Protein AF-A0A2E8DA18-F1 (afdb_monomer)

Secondary structure (DSSP, 8-state):
--PPP---------B---SSPPPEEEEEE-B-TTPPTT-EEEEEEEEESS--TT-EEEEE-GGGTT--EEEEE-TTSS-EEEEEE--GGGBSS-EEEEEEE--B--TTS-SEEEEEETTEEEEEETTEEEEEEE-S-EEETTEEE-SEEEEEB-TTS-B-B-BS-SS-TT-BSEEEEESEEEETTEEEEBTTTTBS-EEEEEEEEE---BSSEEEEEEEEEEEBTTBB-TTSPBPP-EEEEEEEEEEPP-SSEEEEEEEEEEEESSTTEEEE--TTTT--EEEEEEB---EEEEEEETTEE-SS-EEEEE-SEEEEEEE-TTS-EEEEEEEEPTTSTTSSPEEEEETTTEEEEESS-SS-EE--SSS-EEEEEEEEEEES-TTTTTHHHHHHHHHH--

Mean predicted aligned error: 5.77 Å

Sequence (398 aa):
MRLGLVTGCLCCWIVLVCSGAPAETTVSINLSADFPLGIATVVRGELRGELMPNMTWELSHPKLGDQKLLGQSDESGKRLWIALTATEELIGKPLDLKGVAAEIDFGDEAVMSTTRRAGGYALKESDRLILFYQKDALTRHGHTRAGFVHRLRGLDDETLTEIFPADHRHHQAVFWAWHQLWVGDRKIGDPWVTKDHLVAVQTSSARNRGPLFTDLFVTAHWVSPLLTNDDGSPKPIVAEETTICLFRASQNAQYIDFIIRLTPLMPDVKIGGSENVKGYSGFTVRVKPPNGMMIEDASGVRNADAVQTASAWADVYGRFGKGKTSGVGILSHPSLAQFPPRWLLRHYGMQNVAYPGREPVALSAEEPLVIRHRLILHRGTTEQARIAEHQQVYELTP

Structure (mmCIF, N/CA/C/O backbone):
data_AF-A0A2E8DA18-F1
#
_entry.id   AF-A0A2E8DA18-F1
#
loop_
_atom_site.group_PDB
_atom_site.id
_atom_site.type_symbol
_atom_site.label_atom_id
_atom_site.label_alt_id
_atom_site.label_comp_id
_atom_site.label_asym_id
_atom_site.label_entity_id
_atom_site.label_seq_id
_atom_site.pdbx_PDB_ins_code
_atom_site.Cartn_x
_atom_site.Cartn_y
_atom_site.Cartn_z
_atom_site.occupancy
_atom_site.B_iso_or_equiv
_atom_site.auth_seq_id
_atom_site.auth_comp_id
_atom_site.auth_asym_id
_atom_site.auth_atom_id
_atom_site.pdbx_PDB_model_num
ATOM 1 N N . MET A 1 1 ? -35.463 -24.250 21.577 1.00 32.94 1 MET A N 1
ATOM 2 C CA . MET A 1 1 ? -35.295 -22.783 21.610 1.00 32.94 1 MET A CA 1
ATOM 3 C C . MET A 1 1 ? -33.799 -22.513 21.749 1.00 32.94 1 MET A C 1
ATOM 5 O O . MET A 1 1 ? -33.251 -22.713 22.821 1.00 32.94 1 MET A O 1
ATOM 9 N N . ARG A 1 2 ? -33.101 -22.274 20.630 1.00 23.84 2 ARG A N 1
ATOM 10 C CA . ARG A 1 2 ? -31.648 -22.032 20.604 1.00 23.84 2 ARG A CA 1
ATOM 11 C C . ARG A 1 2 ? -31.429 -20.529 20.777 1.00 23.84 2 ARG A C 1
ATOM 13 O O . ARG A 1 2 ? -31.801 -19.780 19.881 1.00 23.84 2 ARG A O 1
ATOM 20 N N . LEU A 1 3 ? -30.866 -20.104 21.907 1.00 24.56 3 LEU A N 1
ATOM 21 C CA . LEU A 1 3 ? -30.297 -18.762 22.034 1.00 24.56 3 LEU A CA 1
ATOM 22 C C . LEU A 1 3 ? -28.913 -18.773 21.377 1.00 24.56 3 LEU A C 1
ATOM 24 O O . LEU A 1 3 ? -28.053 -19.572 21.747 1.00 24.56 3 LEU A O 1
ATOM 28 N N . GLY A 1 4 ? -28.729 -17.918 20.374 1.00 22.78 4 GLY A N 1
ATOM 29 C CA . GLY A 1 4 ? -27.432 -17.651 19.766 1.00 22.78 4 GLY A CA 1
ATOM 30 C C . GLY A 1 4 ? -26.593 -16.764 20.682 1.00 22.78 4 GLY A C 1
ATOM 31 O O . GLY A 1 4 ? -27.056 -15.711 21.112 1.00 22.78 4 GLY A O 1
ATOM 32 N N . LEU A 1 5 ? -25.363 -17.191 20.969 1.00 23.98 5 LEU A N 1
ATOM 33 C CA . LEU A 1 5 ? -24.344 -16.319 21.537 1.00 23.98 5 LEU A CA 1
ATOM 34 C C . LEU A 1 5 ? -23.795 -15.415 20.431 1.00 23.98 5 LEU A C 1
ATOM 36 O O . LEU A 1 5 ? -23.190 -15.888 19.470 1.00 23.98 5 LEU A O 1
ATOM 40 N N . VAL A 1 6 ? -23.989 -14.111 20.601 1.00 24.84 6 VAL A N 1
ATOM 41 C CA . VAL A 1 6 ? -23.221 -13.074 19.914 1.00 24.84 6 VAL A CA 1
ATOM 42 C C . VAL A 1 6 ? -21.888 -12.965 20.651 1.00 24.84 6 VAL A C 1
ATOM 44 O O . VAL A 1 6 ? -21.809 -12.383 21.729 1.00 24.84 6 VAL A O 1
ATOM 47 N N . THR A 1 7 ? -20.836 -13.576 20.114 1.00 28.27 7 THR A N 1
ATOM 48 C CA . THR A 1 7 ? -19.469 -13.394 20.614 1.00 28.27 7 THR A CA 1
ATOM 49 C C . THR A 1 7 ? -18.902 -12.096 20.048 1.00 28.27 7 THR A C 1
ATOM 51 O O . THR A 1 7 ? -18.361 -12.078 18.942 1.00 28.27 7 THR A O 1
ATOM 54 N N . GLY A 1 8 ? -19.038 -11.008 20.805 1.00 26.67 8 GLY A N 1
ATOM 55 C CA . GLY A 1 8 ? -18.161 -9.849 20.673 1.00 26.67 8 GLY A CA 1
ATOM 56 C C . GLY A 1 8 ? -16.764 -10.236 21.157 1.00 26.67 8 GLY A C 1
ATOM 57 O O . GLY A 1 8 ? -16.602 -10.727 22.272 1.00 26.67 8 GLY A O 1
ATOM 58 N N . CYS A 1 9 ? -15.759 -10.069 20.303 1.00 32.06 9 CYS A N 1
ATOM 59 C CA . CYS A 1 9 ? -14.362 -10.337 20.631 1.00 32.06 9 CYS A CA 1
ATOM 60 C C . CYS A 1 9 ? -13.840 -9.243 21.584 1.00 32.06 9 CYS A C 1
ATOM 62 O O . CYS A 1 9 ? -13.229 -8.274 21.142 1.00 32.06 9 CYS A O 1
ATOM 64 N N . LEU A 1 10 ? -14.078 -9.375 22.893 1.00 33.16 10 LEU A N 1
ATOM 65 C CA . LEU A 1 10 ? -13.249 -8.704 23.897 1.00 33.16 10 LEU A CA 1
ATOM 66 C C . LEU A 1 10 ? -11.970 -9.533 24.065 1.00 33.16 10 LEU A C 1
ATOM 68 O O . LEU A 1 10 ? -11.956 -10.534 24.778 1.00 33.16 10 LEU A O 1
ATOM 72 N N . CYS A 1 11 ? -10.884 -9.135 23.402 1.00 38.69 11 CYS A N 1
ATOM 73 C CA . CYS A 1 11 ? -9.556 -9.542 23.854 1.00 38.69 11 CYS A CA 1
ATOM 74 C C . CYS A 1 11 ? -9.292 -8.839 25.192 1.00 38.69 11 CYS A C 1
ATOM 76 O O . CYS A 1 11 ? -9.109 -7.624 25.218 1.00 38.69 11 CYS A O 1
ATOM 78 N N . CYS A 1 12 ? -9.291 -9.591 26.294 1.00 31.69 12 CYS A N 1
ATOM 79 C CA . CYS A 1 12 ? -8.755 -9.120 27.566 1.00 31.69 12 CYS A CA 1
ATOM 80 C C . CYS A 1 12 ? -7.256 -8.850 27.400 1.00 31.69 12 CYS A C 1
ATOM 82 O O . CYS A 1 12 ? -6.481 -9.771 27.152 1.00 31.69 12 CYS A O 1
ATOM 84 N N . TRP A 1 13 ? -6.859 -7.590 27.536 1.00 38.81 13 TRP A N 1
ATOM 85 C CA . TRP A 1 13 ? -5.464 -7.200 27.698 1.00 38.81 13 TRP A CA 1
ATOM 86 C C . TRP A 1 13 ? -5.101 -7.315 29.177 1.00 38.81 13 TRP A C 1
ATOM 88 O O . TRP A 1 13 ? -5.867 -6.867 30.031 1.00 38.81 13 TRP A O 1
ATOM 98 N N . ILE A 1 14 ? -3.954 -7.915 29.492 1.00 39.22 14 ILE A N 1
ATOM 99 C CA . ILE A 1 14 ? -3.400 -7.866 30.847 1.00 39.22 14 ILE A CA 1
ATOM 100 C C . ILE A 1 14 ? -2.602 -6.564 30.940 1.00 39.22 14 ILE A C 1
ATOM 102 O O . ILE A 1 14 ? -1.600 -6.399 30.252 1.00 39.22 14 ILE A O 1
ATOM 106 N N . VAL A 1 15 ? -3.086 -5.629 31.756 1.00 42.34 15 VAL A N 1
ATOM 107 C CA . VAL A 1 15 ? -2.389 -4.379 32.080 1.00 42.34 15 VAL A CA 1
ATOM 108 C C . VAL A 1 15 ? -1.501 -4.646 33.292 1.00 42.34 15 VAL A C 1
ATOM 110 O O . VAL A 1 15 ? -2.004 -5.032 34.349 1.00 42.34 15 VAL A O 1
ATOM 113 N N . LEU A 1 16 ? -0.191 -4.461 33.146 1.00 42.72 16 LEU A N 1
ATOM 114 C CA . LEU A 1 16 ? 0.743 -4.458 34.271 1.00 42.72 16 LEU A CA 1
ATOM 115 C C . LEU A 1 16 ? 0.864 -3.025 34.798 1.00 42.72 16 LEU A C 1
ATOM 117 O O . LEU A 1 16 ? 1.020 -2.080 34.033 1.00 42.72 16 LEU A O 1
ATOM 121 N N . VAL A 1 17 ? 0.741 -2.862 36.115 1.00 38.34 17 VAL A N 1
ATOM 122 C CA . VAL A 1 17 ? 0.863 -1.562 36.785 1.00 38.34 17 VAL A CA 1
ATOM 123 C C . VAL A 1 17 ? 2.278 -1.451 37.348 1.00 38.34 17 VAL A C 1
ATOM 125 O O . VAL A 1 17 ? 2.577 -2.056 38.379 1.00 38.34 17 VAL A O 1
ATOM 128 N N . CYS A 1 18 ? 3.153 -0.687 36.693 1.00 40.19 18 CYS A N 1
ATOM 129 C CA . CYS A 1 18 ? 4.413 -0.250 37.295 1.00 40.19 18 CYS A CA 1
ATOM 130 C C . CYS A 1 18 ? 4.181 0.870 38.325 1.00 40.19 18 CYS A C 1
ATOM 132 O O . CYS A 1 18 ? 3.214 1.629 38.261 1.00 40.19 18 CYS A O 1
ATOM 134 N N . SER A 1 19 ? 5.078 0.969 39.308 1.00 44.69 19 SER A N 1
ATOM 135 C CA . SER A 1 19 ? 5.012 1.940 40.404 1.00 44.69 19 SER A CA 1
ATOM 136 C C . SER A 1 19 ? 5.355 3.359 39.926 1.00 44.69 19 SER A C 1
ATOM 138 O O . SER A 1 19 ? 6.493 3.810 40.045 1.00 44.69 19 SER A O 1
ATOM 140 N N . GLY A 1 20 ? 4.360 4.056 39.385 1.00 57.00 20 GLY A N 1
ATOM 141 C CA . GLY A 1 20 ? 4.388 5.465 38.991 1.00 57.00 20 GLY A CA 1
ATOM 142 C C . GLY A 1 20 ? 3.006 5.887 38.488 1.00 57.00 20 GLY A C 1
ATOM 143 O O . GLY A 1 20 ? 2.228 5.043 38.049 1.00 57.00 20 GLY A O 1
ATOM 144 N N . ALA A 1 21 ? 2.657 7.174 38.576 1.00 64.88 21 ALA A N 1
ATOM 145 C CA . ALA A 1 21 ? 1.435 7.647 37.924 1.00 64.88 21 ALA A CA 1
ATOM 146 C C . ALA A 1 21 ? 1.603 7.488 36.398 1.00 64.88 21 ALA A C 1
ATOM 148 O O . ALA A 1 21 ? 2.631 7.927 35.875 1.00 64.88 21 ALA A O 1
ATOM 149 N N . PRO A 1 22 ? 0.653 6.855 35.684 1.00 75.94 22 PRO A N 1
ATOM 150 C CA . PRO A 1 22 ? 0.769 6.681 34.242 1.00 75.94 22 PRO A CA 1
ATOM 151 C C . PRO A 1 22 ? 0.772 8.046 33.548 1.00 75.94 22 PRO A C 1
ATOM 153 O O . PRO A 1 22 ? 0.077 8.969 33.977 1.00 75.94 22 PRO A O 1
ATOM 156 N N . ALA A 1 23 ? 1.554 8.182 32.474 1.00 84.50 23 ALA A N 1
ATOM 157 C CA . ALA A 1 23 ? 1.577 9.415 31.695 1.00 84.50 23 ALA A CA 1
ATOM 158 C C . ALA A 1 23 ? 0.176 9.709 31.132 1.00 84.50 23 ALA A C 1
ATOM 160 O O . ALA A 1 23 ? -0.464 8.833 30.550 1.00 84.50 23 ALA A O 1
ATOM 161 N N . GLU A 1 24 ? -0.300 10.942 31.294 1.00 89.94 24 GLU A N 1
ATOM 162 C CA . GLU A 1 24 ? -1.580 11.391 30.745 1.00 89.94 24 GLU A CA 1
ATOM 163 C C . GLU A 1 24 ? -1.355 12.347 29.569 1.00 89.94 24 GLU A C 1
ATOM 165 O O . GLU A 1 24 ? -0.371 13.085 29.514 1.00 89.94 24 GLU A O 1
ATOM 170 N N . THR A 1 25 ? -2.283 12.351 28.616 1.00 90.00 25 THR A N 1
ATOM 171 C CA . THR A 1 25 ? -2.271 13.273 27.478 1.00 90.00 25 THR A CA 1
ATOM 172 C C . THR A 1 25 ? -3.690 13.617 27.031 1.00 90.00 25 THR A C 1
ATOM 174 O O . THR A 1 25 ? -4.672 13.014 27.468 1.00 90.00 25 THR A O 1
ATOM 177 N N . THR A 1 26 ? -3.803 14.598 26.140 1.00 92.06 26 THR A N 1
ATOM 178 C CA . THR A 1 26 ? -5.037 14.898 25.413 1.00 92.06 26 THR A CA 1
ATOM 179 C C . THR A 1 26 ? -4.800 14.678 23.930 1.00 92.06 26 THR A C 1
ATOM 181 O O . THR A 1 26 ? -3.827 15.185 23.369 1.00 92.06 26 THR A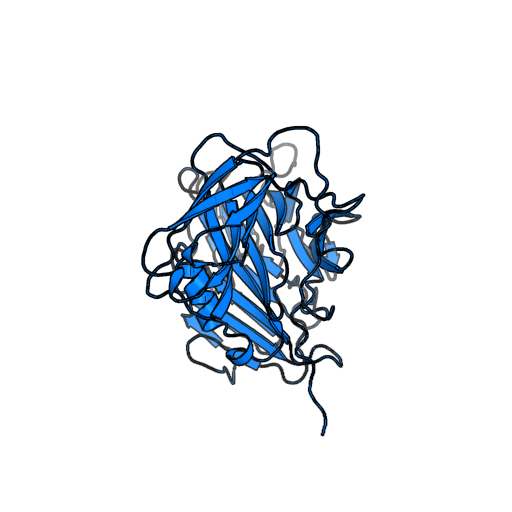 O 1
ATOM 184 N N . VAL A 1 27 ? -5.704 13.938 23.293 1.00 91.75 27 VAL A N 1
ATOM 185 C CA . VAL A 1 27 ? -5.633 13.640 21.864 1.00 91.75 27 VAL A CA 1
ATOM 186 C C . VAL A 1 27 ? -6.835 14.235 21.161 1.00 91.75 27 VAL A C 1
ATOM 188 O O . VAL A 1 27 ? -7.967 13.846 21.439 1.00 91.75 27 VAL A O 1
ATOM 191 N N . SER A 1 28 ? -6.596 15.139 20.220 1.00 91.81 28 SER A N 1
ATOM 192 C CA . SER A 1 28 ? -7.661 15.701 19.398 1.00 91.81 28 SER A CA 1
ATOM 193 C C . SER A 1 28 ? -7.943 14.805 18.197 1.00 91.81 28 SER A C 1
ATOM 195 O O . SER A 1 28 ? -7.027 14.419 17.470 1.00 91.81 28 SER A O 1
ATOM 197 N N . ILE A 1 29 ? -9.219 14.516 17.958 1.00 92.62 29 ILE A N 1
ATOM 198 C CA . ILE A 1 29 ? -9.711 13.943 16.703 1.00 92.62 29 ILE A CA 1
ATOM 199 C C . ILE A 1 29 ? -10.740 14.880 16.080 1.00 92.62 29 ILE A C 1
ATOM 201 O O . ILE A 1 29 ? -11.501 15.542 16.786 1.00 92.62 29 ILE A O 1
ATOM 205 N N . ASN A 1 30 ? -10.776 14.930 14.752 1.00 92.25 30 ASN A N 1
ATOM 206 C CA . ASN A 1 30 ? -11.760 15.706 14.010 1.00 92.25 30 ASN A CA 1
ATOM 207 C C . ASN A 1 30 ? -12.293 14.864 12.850 1.00 92.25 30 ASN A C 1
ATOM 209 O O . ASN A 1 30 ? -11.666 14.787 11.796 1.00 92.25 30 ASN A O 1
ATOM 213 N N . LEU A 1 31 ? -13.422 14.193 13.072 1.00 93.19 31 LEU A N 1
ATOM 214 C CA . LEU A 1 31 ? -14.085 13.394 12.046 1.00 93.19 31 LEU A CA 1
ATOM 215 C C . LEU A 1 31 ? -15.186 14.233 11.391 1.00 93.19 31 LEU A C 1
ATOM 217 O O . LEU A 1 31 ? -16.018 14.815 12.089 1.00 93.19 31 LEU A O 1
ATOM 221 N N . SER A 1 32 ? -15.193 14.296 10.055 1.00 93.56 32 SER A N 1
ATOM 222 C CA . SER A 1 32 ? -16.217 15.026 9.290 1.00 93.56 32 SER A CA 1
ATOM 223 C C . SER A 1 32 ? -17.632 14.544 9.630 1.00 93.56 32 SER A C 1
ATOM 225 O O . SER A 1 32 ? -17.826 13.388 9.993 1.00 93.56 32 SER A O 1
ATOM 227 N N . ALA A 1 33 ? -18.637 15.409 9.472 1.00 94.31 33 ALA A N 1
ATOM 228 C CA . ALA A 1 33 ? -20.042 15.004 9.571 1.00 94.31 33 ALA A CA 1
ATOM 229 C C . ALA A 1 33 ? -20.427 13.961 8.503 1.00 94.31 33 ALA A C 1
ATOM 231 O O . ALA A 1 33 ? -21.321 13.155 8.733 1.00 94.31 33 ALA A O 1
ATOM 232 N N . ASP A 1 34 ? -19.709 13.935 7.377 1.00 94.75 34 ASP A N 1
ATOM 233 C CA . ASP A 1 34 ? -19.901 12.958 6.300 1.00 94.75 34 ASP A CA 1
ATOM 234 C C . ASP A 1 34 ? -19.164 11.630 6.555 1.00 94.75 34 ASP A C 1
ATOM 236 O O . ASP A 1 34 ? -19.086 10.784 5.667 1.00 94.75 34 ASP A O 1
ATOM 240 N N . PHE A 1 35 ? -18.556 11.436 7.731 1.00 95.31 35 PHE A N 1
ATOM 241 C CA . PHE A 1 35 ? -17.790 10.227 8.024 1.00 95.31 35 PHE A CA 1
ATOM 242 C C . PHE A 1 35 ? -18.717 8.996 8.121 1.00 95.31 35 PHE A C 1
ATOM 244 O O . PHE A 1 35 ? -19.663 9.011 8.913 1.00 95.31 35 PHE A O 1
ATOM 251 N N . PRO A 1 36 ? -18.455 7.904 7.374 1.00 95.50 36 PRO A N 1
ATOM 252 C CA . PRO A 1 36 ? -19.321 6.728 7.376 1.00 95.50 36 PRO A CA 1
ATOM 253 C C . PRO A 1 36 ? -19.477 6.073 8.751 1.00 95.50 36 PRO A C 1
ATOM 255 O O . PRO A 1 36 ? -18.504 5.661 9.385 1.00 95.50 36 PRO A O 1
ATOM 258 N N . LEU A 1 37 ? -20.727 5.903 9.181 1.00 95.19 37 LEU A N 1
ATOM 259 C CA . LEU A 1 37 ? -21.057 5.269 10.455 1.00 95.19 37 LEU A CA 1
ATOM 260 C C . LEU A 1 37 ? -20.892 3.742 10.414 1.00 95.19 37 LEU A C 1
ATOM 262 O O . LEU A 1 37 ? -21.036 3.083 9.373 1.00 95.19 37 LEU A O 1
ATOM 266 N N . GLY A 1 38 ? -20.599 3.162 11.580 1.00 92.88 38 GLY A N 1
ATOM 267 C CA . GLY A 1 38 ? -20.499 1.713 11.778 1.00 92.88 38 GLY A CA 1
ATOM 268 C C . GLY A 1 38 ? -19.301 1.056 11.085 1.00 92.88 38 GLY A C 1
ATOM 269 O O . GLY A 1 38 ? -19.222 -0.169 11.035 1.00 92.88 38 GLY A O 1
ATOM 270 N N . ILE A 1 39 ? -18.381 1.847 10.526 1.00 91.81 39 ILE A N 1
ATOM 271 C CA . ILE A 1 39 ? -17.134 1.355 9.943 1.00 91.81 39 ILE A CA 1
ATOM 272 C C . ILE A 1 39 ? -16.078 1.259 11.044 1.00 91.81 39 ILE A C 1
ATOM 274 O O . ILE A 1 39 ? -15.683 2.270 11.629 1.00 91.81 39 ILE A O 1
ATOM 278 N N . ALA A 1 40 ? -15.607 0.039 11.311 1.00 92.12 40 ALA A N 1
ATOM 279 C CA . ALA A 1 40 ? -14.419 -0.184 12.126 1.00 92.12 40 ALA A CA 1
ATOM 280 C C . ALA A 1 40 ? -13.179 0.230 11.324 1.00 92.12 40 ALA A C 1
ATOM 282 O O . ALA A 1 40 ? -12.939 -0.271 10.225 1.00 92.12 40 ALA A O 1
ATOM 283 N N . THR A 1 41 ? -12.399 1.168 11.850 1.00 93.12 41 THR A N 1
ATOM 284 C CA . THR A 1 41 ? -11.270 1.755 11.130 1.00 93.12 41 THR A CA 1
ATOM 285 C C . THR A 1 41 ? -10.187 2.275 12.071 1.00 93.12 41 THR A C 1
ATOM 287 O O . THR A 1 41 ? -10.299 2.199 13.295 1.00 93.12 41 THR A O 1
ATOM 290 N N . VAL A 1 42 ? -9.123 2.795 11.469 1.00 93.88 42 VAL A N 1
ATOM 291 C CA . VAL A 1 42 ? -8.041 3.508 12.137 1.00 93.88 42 VAL A CA 1
ATOM 292 C C . VAL A 1 42 ? -8.018 4.941 11.629 1.00 93.88 42 VAL A C 1
ATOM 294 O O . VAL A 1 42 ? -8.048 5.175 10.420 1.00 93.88 42 VAL A O 1
ATOM 297 N N . VAL A 1 43 ? -7.984 5.894 12.554 1.00 93.81 43 VAL A N 1
ATOM 298 C CA . VAL A 1 43 ? -7.900 7.326 12.248 1.00 93.81 43 VAL A CA 1
ATOM 299 C C . VAL A 1 43 ? -6.684 7.931 12.923 1.00 93.81 43 VAL A C 1
ATOM 301 O O . VAL A 1 43 ? -6.153 7.384 13.892 1.00 93.81 43 VAL A O 1
ATOM 304 N N . ARG A 1 44 ? -6.245 9.080 12.420 1.00 92.12 44 ARG A N 1
ATOM 305 C CA . ARG A 1 44 ? -5.170 9.844 13.039 1.00 92.12 44 ARG A CA 1
ATOM 306 C C . ARG A 1 44 ? -5.730 10.779 14.111 1.00 92.12 44 ARG A C 1
ATOM 308 O O . ARG A 1 44 ? -6.685 11.507 13.862 1.00 92.12 44 ARG A O 1
ATOM 315 N N . GLY A 1 45 ? -5.097 10.774 15.278 1.00 90.38 45 GLY A N 1
ATOM 316 C CA . GLY A 1 45 ? -5.263 11.779 16.322 1.00 90.38 45 GLY A CA 1
ATOM 317 C C . GLY A 1 45 ? -4.031 12.672 16.452 1.00 90.38 45 GLY A C 1
ATOM 318 O O . GLY A 1 45 ? -2.902 12.258 16.161 1.00 90.38 45 GLY A O 1
ATOM 319 N N . GLU A 1 46 ? -4.255 13.901 16.903 1.00 87.56 46 GLU A N 1
ATOM 320 C CA . GLU A 1 46 ? -3.209 14.872 17.216 1.00 87.56 46 GLU A CA 1
ATOM 321 C C . GLU A 1 46 ? -2.945 14.882 18.724 1.00 87.56 46 GLU A C 1
ATOM 323 O O . GLU A 1 46 ? -3.813 15.243 19.518 1.00 87.56 46 GLU A O 1
ATOM 328 N N . LEU A 1 47 ? -1.740 14.468 19.123 1.00 85.19 47 LEU A N 1
ATOM 329 C CA . LEU A 1 47 ? -1.281 14.530 20.512 1.00 85.19 47 LEU A CA 1
ATOM 330 C C . LEU A 1 47 ? -0.978 15.985 20.893 1.00 85.19 47 LEU A C 1
ATOM 332 O O . LEU A 1 47 ? -0.165 16.641 20.238 1.00 85.19 47 LEU A O 1
ATOM 336 N N . ARG A 1 48 ? -1.602 16.485 21.966 1.00 81.50 48 ARG A N 1
ATOM 337 C CA . ARG A 1 48 ? -1.268 17.782 22.571 1.00 81.50 48 ARG A CA 1
ATOM 338 C C . ARG A 1 48 ? -0.318 17.569 23.747 1.00 81.50 48 ARG A C 1
ATOM 340 O O . ARG A 1 48 ? -0.704 16.973 24.749 1.00 81.50 48 ARG A O 1
ATOM 347 N N . GLY A 1 49 ? 0.902 18.092 23.643 1.00 76.12 49 GLY A N 1
ATOM 348 C CA . GLY A 1 49 ? 1.904 18.023 24.708 1.00 76.12 49 GLY A CA 1
ATOM 349 C C . GLY A 1 49 ? 3.267 17.559 24.207 1.00 76.12 49 GLY A C 1
ATOM 350 O O . GLY A 1 49 ? 3.637 17.816 23.060 1.00 76.12 49 GLY A O 1
ATOM 351 N N . GLU A 1 50 ? 4.022 16.905 25.087 1.00 79.00 50 GLU A N 1
ATOM 352 C CA . GLU A 1 50 ? 5.330 16.342 24.755 1.00 79.00 50 GLU A CA 1
ATOM 353 C C . GLU A 1 50 ? 5.220 15.182 23.758 1.00 79.00 50 GLU A C 1
ATOM 355 O O . GLU A 1 50 ? 4.211 14.476 23.686 1.00 79.00 50 GLU A O 1
ATOM 360 N N . LEU A 1 51 ? 6.283 14.986 22.976 1.00 81.81 51 LEU A N 1
ATOM 361 C CA . LEU A 1 51 ? 6.377 13.868 22.046 1.00 81.81 51 LEU A CA 1
ATOM 362 C C . LEU A 1 51 ? 6.532 12.572 22.831 1.00 81.81 51 LEU A C 1
ATOM 364 O O . LEU A 1 51 ? 7.496 12.403 23.571 1.00 81.81 51 LEU A O 1
ATOM 368 N N . MET A 1 52 ? 5.610 11.644 22.607 1.00 82.19 52 MET A N 1
ATOM 369 C CA . MET A 1 52 ? 5.589 10.354 23.289 1.00 82.19 52 MET A CA 1
ATOM 370 C C . MET A 1 52 ? 5.706 9.235 22.252 1.00 82.19 52 MET A C 1
ATOM 372 O O . MET A 1 52 ? 4.683 8.704 21.811 1.00 82.19 52 MET A O 1
ATOM 376 N N . PRO A 1 53 ? 6.919 8.927 21.766 1.00 85.94 53 PRO A N 1
ATOM 377 C CA . PRO A 1 53 ? 7.120 7.966 20.687 1.00 85.94 53 PRO A CA 1
ATOM 378 C C . PRO A 1 53 ? 6.872 6.527 21.141 1.00 85.94 53 PRO A C 1
ATOM 380 O O . PRO A 1 53 ? 7.183 6.173 22.275 1.00 85.94 53 PRO A O 1
ATOM 383 N N . ASN A 1 54 ? 6.369 5.684 20.235 1.00 84.69 54 ASN A N 1
ATOM 384 C CA . ASN A 1 54 ? 6.195 4.238 20.448 1.00 84.69 54 ASN A CA 1
ATOM 385 C C . ASN A 1 54 ? 5.373 3.856 21.699 1.00 84.69 54 ASN A C 1
ATOM 387 O O . ASN A 1 54 ? 5.594 2.802 22.297 1.00 84.69 54 ASN A O 1
ATOM 391 N N . MET A 1 55 ? 4.422 4.701 22.098 1.00 87.62 55 MET A N 1
ATOM 392 C CA . MET A 1 55 ? 3.565 4.498 23.265 1.00 87.62 55 MET A CA 1
ATOM 393 C C . MET A 1 55 ? 2.206 3.936 22.863 1.00 87.62 55 MET A C 1
ATOM 395 O O . MET A 1 55 ? 1.646 4.277 21.819 1.00 87.62 55 MET A O 1
ATOM 399 N N . THR A 1 56 ? 1.646 3.106 23.740 1.00 91.25 56 THR A N 1
ATOM 400 C CA . THR A 1 56 ? 0.247 2.687 23.658 1.00 91.25 56 THR A CA 1
ATOM 401 C C . THR A 1 56 ? -0.600 3.527 24.602 1.00 91.25 56 THR A C 1
ATOM 403 O O . THR A 1 56 ? -0.171 3.867 25.703 1.00 91.25 56 THR A O 1
ATOM 406 N N . TRP A 1 57 ? -1.814 3.846 24.168 1.00 91.44 57 TRP A N 1
ATOM 407 C CA . TRP A 1 57 ? -2.733 4.719 24.879 1.00 91.44 57 TRP A CA 1
ATOM 408 C C . TRP A 1 57 ? -4.099 4.071 25.022 1.00 91.44 57 TRP A C 1
ATOM 410 O O . TRP A 1 57 ? -4.671 3.587 24.044 1.00 91.44 57 TRP A O 1
ATOM 420 N N . GLU A 1 58 ? -4.650 4.135 26.226 1.00 93.38 58 GLU A N 1
ATOM 421 C CA . GLU A 1 58 ? -6.080 3.978 26.441 1.00 93.38 58 GLU A CA 1
ATOM 422 C C . GLU A 1 58 ? -6.728 5.363 26.369 1.00 93.38 58 GLU A C 1
ATOM 424 O O . GLU A 1 58 ? -6.409 6.257 27.155 1.00 93.38 58 GLU A O 1
ATOM 429 N N . LEU A 1 59 ? -7.620 5.558 25.401 1.00 93.75 59 LEU A N 1
ATOM 430 C CA . LEU A 1 59 ? -8.305 6.825 25.176 1.00 93.75 59 LEU A CA 1
ATOM 431 C C . LEU A 1 59 ? -9.761 6.728 25.625 1.00 93.75 59 LEU A C 1
ATOM 433 O O . LEU A 1 59 ? -10.441 5.729 25.386 1.00 93.75 59 LEU A O 1
ATOM 437 N N . SER A 1 60 ? -10.257 7.790 26.250 1.00 94.62 60 SER A N 1
ATOM 438 C CA . SER A 1 60 ? -11.622 7.855 26.766 1.00 94.62 60 SER A CA 1
ATOM 439 C C . SER A 1 60 ? -12.242 9.234 26.591 1.00 94.62 60 SER A C 1
ATOM 441 O O . SER A 1 60 ? -11.549 10.248 26.491 1.00 94.62 60 SER A O 1
ATOM 443 N N . HIS A 1 61 ? -13.571 9.267 26.550 1.00 94.94 61 HIS A N 1
ATOM 444 C CA . HIS A 1 61 ? -14.350 10.494 26.452 1.00 94.94 61 HIS A CA 1
ATOM 445 C C . HIS A 1 61 ? -15.757 10.254 27.021 1.00 94.94 61 HIS A C 1
ATOM 447 O O . HIS A 1 61 ? -16.302 9.181 26.776 1.00 94.94 61 HIS A O 1
ATOM 453 N N . PRO A 1 62 ? -16.404 11.219 27.705 1.00 93.69 62 PRO A N 1
ATOM 454 C CA . PRO A 1 62 ? -17.743 11.017 28.274 1.00 93.69 62 PRO A CA 1
ATOM 455 C C . PRO A 1 62 ? -18.797 10.546 27.262 1.00 93.69 62 PRO A C 1
ATOM 457 O O . PRO A 1 62 ? -19.656 9.737 27.591 1.00 93.69 62 PRO A O 1
ATOM 460 N N . LYS A 1 63 ? -18.702 11.005 26.007 1.00 90.75 63 LYS A N 1
ATOM 461 C CA . LYS A 1 63 ? -19.597 10.563 24.920 1.00 90.75 63 LYS A CA 1
ATOM 462 C C . LYS A 1 63 ? -19.440 9.089 24.522 1.00 90.75 63 LYS A C 1
ATOM 464 O O . LYS A 1 63 ? -20.327 8.558 23.873 1.00 90.75 63 LYS A O 1
ATOM 469 N N . LEU A 1 64 ? -18.324 8.454 24.872 1.00 88.19 64 LEU A N 1
ATOM 470 C CA . LEU A 1 64 ? -18.085 7.029 24.631 1.00 88.19 64 LEU A CA 1
ATOM 471 C C . LEU A 1 64 ? -18.633 6.148 25.769 1.00 88.19 64 LEU A C 1
ATOM 473 O O . LEU A 1 64 ? -18.589 4.924 25.669 1.00 88.19 64 LEU A O 1
ATOM 477 N N . GLY A 1 65 ? -19.130 6.746 26.861 1.00 89.12 65 GLY A N 1
ATOM 478 C CA . GLY A 1 65 ? -19.505 6.007 28.065 1.00 89.12 65 GLY A CA 1
ATOM 479 C C . GLY A 1 65 ? -18.323 5.196 28.603 1.00 89.12 65 GLY A C 1
ATOM 480 O O . GLY A 1 65 ? -17.226 5.729 28.782 1.00 89.12 65 GLY A O 1
ATOM 481 N N . ASP A 1 66 ? -18.543 3.899 28.814 1.00 88.56 66 ASP A N 1
ATOM 482 C CA . ASP A 1 66 ? -17.520 2.970 29.310 1.00 88.56 66 ASP A CA 1
ATOM 483 C C . ASP A 1 66 ? -16.569 2.464 28.211 1.00 88.56 66 ASP A C 1
ATOM 485 O O . ASP A 1 66 ? -15.569 1.806 28.508 1.00 88.56 66 ASP A O 1
ATOM 489 N N . GLN A 1 67 ? -16.843 2.761 26.934 1.00 86.94 67 GLN A N 1
ATOM 490 C CA . GLN A 1 67 ? -15.988 2.326 25.836 1.00 86.94 67 GLN A CA 1
ATOM 491 C C . GLN A 1 67 ? -14.642 3.059 25.868 1.00 86.94 67 GLN A C 1
ATOM 493 O O . GLN A 1 67 ? -14.560 4.290 25.889 1.00 86.94 67 GLN A O 1
ATOM 498 N N . LYS A 1 68 ? -13.566 2.275 25.797 1.00 89.62 68 LYS A N 1
ATOM 499 C CA . LYS A 1 68 ? -12.194 2.756 25.624 1.00 89.62 68 LYS A CA 1
ATOM 500 C C . LYS A 1 68 ? -11.742 2.554 24.183 1.00 89.62 68 LYS A C 1
ATOM 502 O O . LYS A 1 68 ? -12.093 1.552 23.557 1.00 89.62 68 LYS A O 1
ATOM 507 N N . LEU A 1 69 ? -10.959 3.493 23.660 1.00 92.75 69 LEU A N 1
ATOM 508 C CA . LEU A 1 69 ? -10.314 3.372 22.353 1.00 92.75 69 LEU A CA 1
ATOM 509 C C . LEU A 1 69 ? -8.829 3.074 22.534 1.00 92.75 69 LEU A C 1
ATOM 511 O O . LEU A 1 69 ? -8.190 3.573 23.458 1.00 92.75 69 LEU A O 1
ATOM 515 N N . LEU A 1 70 ? -8.282 2.279 21.620 1.00 92.94 70 LEU A N 1
ATOM 516 C CA . LEU A 1 70 ? -6.863 1.955 21.591 1.00 92.94 70 LEU A CA 1
ATOM 517 C C . LEU A 1 70 ? -6.129 2.947 20.690 1.00 92.94 70 LEU A C 1
ATOM 519 O O . LEU A 1 70 ? -6.452 3.057 19.505 1.00 92.94 70 LEU A O 1
ATOM 523 N N . GLY A 1 71 ? -5.125 3.621 21.244 1.00 93.75 71 GLY A N 1
ATOM 524 C CA . GLY A 1 71 ? -4.187 4.463 20.515 1.00 93.75 71 GLY A CA 1
ATOM 525 C C . GLY A 1 71 ? -2.776 3.871 20.487 1.00 93.75 71 GLY A C 1
ATOM 526 O O . GLY A 1 71 ? -2.346 3.242 21.450 1.00 93.75 71 GLY A O 1
ATOM 527 N N . GLN A 1 72 ? -2.030 4.103 19.409 1.00 93.56 72 GLN A N 1
ATOM 528 C CA . GLN A 1 72 ? -0.597 3.803 19.326 1.00 93.56 72 GLN A CA 1
ATOM 529 C C . GLN A 1 72 ? 0.130 4.947 18.617 1.00 93.56 72 GLN A C 1
ATOM 531 O O . GLN A 1 72 ? -0.281 5.353 17.527 1.00 93.56 72 GLN A O 1
ATOM 536 N N . SER A 1 73 ? 1.189 5.481 19.226 1.00 92.06 73 SER A N 1
ATOM 537 C CA . SER A 1 73 ? 1.998 6.539 18.618 1.00 92.06 73 SER A CA 1
ATOM 538 C C . SER A 1 73 ? 3.112 5.969 17.753 1.00 92.06 73 SER A C 1
ATOM 540 O O . SER A 1 73 ? 3.605 4.866 17.993 1.00 92.06 73 SER A O 1
ATOM 542 N N . ASP A 1 74 ? 3.490 6.722 16.723 1.00 88.88 74 ASP A N 1
ATOM 543 C CA . ASP A 1 74 ? 4.630 6.379 15.878 1.00 88.88 74 ASP A CA 1
ATOM 544 C C . ASP A 1 74 ? 5.979 6.719 16.537 1.00 88.88 74 ASP A C 1
ATOM 546 O O . ASP A 1 74 ? 6.044 7.348 17.597 1.00 88.88 74 ASP A O 1
ATOM 550 N N . GLU A 1 75 ? 7.075 6.333 15.881 1.00 87.06 75 GLU A N 1
ATOM 551 C CA . GLU A 1 75 ? 8.454 6.617 16.305 1.00 87.06 75 GLU A CA 1
ATOM 552 C C . GLU A 1 75 ? 8.752 8.109 16.528 1.00 87.06 75 GLU A C 1
ATOM 554 O O . GLU A 1 75 ? 9.696 8.453 17.235 1.00 87.06 75 GLU A O 1
ATOM 559 N N . SER A 1 76 ? 7.968 9.009 15.921 1.00 85.38 76 SER A N 1
ATOM 560 C CA . SER A 1 76 ? 8.142 10.452 16.089 1.00 85.38 76 SER A CA 1
ATOM 561 C C . SER A 1 76 ? 7.427 10.986 17.329 1.00 85.38 76 SER A C 1
ATOM 563 O O . SER A 1 76 ? 7.694 12.111 17.750 1.00 85.38 76 SER A O 1
ATOM 565 N N . GLY A 1 77 ? 6.464 10.230 17.866 1.00 82.81 77 GLY A N 1
ATOM 566 C CA . GLY A 1 77 ? 5.555 10.672 18.920 1.00 82.81 77 GLY A CA 1
ATOM 567 C C . GLY A 1 77 ? 4.588 11.779 18.488 1.00 82.81 77 GLY A C 1
ATOM 568 O O . GLY A 1 77 ? 3.782 12.220 19.3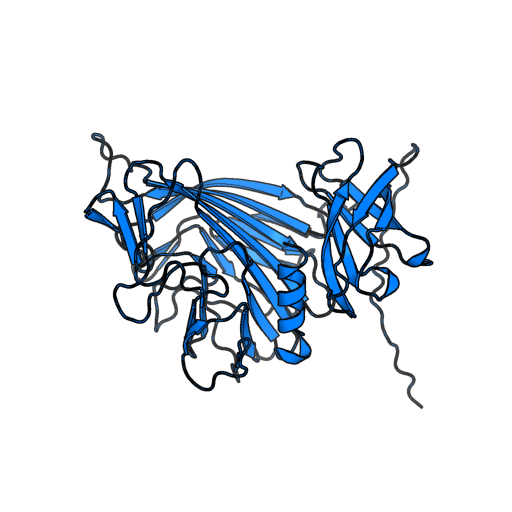00 1.00 82.81 77 GLY A O 1
ATOM 569 N N . LYS A 1 78 ? 4.649 12.242 17.229 1.00 78.44 78 LYS A N 1
ATOM 570 C CA . LYS A 1 78 ? 3.791 13.311 16.684 1.00 78.44 78 LYS A CA 1
ATOM 571 C C . LYS A 1 78 ? 2.497 12.784 16.085 1.00 78.44 78 LYS A C 1
ATOM 573 O O . LYS A 1 78 ? 1.564 13.559 15.879 1.00 78.44 78 LYS A O 1
ATOM 578 N N . ARG A 1 79 ? 2.449 11.503 15.718 1.00 83.88 79 ARG A N 1
ATOM 579 C CA . ARG A 1 79 ? 1.251 10.885 15.146 1.00 83.88 79 ARG A CA 1
ATOM 580 C C . ARG A 1 79 ? 0.771 9.790 16.072 1.00 83.88 79 ARG A C 1
ATOM 582 O O . ARG A 1 79 ? 1.558 8.940 16.476 1.00 83.88 79 ARG A O 1
ATOM 589 N N . LEU A 1 80 ? -0.526 9.813 16.357 1.00 91.50 80 LEU A N 1
ATOM 590 C CA . LEU A 1 80 ? -1.225 8.747 17.053 1.00 91.50 80 LEU A CA 1
ATOM 591 C C . LEU A 1 80 ? -2.239 8.119 16.103 1.00 91.50 80 LEU A C 1
ATOM 593 O O . LEU A 1 80 ? -3.090 8.824 15.564 1.00 91.50 80 LEU A O 1
ATOM 597 N N . TRP A 1 81 ? -2.170 6.807 15.919 1.00 94.56 81 TRP A N 1
ATOM 598 C CA . TRP A 1 81 ? -3.242 6.047 15.285 1.00 94.56 81 TRP A CA 1
ATOM 599 C C . TRP A 1 81 ? -4.228 5.583 16.345 1.00 94.56 81 TRP A C 1
ATOM 601 O O . TRP A 1 81 ? -3.809 5.154 17.416 1.00 94.56 81 TRP A O 1
ATOM 611 N N . ILE A 1 82 ? -5.522 5.663 16.048 1.00 95.00 82 ILE A N 1
ATOM 612 C CA . ILE A 1 82 ? -6.609 5.317 16.964 1.00 95.00 82 ILE A CA 1
ATOM 613 C C . ILE A 1 82 ? -7.537 4.333 16.268 1.00 95.00 82 ILE A C 1
ATOM 615 O O . ILE A 1 82 ? -8.087 4.654 15.215 1.00 95.00 82 ILE A O 1
ATOM 619 N N . ALA A 1 83 ? -7.741 3.160 16.864 1.00 93.56 83 ALA A N 1
ATOM 620 C CA . ALA A 1 83 ? -8.791 2.242 16.437 1.00 93.56 83 ALA A CA 1
ATOM 621 C C . ALA A 1 83 ? -10.142 2.685 16.997 1.00 93.56 83 ALA A C 1
ATOM 623 O O . ALA A 1 83 ? -10.293 2.851 18.209 1.00 93.56 83 ALA A O 1
ATOM 624 N N . LEU A 1 84 ? -11.135 2.824 16.121 1.00 93.25 84 LEU A N 1
ATOM 625 C CA . LEU A 1 84 ? -12.504 3.140 16.511 1.00 93.25 84 LEU A CA 1
ATOM 626 C C . LEU A 1 84 ? -13.524 2.564 15.530 1.00 93.25 84 LEU A C 1
ATOM 628 O O . LEU A 1 84 ? -13.197 2.178 14.410 1.00 93.25 84 LEU A O 1
ATOM 632 N N . THR A 1 85 ? -14.780 2.529 15.961 1.00 92.56 85 THR A N 1
ATOM 633 C CA . THR A 1 85 ? -15.935 2.412 15.065 1.00 92.56 85 THR A CA 1
ATOM 634 C C . THR A 1 85 ? -16.671 3.736 15.127 1.00 92.56 85 THR A C 1
ATOM 636 O O . THR A 1 85 ? -17.009 4.180 16.223 1.00 92.56 85 THR A O 1
ATOM 639 N N . ALA A 1 86 ? -16.862 4.396 13.986 1.00 88.00 86 ALA A N 1
ATOM 640 C CA . ALA A 1 86 ? -17.490 5.711 13.979 1.00 88.00 86 ALA A CA 1
ATOM 641 C C . ALA A 1 86 ? -18.972 5.618 14.365 1.00 88.00 86 ALA A C 1
ATOM 643 O O . ALA A 1 86 ? -19.730 4.831 13.790 1.00 88.00 86 ALA A O 1
ATOM 644 N N . THR A 1 87 ? -19.360 6.444 15.331 1.00 91.38 87 THR A N 1
ATOM 645 C CA . THR A 1 87 ? -20.734 6.630 15.805 1.00 91.38 87 THR A CA 1
ATOM 646 C C . THR A 1 87 ? -21.124 8.101 15.665 1.00 91.38 87 THR A C 1
ATOM 648 O O . THR A 1 87 ? -20.259 8.957 15.454 1.00 91.38 87 THR A O 1
ATOM 651 N N . GLU A 1 88 ? -22.415 8.413 15.784 1.00 91.75 88 GLU A N 1
ATOM 652 C CA . GLU A 1 88 ? -22.919 9.790 15.665 1.00 91.75 88 GLU A CA 1
ATOM 653 C C . GLU A 1 88 ? -22.264 10.742 16.678 1.00 91.75 88 GLU A C 1
ATOM 655 O O . GLU A 1 88 ? -22.045 11.920 16.402 1.00 91.75 88 GLU A O 1
ATOM 660 N N . GLU A 1 89 ? -21.876 10.229 17.844 1.00 90.12 89 GLU A N 1
ATOM 661 C CA . GLU A 1 89 ? -21.254 11.008 18.907 1.00 90.12 89 GLU A CA 1
ATOM 662 C C . GLU A 1 89 ? -19.831 11.478 18.574 1.00 90.12 89 GLU A C 1
ATOM 664 O O . GLU A 1 89 ? -19.371 12.471 19.160 1.00 90.12 89 GLU A O 1
ATOM 669 N N . LEU A 1 90 ? -19.149 10.762 17.668 1.00 88.75 90 LEU A N 1
ATOM 670 C CA . LEU A 1 90 ? -17.748 10.963 17.290 1.00 88.75 90 LEU A CA 1
ATOM 671 C C . LEU A 1 90 ? -17.546 11.875 16.073 1.00 88.75 90 LEU A C 1
ATOM 673 O O . LEU A 1 90 ? -16.409 12.261 15.802 1.00 88.75 90 LEU A O 1
ATOM 677 N N . ILE A 1 91 ? -18.613 12.215 15.348 1.00 92.81 91 ILE A N 1
ATOM 678 C CA . ILE A 1 91 ? -18.534 12.920 14.062 1.00 92.81 91 ILE A CA 1
ATOM 679 C C . ILE A 1 91 ? -19.028 14.370 14.140 1.00 92.81 91 ILE A C 1
ATOM 681 O O . ILE A 1 91 ? -19.738 14.780 15.059 1.00 92.81 91 ILE A O 1
ATOM 685 N N . GLY A 1 92 ? -18.630 15.178 13.157 1.00 90.12 92 GLY A N 1
ATOM 686 C CA . GLY A 1 92 ? -19.132 16.533 12.915 1.00 90.12 92 GLY A CA 1
ATOM 687 C C . GLY A 1 92 ? -18.613 17.618 13.862 1.00 90.12 92 GLY A C 1
ATOM 688 O O . GLY A 1 92 ? -18.828 18.803 13.599 1.00 90.12 92 GLY A O 1
ATOM 689 N N . LYS A 1 93 ? -17.925 17.257 14.950 1.00 88.88 93 LYS A N 1
ATOM 690 C CA . LYS A 1 93 ? -17.256 18.202 15.855 1.00 88.88 93 LYS A CA 1
ATOM 691 C C . LYS A 1 93 ? -15.923 17.628 16.340 1.00 88.88 93 LYS A C 1
ATOM 693 O O . LYS A 1 93 ? -15.876 16.437 16.644 1.00 88.88 93 LYS A O 1
ATOM 698 N N . PRO A 1 94 ? -14.881 18.464 16.500 1.00 91.44 94 PRO A N 1
ATOM 699 C CA . PRO A 1 94 ? -13.652 18.044 17.156 1.00 91.44 94 PRO A CA 1
ATOM 700 C C . PRO A 1 94 ? -13.915 17.504 18.566 1.00 91.44 94 PRO A C 1
ATOM 702 O O . PRO A 1 94 ? -14.741 18.051 19.304 1.00 91.44 94 PRO A O 1
ATOM 705 N N . LEU A 1 95 ? -13.194 16.450 18.939 1.00 92.62 95 LEU A N 1
ATOM 706 C CA . LEU A 1 95 ? -13.225 15.847 20.268 1.00 92.62 95 LEU A CA 1
ATOM 707 C C . LEU A 1 95 ? -11.816 15.758 20.835 1.00 92.62 95 LEU A C 1
ATOM 709 O O . LEU A 1 95 ? -10.902 15.296 20.157 1.00 92.62 95 LEU A O 1
ATOM 713 N N . ASP A 1 96 ? -11.681 16.140 22.100 1.00 94.69 96 ASP A N 1
ATOM 714 C CA . ASP A 1 96 ? -10.450 16.005 22.869 1.00 94.69 96 ASP A CA 1
ATOM 715 C C . ASP A 1 96 ? -10.587 14.780 23.782 1.00 94.69 96 ASP A C 1
ATOM 717 O O . ASP A 1 96 ? -11.315 14.792 24.775 1.00 94.69 96 ASP A O 1
ATOM 721 N N . LEU A 1 97 ? -9.927 13.686 23.410 1.00 94.50 97 LEU A N 1
ATOM 722 C CA . LEU A 1 97 ? -9.924 12.429 24.151 1.00 94.50 97 LEU A CA 1
ATOM 723 C C . LEU A 1 97 ? -8.902 12.499 25.290 1.00 94.50 97 LEU A C 1
ATOM 725 O O . LEU A 1 97 ? -7.752 12.884 25.066 1.00 94.50 97 LEU A O 1
ATOM 729 N N . LYS A 1 98 ? -9.286 12.059 26.494 1.00 95.00 98 LYS A N 1
ATOM 730 C CA . LYS A 1 98 ? -8.330 11.847 27.588 1.00 95.00 98 LYS A CA 1
ATOM 731 C C . LYS A 1 98 ? -7.568 10.554 27.318 1.00 95.00 98 LYS A C 1
ATOM 733 O O . LYS A 1 98 ? -8.192 9.494 27.250 1.00 95.00 98 LYS A O 1
ATOM 738 N N . GLY A 1 99 ? -6.249 10.645 27.190 1.00 92.94 99 GLY A N 1
ATOM 739 C CA . GLY A 1 99 ? -5.361 9.502 27.022 1.00 92.94 99 GLY A CA 1
ATOM 740 C C . GLY A 1 99 ? -4.582 9.189 28.290 1.00 92.94 99 GLY A C 1
ATOM 741 O O . GLY A 1 99 ? -4.040 10.090 28.925 1.00 92.94 99 GLY A O 1
ATOM 742 N N . VAL A 1 100 ? -4.509 7.908 28.634 1.00 92.00 100 VAL A N 1
ATOM 743 C CA . VAL A 1 100 ? -3.637 7.379 29.685 1.00 92.00 100 VAL A CA 1
ATOM 744 C C . VAL A 1 100 ? -2.703 6.367 29.035 1.00 92.00 100 VAL A C 1
ATOM 746 O O . VAL A 1 100 ? -3.155 5.488 28.298 1.00 92.00 100 VAL A O 1
ATOM 749 N N . ALA A 1 101 ? -1.400 6.520 29.254 1.00 89.12 101 ALA A N 1
ATOM 750 C CA . ALA A 1 101 ? -0.406 5.584 28.760 1.00 89.12 101 ALA A CA 1
ATOM 751 C C . ALA A 1 101 ? -0.680 4.195 29.342 1.00 89.12 101 ALA A C 1
ATOM 753 O O . ALA A 1 101 ? -0.784 4.029 30.558 1.00 89.12 101 ALA A O 1
ATOM 754 N N . ALA A 1 102 ? -0.800 3.208 28.462 1.00 82.62 102 ALA A N 1
ATOM 755 C CA . ALA A 1 102 ? -0.981 1.820 28.839 1.00 82.62 102 ALA A CA 1
ATOM 756 C C . ALA A 1 102 ? 0.348 1.086 28.656 1.00 82.62 102 ALA A C 1
ATOM 758 O O . ALA A 1 102 ? 0.853 0.969 27.535 1.00 82.62 102 ALA A O 1
ATOM 759 N N . GLU A 1 103 ? 0.903 0.566 29.749 1.00 69.69 103 GLU A N 1
ATOM 760 C CA . GLU A 1 103 ? 1.933 -0.464 29.662 1.00 69.69 103 GLU A CA 1
ATOM 761 C C . GLU A 1 103 ? 1.251 -1.777 29.289 1.00 69.69 103 GLU A C 1
ATOM 763 O O . GLU A 1 103 ? 0.625 -2.447 30.112 1.00 69.69 103 GLU A O 1
ATOM 768 N N . ILE A 1 104 ? 1.328 -2.116 28.005 1.00 63.34 104 ILE A N 1
ATOM 769 C CA . ILE A 1 104 ? 0.935 -3.439 27.540 1.00 63.34 104 ILE A CA 1
ATOM 770 C C . ILE A 1 104 ? 2.201 -4.281 27.476 1.00 63.34 104 ILE A C 1
ATOM 772 O O . ILE A 1 104 ? 3.076 -4.044 26.642 1.00 63.34 104 ILE A O 1
ATOM 776 N N . ASP A 1 105 ? 2.292 -5.262 28.369 1.00 56.16 105 ASP A N 1
ATOM 777 C CA . ASP A 1 105 ? 3.289 -6.315 28.253 1.00 56.16 105 ASP A CA 1
ATOM 778 C C . ASP A 1 105 ? 2.867 -7.255 27.124 1.00 56.16 105 ASP A C 1
ATOM 780 O O . ASP A 1 105 ? 1.856 -7.957 27.194 1.00 56.16 105 ASP A O 1
ATOM 784 N N . PHE A 1 106 ? 3.629 -7.211 26.040 1.00 55.88 106 PHE A N 1
ATOM 785 C CA . PHE A 1 106 ? 3.423 -8.070 24.885 1.00 55.88 106 PHE A CA 1
ATOM 786 C C . PHE A 1 106 ? 4.166 -9.411 25.009 1.00 55.88 106 PHE A C 1
ATOM 788 O O . PHE A 1 106 ? 4.132 -10.208 24.074 1.00 55.88 106 PHE A O 1
ATOM 795 N N . GLY A 1 107 ? 4.866 -9.669 26.118 1.00 55.47 107 GLY A N 1
ATOM 796 C CA . GLY A 1 107 ? 5.856 -10.739 26.185 1.00 55.47 107 GLY A CA 1
ATOM 797 C C . GLY A 1 107 ? 6.949 -10.555 25.123 1.00 55.47 107 GLY A C 1
ATOM 798 O O . GLY A 1 107 ? 7.287 -9.433 24.735 1.00 55.47 107 GLY A O 1
ATOM 799 N N . ASP A 1 108 ? 7.488 -11.665 24.614 1.00 54.47 108 ASP A N 1
ATOM 800 C CA . ASP A 1 108 ? 8.573 -11.642 23.623 1.00 54.47 108 ASP A CA 1
ATOM 801 C C . ASP A 1 108 ? 8.138 -11.136 22.224 1.00 54.47 108 ASP A C 1
ATOM 803 O O . ASP A 1 108 ? 8.987 -10.677 21.451 1.00 54.47 108 ASP A O 1
ATOM 807 N N . GLU A 1 109 ? 6.838 -11.150 21.881 1.00 61.31 109 GLU A N 1
ATOM 808 C CA . GLU A 1 109 ? 6.331 -10.719 20.564 1.00 61.31 109 GLU A CA 1
ATOM 809 C C . GLU A 1 109 ? 5.121 -9.762 20.647 1.00 61.31 109 GLU A C 1
ATOM 811 O O . GLU A 1 109 ? 4.043 -10.107 21.122 1.00 61.31 109 GLU A O 1
ATOM 816 N N . ALA A 1 110 ? 5.269 -8.553 20.085 1.00 72.31 110 ALA A N 1
ATOM 817 C CA . ALA A 1 110 ? 4.167 -7.600 19.904 1.00 72.31 110 ALA A CA 1
ATOM 818 C C . ALA A 1 110 ? 3.058 -8.147 18.988 1.00 72.31 110 ALA A C 1
ATOM 820 O O . ALA A 1 110 ? 3.347 -8.828 18.003 1.00 72.31 110 ALA A O 1
ATOM 821 N N . VAL A 1 111 ? 1.799 -7.759 19.258 1.00 88.88 111 VAL A N 1
ATOM 822 C CA . VAL A 1 111 ? 0.639 -8.131 18.421 1.00 88.88 111 VAL A CA 1
ATOM 823 C C . VAL A 1 111 ? 0.864 -7.733 16.970 1.00 88.88 111 VAL A C 1
ATOM 825 O O . VAL A 1 111 ? 0.622 -8.530 16.088 1.00 88.88 111 VAL A O 1
ATOM 828 N N . MET A 1 112 ? 1.357 -6.539 16.685 1.00 94.94 112 MET A N 1
ATOM 829 C CA . MET A 1 112 ? 1.771 -6.152 15.340 1.00 94.94 112 MET A CA 1
ATOM 830 C C . MET A 1 112 ? 3.290 -6.105 15.309 1.00 94.94 112 MET A C 1
ATOM 832 O O . MET A 1 112 ? 3.899 -5.367 16.090 1.00 94.94 112 MET A O 1
ATOM 836 N N . SER A 1 113 ? 3.910 -6.877 14.416 1.00 94.50 113 SER A N 1
ATOM 837 C CA . SER A 1 113 ? 5.369 -6.971 14.347 1.00 94.50 113 SER A CA 1
ATOM 838 C C . SER A 1 113 ? 5.914 -7.068 12.923 1.00 94.50 113 SER A C 1
ATOM 840 O O . SER A 1 113 ? 5.355 -7.738 12.055 1.00 94.50 113 SER A O 1
ATOM 842 N N . THR A 1 114 ? 7.067 -6.436 12.704 1.00 96.44 114 THR A N 1
ATOM 843 C CA . THR A 1 114 ? 7.873 -6.554 11.486 1.00 96.44 114 THR A CA 1
ATOM 844 C C . THR A 1 114 ? 9.174 -7.263 11.835 1.00 96.44 114 THR A C 1
ATOM 846 O O . THR A 1 114 ? 9.956 -6.788 12.655 1.00 96.44 114 THR A O 1
ATOM 849 N N . THR A 1 115 ? 9.443 -8.402 11.200 1.00 95.12 115 THR A N 1
ATOM 850 C CA . THR A 1 115 ? 10.611 -9.234 11.513 1.00 95.12 115 THR A CA 1
ATOM 851 C C . THR A 1 115 ? 11.446 -9.519 10.272 1.00 95.12 115 THR A C 1
ATOM 853 O O . THR A 1 115 ? 10.929 -9.900 9.221 1.00 95.12 115 THR A O 1
ATOM 856 N N . ARG A 1 116 ? 12.769 -9.356 10.384 1.00 95.75 116 ARG A N 1
ATOM 857 C CA . ARG A 1 116 ? 13.695 -9.704 9.300 1.00 95.75 116 ARG A CA 1
ATOM 858 C C . ARG A 1 116 ? 13.720 -11.219 9.094 1.00 95.75 116 ARG A C 1
ATOM 860 O O . ARG A 1 116 ? 13.706 -11.993 10.054 1.00 95.75 116 ARG A O 1
ATOM 867 N N . ARG A 1 117 ? 13.768 -11.643 7.836 1.00 96.25 117 ARG A N 1
ATOM 868 C CA . ARG A 1 117 ? 13.861 -13.040 7.397 1.00 96.25 117 ARG A CA 1
ATOM 869 C C . ARG A 1 117 ? 14.807 -13.133 6.198 1.00 96.25 117 ARG A C 1
ATOM 871 O O . ARG A 1 117 ? 15.234 -12.116 5.654 1.00 96.25 117 ARG A O 1
ATOM 878 N N . ALA A 1 118 ? 15.154 -14.350 5.788 1.00 95.81 118 ALA A N 1
ATOM 879 C CA . ALA A 1 118 ? 15.896 -14.549 4.545 1.00 95.81 118 ALA A CA 1
ATOM 880 C C . ALA A 1 118 ? 15.104 -13.950 3.369 1.00 95.81 118 ALA A C 1
ATOM 882 O O . ALA A 1 118 ? 13.906 -14.200 3.255 1.00 95.81 118 ALA A O 1
ATOM 883 N N . GLY A 1 119 ? 15.748 -13.139 2.528 1.00 95.31 119 GLY A N 1
ATOM 884 C CA . GLY A 1 119 ? 15.106 -12.491 1.383 1.00 95.31 119 GLY A CA 1
ATOM 885 C C . GLY A 1 119 ? 14.381 -11.173 1.681 1.00 95.31 119 GLY A C 1
ATOM 886 O O . GLY A 1 119 ? 14.089 -10.428 0.745 1.00 95.31 119 GLY A O 1
ATOM 887 N N . GLY A 1 120 ? 14.048 -10.854 2.940 1.00 97.31 120 GLY A N 1
ATOM 888 C CA . GLY A 1 120 ? 13.123 -9.749 3.202 1.00 97.31 120 GLY A CA 1
ATOM 889 C C . GLY A 1 120 ? 12.596 -9.606 4.627 1.00 97.31 120 GLY A C 1
ATOM 890 O O . GLY A 1 120 ? 13.286 -9.900 5.605 1.00 97.31 120 GLY A O 1
ATOM 891 N N . TYR A 1 121 ? 11.363 -9.109 4.737 1.00 98.38 121 TYR A N 1
ATOM 892 C CA . TYR A 1 121 ? 10.699 -8.811 6.008 1.00 98.38 121 TYR A CA 1
ATOM 893 C C . TYR A 1 121 ? 9.289 -9.391 6.045 1.00 98.38 121 TYR A C 1
ATOM 895 O O . TYR A 1 121 ? 8.509 -9.212 5.114 1.00 98.38 121 TYR A O 1
ATOM 903 N N . ALA A 1 122 ? 8.959 -10.053 7.148 1.00 98.19 122 ALA A N 1
ATOM 904 C CA . ALA A 1 122 ? 7.623 -10.539 7.453 1.00 98.19 122 ALA A CA 1
ATOM 905 C C . ALA A 1 122 ? 6.914 -9.538 8.368 1.00 98.19 122 ALA A C 1
ATOM 907 O O . ALA A 1 122 ? 7.385 -9.311 9.483 1.00 98.19 122 ALA A O 1
ATOM 908 N N . LEU A 1 123 ? 5.796 -8.977 7.910 1.00 98.38 123 LEU A N 1
ATOM 909 C CA . LEU A 1 123 ? 4.895 -8.174 8.732 1.00 98.38 123 LEU A CA 1
ATOM 910 C C . LEU A 1 123 ? 3.731 -9.063 9.171 1.00 98.38 123 LEU A C 1
ATOM 912 O O . LEU A 1 123 ? 3.105 -9.734 8.339 1.00 98.38 123 LEU A O 1
ATOM 916 N N . LYS A 1 124 ? 3.475 -9.103 10.475 1.00 97.38 124 LYS A N 1
ATOM 917 C CA . LYS A 1 124 ? 2.562 -10.050 11.107 1.00 97.38 124 LYS A CA 1
ATOM 918 C C . LYS A 1 124 ? 1.566 -9.372 12.041 1.00 97.38 124 LYS A C 1
ATOM 920 O O . LYS A 1 124 ? 1.833 -8.300 12.581 1.00 97.38 124 LYS A O 1
ATOM 925 N N . GLU A 1 125 ? 0.468 -10.083 12.264 1.00 95.44 125 GLU A N 1
ATOM 926 C CA . GLU A 1 125 ? -0.441 -9.911 13.391 1.00 95.44 125 GLU A CA 1
ATOM 927 C C . GLU A 1 125 ? -0.385 -11.183 14.253 1.00 95.44 125 GLU A C 1
ATOM 929 O O . GLU A 1 125 ? -0.792 -12.260 13.813 1.00 95.44 125 GLU A O 1
ATOM 934 N N . SER A 1 126 ? 0.175 -11.079 15.454 1.00 92.12 126 SER A N 1
ATOM 935 C CA . SER A 1 126 ? 0.628 -12.188 16.289 1.00 92.12 126 SER A CA 1
ATOM 936 C C . SER A 1 126 ? 1.514 -13.121 15.448 1.00 92.12 126 SER A C 1
ATOM 938 O O . SER A 1 126 ? 2.411 -12.660 14.737 1.00 92.12 126 SER A O 1
ATOM 940 N N . ASP A 1 127 ? 1.234 -14.422 15.435 1.00 91.62 127 ASP A N 1
ATOM 941 C CA . ASP A 1 127 ? 1.966 -15.381 14.605 1.00 91.62 127 ASP A CA 1
ATOM 942 C C . ASP A 1 127 ? 1.554 -15.369 13.124 1.00 91.62 127 ASP A C 1
ATOM 944 O O . ASP A 1 127 ? 2.225 -15.965 12.271 1.00 91.62 127 ASP A O 1
ATOM 948 N N . ARG A 1 128 ? 0.464 -14.676 12.779 1.00 95.00 128 ARG A N 1
ATOM 949 C CA . ARG A 1 128 ? -0.100 -14.662 11.431 1.00 95.00 128 ARG A CA 1
ATOM 950 C C . ARG A 1 128 ? 0.690 -13.705 10.543 1.00 95.00 128 ARG A C 1
ATOM 952 O O . ARG A 1 128 ? 0.556 -12.490 10.630 1.00 95.00 128 ARG A O 1
ATOM 959 N N . LEU A 1 129 ? 1.483 -14.244 9.618 1.00 97.50 129 LEU A N 1
ATOM 960 C CA . LEU A 1 129 ? 2.072 -13.470 8.516 1.00 97.50 129 LEU A CA 1
ATOM 961 C C . LEU A 1 129 ? 0.960 -12.787 7.699 1.00 97.50 129 LEU A C 1
ATOM 963 O O . LEU A 1 129 ? 0.085 -13.459 7.169 1.00 97.50 129 LEU A O 1
ATOM 967 N N . ILE A 1 130 ? 0.984 -11.475 7.533 1.00 98.56 130 ILE A N 1
ATOM 968 C CA . ILE A 1 130 ? 0.002 -10.795 6.672 1.00 98.56 130 ILE A CA 1
ATOM 969 C C . ILE A 1 130 ? 0.615 -10.547 5.311 1.00 98.56 130 ILE A C 1
ATOM 971 O O . ILE A 1 130 ? 0.039 -10.882 4.275 1.00 98.56 130 ILE A O 1
ATOM 975 N N . LEU A 1 131 ? 1.833 -10.014 5.319 1.00 98.69 131 LEU A N 1
ATOM 976 C CA . LEU A 1 131 ? 2.561 -9.736 4.103 1.00 98.69 131 LEU A CA 1
ATOM 977 C C . LEU A 1 131 ? 4.057 -9.971 4.276 1.00 98.69 131 LEU A C 1
ATOM 979 O O . LEU A 1 131 ? 4.616 -9.793 5.360 1.00 98.69 131 LEU A O 1
ATOM 983 N N . PHE A 1 132 ? 4.708 -10.360 3.184 1.00 98.69 132 PHE A N 1
ATOM 984 C CA . PHE A 1 132 ? 6.159 -10.473 3.115 1.00 98.69 132 PHE A CA 1
ATOM 985 C C . PHE A 1 132 ? 6.716 -9.497 2.079 1.00 98.69 132 PHE A C 1
ATOM 987 O O . PHE A 1 132 ? 6.392 -9.596 0.896 1.00 98.69 132 PHE A O 1
ATOM 994 N N . TYR A 1 133 ? 7.549 -8.560 2.525 1.00 98.62 133 TYR A N 1
ATOM 995 C CA . TYR A 1 133 ? 8.266 -7.634 1.657 1.00 98.62 133 TYR A CA 1
ATOM 996 C C . TYR A 1 133 ? 9.565 -8.277 1.169 1.00 98.62 133 TYR A C 1
ATOM 998 O O . TYR A 1 133 ? 10.478 -8.527 1.960 1.00 98.62 133 TYR A O 1
ATOM 1006 N N . GLN A 1 134 ? 9.652 -8.527 -0.135 1.00 98.00 134 GLN A N 1
ATOM 1007 C CA . GLN A 1 134 ? 10.826 -9.071 -0.802 1.00 98.00 134 GLN A CA 1
ATOM 1008 C C . GLN A 1 134 ? 11.865 -7.957 -0.999 1.00 98.00 134 GLN A C 1
ATOM 1010 O O . GLN A 1 134 ? 11.802 -7.190 -1.961 1.00 98.00 134 GLN A O 1
ATOM 1015 N N . LYS A 1 135 ? 12.833 -7.873 -0.079 1.00 96.56 135 LYS A N 1
ATOM 1016 C CA . LYS A 1 135 ? 13.956 -6.927 -0.158 1.00 96.56 135 LYS A CA 1
ATOM 1017 C C . LYS A 1 135 ? 14.965 -7.361 -1.215 1.00 96.56 135 LYS A C 1
ATOM 1019 O O . LYS A 1 135 ? 15.412 -6.535 -2.002 1.00 96.56 135 LYS A O 1
ATOM 1024 N N . ASP A 1 136 ? 15.352 -8.630 -1.187 1.00 95.44 136 ASP A N 1
ATOM 1025 C CA . ASP A 1 136 ? 16.428 -9.138 -2.028 1.00 95.44 136 ASP A CA 1
ATOM 1026 C C . ASP A 1 136 ? 15.890 -9.418 -3.432 1.00 95.44 136 ASP A C 1
ATOM 1028 O O . ASP A 1 136 ? 14.754 -9.874 -3.591 1.00 95.44 136 ASP A O 1
ATOM 1032 N N . ALA A 1 137 ? 16.701 -9.159 -4.458 1.00 94.69 137 ALA A N 1
ATOM 1033 C CA . ALA A 1 137 ? 16.292 -9.391 -5.835 1.00 94.69 137 ALA A CA 1
ATOM 1034 C C . ALA A 1 137 ? 15.946 -10.869 -6.062 1.00 94.69 137 ALA A C 1
ATOM 1036 O O . ALA A 1 137 ? 16.735 -11.765 -5.763 1.00 94.69 137 ALA A O 1
ATOM 1037 N N . LEU A 1 138 ? 14.764 -11.114 -6.624 1.00 95.56 138 LEU A N 1
ATOM 1038 C CA . LEU A 1 138 ? 14.320 -12.439 -7.023 1.00 95.56 138 LEU A CA 1
ATOM 1039 C C . LEU A 1 138 ? 14.297 -12.524 -8.548 1.00 95.56 138 LEU A C 1
ATOM 1041 O O . LEU A 1 138 ? 13.556 -11.787 -9.203 1.00 95.56 138 LEU A O 1
ATOM 1045 N N . THR A 1 139 ? 15.090 -13.444 -9.101 1.00 96.12 139 THR A N 1
ATOM 1046 C CA . THR A 1 139 ? 15.141 -13.718 -10.541 1.00 96.12 139 THR A CA 1
ATOM 1047 C C . THR A 1 139 ? 14.405 -15.005 -10.871 1.00 96.12 139 THR A C 1
ATOM 1049 O O . THR A 1 139 ? 14.714 -16.071 -10.335 1.00 96.12 139 THR A O 1
ATOM 1052 N N . ARG A 1 140 ? 13.453 -14.935 -11.803 1.00 96.38 140 ARG A N 1
ATOM 1053 C CA . ARG A 1 140 ? 12.797 -16.117 -12.366 1.00 96.38 140 ARG A CA 1
ATOM 1054 C C . ARG A 1 140 ? 12.331 -15.846 -13.795 1.00 96.38 140 ARG A C 1
ATOM 1056 O O . ARG A 1 140 ? 11.837 -14.771 -14.109 1.00 96.38 140 ARG A O 1
ATOM 1063 N N . HIS A 1 141 ? 12.504 -16.838 -14.671 1.00 95.06 141 HIS A N 1
ATOM 1064 C CA . HIS A 1 141 ? 12.144 -16.767 -16.096 1.00 95.06 141 HIS A CA 1
ATOM 1065 C C . HIS A 1 141 ? 12.707 -15.539 -16.842 1.00 95.06 141 HIS A C 1
ATOM 1067 O O . HIS A 1 141 ? 12.037 -14.998 -17.715 1.00 95.06 141 HIS A O 1
ATOM 1073 N N . GLY A 1 142 ? 13.920 -15.098 -16.493 1.00 94.88 142 GLY A N 1
ATOM 1074 C CA . GLY A 1 142 ? 14.556 -13.927 -17.108 1.00 94.88 142 GLY A CA 1
ATOM 1075 C C . GLY A 1 142 ? 14.075 -12.574 -16.574 1.00 94.88 142 GLY A C 1
ATOM 1076 O O . GLY A 1 142 ? 14.536 -11.549 -17.061 1.00 94.88 142 GLY A O 1
ATOM 1077 N N . HIS A 1 143 ? 13.196 -12.555 -15.568 1.00 95.81 143 HIS A N 1
ATOM 1078 C CA . HIS A 1 143 ? 12.744 -11.334 -14.906 1.00 95.81 143 HIS A CA 1
ATOM 1079 C C . HIS A 1 143 ? 13.335 -11.230 -13.506 1.00 95.81 143 HIS A C 1
ATOM 1081 O O . HIS A 1 143 ? 13.278 -12.197 -12.743 1.00 95.81 143 HIS A O 1
ATOM 1087 N N . THR A 1 144 ? 13.858 -10.056 -13.162 1.00 95.44 144 THR A N 1
ATOM 1088 C CA . THR A 1 144 ? 14.478 -9.767 -11.862 1.00 95.44 144 THR A CA 1
ATOM 1089 C C . THR A 1 144 ? 13.798 -8.560 -11.237 1.00 95.44 144 THR A C 1
ATOM 1091 O O . THR A 1 144 ? 13.758 -7.497 -11.849 1.00 95.44 144 THR A O 1
ATOM 1094 N N . ARG A 1 145 ? 13.285 -8.694 -10.010 1.00 94.75 145 ARG A N 1
ATOM 1095 C CA . ARG A 1 145 ? 12.756 -7.559 -9.239 1.00 94.75 145 ARG A CA 1
ATOM 1096 C C . ARG A 1 145 ? 13.106 -7.701 -7.760 1.00 94.75 145 ARG A C 1
ATOM 1098 O O . ARG A 1 145 ? 13.129 -8.806 -7.227 1.00 94.75 145 ARG A O 1
ATOM 1105 N N . ALA A 1 146 ? 13.343 -6.568 -7.117 1.00 95.44 146 ALA A N 1
ATOM 1106 C CA . ALA A 1 146 ? 13.346 -6.384 -5.671 1.00 95.44 146 ALA A CA 1
ATOM 1107 C C . ALA A 1 146 ? 12.266 -5.352 -5.307 1.00 95.44 146 ALA A C 1
ATOM 1109 O O . ALA A 1 146 ? 11.767 -4.652 -6.188 1.00 95.44 146 ALA A O 1
ATOM 1110 N N . GLY A 1 147 ? 11.915 -5.244 -4.030 1.00 96.00 147 GLY A N 1
ATOM 1111 C CA . GLY A 1 147 ? 11.001 -4.210 -3.547 1.00 96.00 147 GLY A CA 1
ATOM 1112 C C . GLY A 1 147 ? 9.543 -4.430 -3.935 1.00 96.00 147 GLY A C 1
ATOM 1113 O O . GLY A 1 147 ? 8.868 -3.524 -4.404 1.00 96.00 147 GLY A O 1
ATOM 1114 N N . PHE A 1 148 ? 9.051 -5.653 -3.755 1.00 97.94 148 PHE A N 1
ATOM 1115 C CA . PHE A 1 148 ? 7.642 -5.998 -3.953 1.00 97.94 148 PHE A CA 1
ATOM 1116 C C . PHE A 1 148 ? 7.127 -6.814 -2.767 1.00 97.94 148 PHE A C 1
ATOM 1118 O O . PHE A 1 148 ? 7.913 -7.334 -1.973 1.00 97.94 148 PHE A O 1
ATOM 1125 N N . VAL A 1 149 ? 5.809 -6.957 -2.636 1.00 98.75 149 VAL A N 1
ATOM 1126 C CA . VAL A 1 149 ? 5.200 -7.750 -1.560 1.00 98.75 149 VAL A CA 1
ATOM 1127 C C . VAL A 1 149 ? 4.644 -9.061 -2.104 1.00 98.75 149 VAL A C 1
ATOM 1129 O O . VAL A 1 149 ? 3.698 -9.075 -2.891 1.00 98.75 149 VAL A O 1
ATOM 1132 N N . HIS A 1 150 ? 5.201 -10.178 -1.640 1.00 98.38 150 HIS A N 1
ATOM 1133 C CA . HIS A 1 150 ? 4.641 -11.514 -1.804 1.00 98.38 150 HIS A CA 1
ATOM 1134 C C . HIS A 1 150 ? 5.183 -12.459 -0.725 1.00 98.38 150 HIS A C 1
ATOM 1136 O O . HIS A 1 150 ? 6.389 -12.570 -0.548 1.00 98.38 150 HIS A O 1
ATOM 1142 N N . ARG A 1 151 ? 4.349 -13.242 -0.039 1.00 97.19 151 ARG A N 1
ATOM 1143 C CA . ARG A 1 151 ? 2.888 -13.388 -0.196 1.00 97.19 151 ARG A CA 1
ATOM 1144 C C . ARG A 1 151 ? 2.131 -12.253 0.491 1.00 97.19 151 ARG A C 1
ATOM 1146 O O . ARG A 1 151 ? 2.605 -11.742 1.495 1.00 97.19 151 ARG A O 1
ATOM 1153 N N . LEU A 1 152 ? 0.959 -11.909 -0.041 1.00 98.62 152 LEU A N 1
ATOM 1154 C CA . LEU A 1 152 ? -0.075 -11.144 0.659 1.00 98.62 152 LEU A CA 1
ATOM 1155 C C . LEU A 1 152 ? -1.190 -12.121 1.043 1.00 98.62 152 LEU A C 1
ATOM 1157 O O . LEU A 1 152 ? -1.654 -12.871 0.175 1.00 98.62 152 LEU A O 1
ATOM 1161 N N . ARG A 1 153 ? -1.569 -12.161 2.321 1.00 98.12 153 ARG A N 1
ATOM 1162 C CA . ARG A 1 153 ? -2.547 -13.114 2.858 1.00 98.12 153 ARG A CA 1
ATOM 1163 C C . ARG A 1 153 ? -3.783 -12.402 3.391 1.00 98.12 153 ARG A C 1
ATOM 1165 O O . ARG A 1 153 ? -3.646 -11.360 4.019 1.00 98.12 153 ARG A O 1
ATOM 1172 N N . GLY A 1 154 ? -4.960 -12.964 3.128 1.00 97.38 154 GLY A N 1
ATOM 1173 C CA . GLY A 1 154 ? -6.232 -12.444 3.630 1.00 97.38 154 GLY A CA 1
ATOM 1174 C C . GLY A 1 154 ? -6.473 -12.785 5.102 1.00 97.38 154 GLY A C 1
ATOM 1175 O O . GLY A 1 154 ? -5.598 -13.324 5.787 1.00 97.38 154 GLY A O 1
ATOM 1176 N N . LEU A 1 155 ? -7.660 -12.440 5.610 1.00 96.88 155 LEU A N 1
ATOM 1177 C CA . LEU A 1 155 ? -8.010 -12.593 7.030 1.00 96.88 155 LEU A CA 1
ATOM 1178 C C . LEU A 1 155 ? -8.124 -14.062 7.475 1.00 96.88 155 LEU A C 1
ATOM 1180 O O . LEU A 1 155 ? -8.059 -14.326 8.674 1.00 96.88 155 LEU A O 1
ATOM 1184 N N . ASP A 1 156 ? -8.263 -14.999 6.533 1.00 95.44 156 ASP A N 1
ATOM 1185 C CA . ASP A 1 156 ? -8.405 -16.439 6.773 1.00 95.44 156 ASP A CA 1
ATOM 1186 C C . ASP A 1 156 ? -7.180 -17.235 6.252 1.00 95.44 156 ASP A C 1
ATOM 1188 O O . ASP A 1 156 ? -7.278 -18.421 5.930 1.00 95.44 156 ASP A O 1
ATOM 1192 N N . ASP A 1 157 ? -6.009 -16.577 6.188 1.00 95.25 157 ASP A N 1
ATOM 1193 C CA . ASP A 1 157 ? -4.692 -17.114 5.789 1.00 95.25 157 ASP A CA 1
ATOM 1194 C C . ASP A 1 157 ? -4.546 -17.571 4.325 1.00 95.25 157 ASP A C 1
ATOM 1196 O O . ASP A 1 157 ? -3.491 -18.070 3.904 1.00 95.25 157 ASP A O 1
ATOM 1200 N N . GLU A 1 158 ? -5.558 -17.341 3.498 1.00 96.38 158 GLU A N 1
ATOM 1201 C CA . GLU A 1 158 ? -5.493 -17.561 2.065 1.00 96.38 158 GLU A CA 1
ATOM 1202 C C . GLU A 1 158 ? -4.440 -16.651 1.413 1.00 96.38 158 GLU A C 1
ATOM 1204 O O . GLU A 1 158 ? -4.330 -15.466 1.717 1.00 96.38 158 GLU A O 1
ATOM 1209 N N . THR A 1 159 ? -3.640 -17.187 0.485 1.00 97.31 159 THR A N 1
ATOM 1210 C CA . THR A 1 159 ? -2.724 -16.356 -0.312 1.00 97.31 159 THR A CA 1
ATOM 1211 C C . THR A 1 159 ? -3.497 -15.686 -1.443 1.00 97.31 159 THR A C 1
ATOM 1213 O O . THR A 1 159 ? -3.982 -16.380 -2.339 1.00 97.31 159 THR A O 1
ATOM 1216 N N . LEU A 1 160 ? -3.547 -14.354 -1.428 1.00 98.19 160 LEU A N 1
ATOM 1217 C CA . LEU A 1 160 ? -4.286 -13.554 -2.405 1.00 98.19 160 LEU A CA 1
ATOM 1218 C C . LEU A 1 160 ? -3.489 -13.310 -3.687 1.00 98.19 160 LEU A C 1
ATOM 1220 O O . LEU A 1 160 ? -4.057 -13.253 -4.772 1.00 98.19 160 LEU A O 1
ATOM 1224 N N . THR A 1 161 ? -2.168 -13.164 -3.584 1.00 98.31 161 THR A N 1
ATOM 1225 C CA . THR A 1 161 ? -1.315 -12.746 -4.707 1.00 98.31 161 THR A CA 1
ATOM 1226 C C . THR A 1 161 ? -0.522 -13.884 -5.335 1.00 98.31 161 THR A C 1
ATOM 1228 O O . THR A 1 161 ? -0.282 -14.923 -4.720 1.00 98.31 161 THR A O 1
ATOM 1231 N N . GLU A 1 162 ? -0.060 -13.674 -6.566 1.00 97.38 162 GLU A N 1
ATOM 1232 C CA . GLU A 1 162 ? 0.881 -14.562 -7.253 1.00 97.38 162 GLU A CA 1
ATOM 1233 C C . GLU A 1 162 ? 2.039 -13.782 -7.887 1.00 97.38 162 GLU A C 1
ATOM 1235 O O . GLU A 1 162 ? 1.939 -12.584 -8.152 1.00 97.38 162 GLU A O 1
ATOM 1240 N N . ILE A 1 163 ? 3.151 -14.477 -8.123 1.00 97.62 163 ILE A N 1
ATOM 1241 C CA . ILE A 1 163 ? 4.358 -13.934 -8.754 1.00 97.62 163 ILE A CA 1
ATOM 1242 C C . ILE A 1 163 ? 4.745 -14.795 -9.953 1.00 97.62 163 ILE A C 1
ATOM 1244 O O . ILE A 1 163 ? 4.570 -16.014 -9.920 1.00 97.62 163 ILE A O 1
ATOM 1248 N N . PHE A 1 164 ? 5.307 -14.169 -10.986 1.00 96.44 164 PHE A N 1
ATOM 1249 C CA . PHE A 1 164 ? 5.743 -14.820 -12.225 1.00 96.44 164 PHE A CA 1
ATOM 1250 C C . PHE A 1 164 ? 4.681 -15.745 -12.863 1.00 96.44 164 PHE A C 1
ATOM 1252 O O . PHE A 1 164 ? 5.013 -16.879 -13.226 1.00 96.44 164 PHE A O 1
ATOM 1259 N N . PRO A 1 165 ? 3.410 -15.318 -12.994 1.00 96.69 165 PRO A N 1
ATOM 1260 C CA . PRO A 1 165 ? 2.386 -16.164 -13.588 1.00 96.69 165 PRO A CA 1
ATOM 1261 C C . PRO A 1 165 ? 2.707 -16.452 -15.065 1.00 96.69 165 PRO A C 1
ATOM 1263 O O . PRO A 1 165 ? 3.411 -15.689 -15.731 1.00 96.69 165 PRO A O 1
ATOM 1266 N N . ALA A 1 166 ? 2.232 -17.589 -15.579 1.00 94.81 166 ALA A N 1
ATOM 1267 C CA . ALA A 1 166 ? 2.641 -18.093 -16.893 1.00 94.81 166 ALA A CA 1
ATOM 1268 C C . ALA A 1 166 ? 2.276 -17.149 -18.054 1.00 94.81 166 ALA A C 1
ATOM 1270 O O . ALA A 1 166 ? 3.023 -17.078 -19.030 1.00 94.81 166 ALA A O 1
ATOM 1271 N N . ASP A 1 167 ? 1.164 -16.424 -17.922 1.00 94.56 167 ASP A N 1
ATOM 1272 C CA . ASP A 1 167 ? 0.653 -15.426 -18.865 1.00 94.56 167 ASP A CA 1
ATOM 1273 C C . ASP A 1 167 ? 1.445 -14.107 -18.825 1.00 94.56 167 ASP A C 1
ATOM 1275 O O . ASP A 1 167 ? 1.622 -13.464 -19.856 1.00 94.56 167 ASP A O 1
ATOM 1279 N N . HIS A 1 168 ? 1.954 -13.716 -17.652 1.00 95.94 168 HIS A N 1
ATOM 1280 C CA . HIS A 1 168 ? 2.655 -12.447 -17.434 1.00 95.94 168 HIS A CA 1
ATOM 1281 C C . HIS A 1 168 ? 3.842 -12.623 -16.480 1.00 95.94 168 HIS A C 1
ATOM 1283 O O . HIS A 1 168 ? 3.823 -12.185 -15.328 1.00 95.94 168 HIS A O 1
ATOM 1289 N N . ARG A 1 169 ? 4.921 -13.240 -16.971 1.00 96.44 169 ARG A N 1
ATOM 1290 C CA . ARG A 1 169 ? 6.086 -13.618 -16.148 1.00 96.44 169 ARG A CA 1
ATOM 1291 C C . ARG A 1 169 ? 6.807 -12.445 -15.477 1.00 96.44 169 ARG A C 1
ATOM 1293 O O . ARG A 1 169 ? 7.56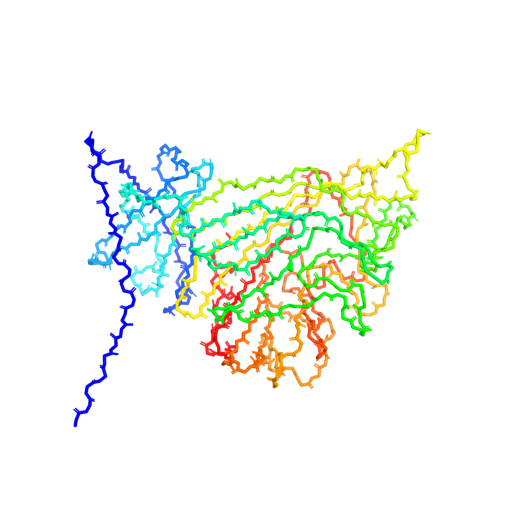2 -12.673 -14.546 1.00 96.44 169 ARG A O 1
ATOM 1300 N N . HIS A 1 170 ? 6.565 -11.211 -15.903 1.00 94.56 170 HIS A N 1
ATOM 1301 C CA . HIS A 1 170 ? 7.133 -10.012 -15.289 1.00 94.56 170 HIS A CA 1
ATOM 1302 C C . HIS A 1 170 ? 6.294 -9.437 -14.138 1.00 94.56 170 HIS A C 1
ATOM 1304 O O . HIS A 1 170 ? 6.730 -8.458 -13.552 1.00 94.56 170 HIS A O 1
ATOM 1310 N N . HIS A 1 171 ? 5.119 -9.988 -13.802 1.00 97.06 171 HIS A N 1
ATOM 1311 C CA . HIS A 1 171 ? 4.316 -9.512 -12.666 1.00 97.06 171 HIS A CA 1
ATOM 1312 C C . HIS A 1 171 ? 4.809 -10.099 -11.332 1.00 97.06 171 HIS A C 1
ATOM 1314 O O . HIS A 1 171 ? 5.036 -11.309 -11.228 1.00 97.06 171 HIS A O 1
ATOM 1320 N N . GLN A 1 172 ? 4.907 -9.269 -10.286 1.00 96.19 172 GLN A N 1
ATOM 1321 C CA . GLN A 1 172 ? 5.324 -9.692 -8.941 1.00 96.19 172 GLN A CA 1
ATOM 1322 C C . GLN A 1 172 ? 4.350 -9.231 -7.844 1.00 96.19 172 GLN A C 1
ATOM 1324 O O . GLN A 1 172 ? 4.690 -8.381 -7.026 1.00 96.19 172 GLN A O 1
ATOM 1329 N N . ALA A 1 173 ? 3.160 -9.842 -7.783 1.00 98.12 173 ALA A N 1
ATOM 1330 C CA . ALA A 1 173 ? 2.188 -9.641 -6.705 1.00 98.12 173 ALA A CA 1
ATOM 1331 C C . ALA A 1 173 ? 1.831 -8.160 -6.477 1.00 98.12 173 ALA A C 1
ATOM 1333 O O . ALA A 1 173 ? 1.197 -7.579 -7.353 1.00 98.12 173 ALA A O 1
ATOM 1334 N N . VAL A 1 174 ? 2.199 -7.554 -5.342 1.00 98.81 174 VAL A N 1
ATOM 1335 C CA . VAL A 1 174 ? 2.041 -6.105 -5.128 1.00 98.81 174 VAL A CA 1
ATOM 1336 C C . VAL A 1 174 ? 3.354 -5.402 -5.457 1.00 98.81 174 VAL A C 1
ATOM 1338 O O . VAL A 1 174 ? 4.356 -5.620 -4.773 1.00 98.81 174 VAL A O 1
ATOM 1341 N N . PHE A 1 175 ? 3.353 -4.567 -6.491 1.00 98.56 175 PHE A N 1
ATOM 1342 C CA . PHE A 1 175 ? 4.540 -3.864 -6.978 1.00 98.56 175 PHE A CA 1
ATOM 1343 C C . PHE A 1 175 ? 4.168 -2.512 -7.591 1.00 98.56 175 PHE A C 1
ATOM 1345 O O . PHE A 1 175 ? 3.020 -2.281 -7.965 1.00 98.56 175 PHE A O 1
ATOM 1352 N N . TRP A 1 176 ? 5.150 -1.627 -7.740 1.00 98.50 176 TRP A N 1
ATOM 1353 C CA . TRP A 1 176 ? 5.029 -0.386 -8.501 1.00 98.50 176 TRP A CA 1
ATOM 1354 C C . TRP A 1 176 ? 6.123 -0.333 -9.562 1.00 98.50 176 TRP A C 1
ATOM 1356 O O . TRP A 1 176 ? 7.276 -0.687 -9.307 1.00 98.50 176 TRP A O 1
ATOM 1366 N N . ALA A 1 177 ? 5.749 0.025 -10.788 1.00 98.00 177 ALA A N 1
ATOM 1367 C CA . ALA A 1 177 ? 6.683 0.072 -11.905 1.00 98.00 177 ALA A CA 1
ATOM 1368 C C . ALA A 1 177 ? 6.167 0.940 -13.055 1.00 98.00 177 ALA A C 1
ATOM 1370 O O . ALA A 1 177 ? 4.976 1.212 -13.169 1.00 98.00 177 ALA A O 1
ATOM 1371 N N . TRP A 1 178 ? 7.069 1.327 -13.950 1.00 98.56 178 TRP A N 1
ATOM 1372 C CA . TRP A 1 178 ? 6.787 2.182 -15.101 1.00 98.56 178 TRP A CA 1
ATOM 1373 C C . TRP A 1 178 ? 7.439 1.590 -16.345 1.00 98.56 178 TRP A C 1
ATOM 1375 O O . TRP A 1 178 ? 8.523 1.022 -16.256 1.00 98.56 178 TRP A O 1
ATOM 1385 N N . HIS A 1 179 ? 6.790 1.700 -17.503 1.00 98.50 179 HIS A N 1
ATOM 1386 C CA . HIS A 1 179 ? 7.376 1.266 -18.779 1.00 98.50 179 HIS A CA 1
ATOM 1387 C C . HIS A 1 179 ? 8.417 2.244 -19.320 1.00 98.50 179 HIS A C 1
ATOM 1389 O O . HIS A 1 179 ? 9.159 1.940 -20.255 1.00 98.50 179 HIS A O 1
ATOM 1395 N N . GLN A 1 180 ? 8.424 3.453 -18.774 1.00 98.56 180 GLN A N 1
ATOM 1396 C CA . GLN A 1 180 ? 9.277 4.538 -19.192 1.00 98.56 180 GLN A CA 1
ATOM 1397 C C . GLN A 1 180 ? 10.063 5.047 -17.992 1.00 98.56 180 GLN A C 1
ATOM 1399 O O . GLN A 1 180 ? 9.472 5.512 -17.019 1.00 98.56 180 GLN A O 1
ATOM 1404 N N . LEU A 1 181 ? 11.388 4.968 -18.093 1.00 98.62 181 LEU A N 1
ATOM 1405 C CA . LEU A 1 181 ? 12.329 5.666 -17.230 1.00 98.62 181 LEU A CA 1
ATOM 1406 C C . LEU A 1 181 ? 13.331 6.391 -18.133 1.00 98.62 181 LEU A C 1
ATOM 1408 O O . LEU A 1 181 ? 14.096 5.754 -18.861 1.00 98.62 181 LEU A O 1
ATOM 1412 N N . TRP A 1 182 ? 13.283 7.718 -18.114 1.00 98.56 182 TRP A N 1
ATOM 1413 C CA . TRP A 1 182 ? 14.076 8.595 -18.972 1.00 98.56 182 TRP A CA 1
ATOM 1414 C C . TRP A 1 182 ? 15.088 9.390 -18.153 1.00 98.56 182 TRP A C 1
ATOM 1416 O O . TRP A 1 182 ? 14.804 9.738 -17.009 1.00 98.56 182 TRP A O 1
ATOM 1426 N N . VAL A 1 183 ? 16.227 9.703 -18.769 1.00 98.19 183 VAL A N 1
ATOM 1427 C CA . VAL A 1 183 ? 17.200 10.704 -18.306 1.00 98.19 183 VAL A CA 1
ATOM 1428 C C . VAL A 1 183 ? 17.548 11.571 -19.513 1.00 98.19 183 VAL A C 1
ATOM 1430 O O . VAL A 1 183 ? 18.090 11.062 -20.501 1.00 98.19 183 VAL A O 1
ATOM 1433 N N . GLY A 1 184 ? 17.185 12.854 -19.465 1.00 97.19 184 GLY A N 1
ATOM 1434 C CA . GLY A 1 184 ? 17.190 13.711 -20.653 1.00 97.19 184 GLY A CA 1
ATOM 1435 C C . GLY A 1 184 ? 16.270 13.133 -21.735 1.00 97.19 184 GLY A C 1
ATOM 1436 O O . GLY A 1 184 ? 15.119 12.789 -21.463 1.00 97.19 184 GLY A O 1
ATOM 1437 N N . ASP A 1 185 ? 16.804 12.951 -22.943 1.00 96.38 185 ASP A N 1
ATOM 1438 C CA . ASP A 1 185 ? 16.064 12.415 -24.098 1.00 96.38 185 ASP A CA 1
ATOM 1439 C C . ASP A 1 185 ? 16.264 10.905 -24.317 1.00 96.38 185 ASP A C 1
ATOM 1441 O O . ASP A 1 185 ? 15.828 10.343 -25.324 1.00 96.38 185 ASP A O 1
ATOM 1445 N N . ARG A 1 186 ? 16.934 10.211 -23.386 1.00 97.38 186 ARG A N 1
ATOM 1446 C CA . ARG A 1 186 ? 17.230 8.777 -23.506 1.00 97.38 186 ARG A CA 1
ATOM 1447 C C . ARG A 1 186 ? 16.398 7.956 -22.528 1.00 97.38 186 ARG A C 1
ATOM 1449 O O . ARG A 1 186 ? 16.448 8.170 -21.318 1.00 97.38 186 ARG A O 1
ATOM 1456 N N . LYS A 1 187 ? 15.694 6.947 -23.047 1.00 97.38 187 LYS A N 1
ATOM 1457 C CA . LYS A 1 187 ? 15.046 5.906 -22.239 1.00 97.38 187 LYS A CA 1
ATOM 1458 C C . LYS A 1 187 ? 16.127 4.971 -21.710 1.00 97.38 187 LYS A C 1
ATOM 1460 O O . LYS A 1 187 ? 16.790 4.291 -22.493 1.00 97.38 187 LYS A O 1
ATOM 1465 N N . ILE A 1 188 ? 16.331 4.964 -20.398 1.00 97.56 188 ILE A N 1
ATOM 1466 C CA . ILE A 1 188 ? 17.403 4.201 -19.744 1.00 97.56 188 ILE A CA 1
ATOM 1467 C C . ILE A 1 188 ? 16.906 2.908 -19.089 1.00 97.56 188 ILE A C 1
ATOM 1469 O O . ILE A 1 188 ? 17.699 2.195 -18.486 1.00 97.56 188 ILE A O 1
ATOM 1473 N N . GLY A 1 189 ? 15.621 2.579 -19.222 1.00 97.50 189 GLY A N 1
ATOM 1474 C CA . GLY A 1 189 ? 15.086 1.290 -18.799 1.00 97.50 189 GLY A CA 1
ATOM 1475 C C . GLY A 1 189 ? 13.580 1.157 -18.998 1.00 97.50 189 GLY A C 1
ATOM 1476 O O . GLY A 1 189 ? 12.873 2.135 -19.255 1.00 97.50 189 GLY A O 1
ATOM 1477 N N . ASP A 1 190 ? 13.103 -0.076 -18.844 1.00 98.25 190 ASP A N 1
ATOM 1478 C CA . ASP A 1 190 ? 11.688 -0.413 -18.691 1.00 98.25 190 ASP A CA 1
ATOM 1479 C C . ASP A 1 190 ? 11.520 -1.190 -17.368 1.00 98.25 190 ASP A C 1
ATOM 1481 O O . ASP A 1 190 ? 11.581 -2.429 -17.337 1.00 98.25 190 ASP A O 1
ATOM 1485 N N . PRO A 1 191 ? 11.362 -0.460 -16.244 1.00 97.44 191 PRO A N 1
ATOM 1486 C CA . PRO A 1 191 ? 11.097 -1.052 -14.939 1.00 97.44 191 PRO A CA 1
ATOM 1487 C C . PRO A 1 191 ? 9.903 -2.010 -14.911 1.00 97.44 191 PRO A C 1
ATOM 1489 O O . PRO A 1 191 ? 9.914 -2.949 -14.117 1.00 97.44 191 PRO A O 1
ATOM 1492 N N . TRP A 1 192 ? 8.868 -1.802 -15.732 1.00 97.88 192 TRP A N 1
ATOM 1493 C CA . TRP A 1 192 ? 7.658 -2.629 -15.751 1.00 97.88 192 TRP A CA 1
ATOM 1494 C C . TRP A 1 192 ? 7.955 -4.062 -16.186 1.00 97.88 192 TRP A C 1
ATOM 1496 O O . TRP A 1 192 ? 7.603 -5.003 -15.472 1.00 97.88 192 TRP A O 1
ATOM 1506 N N . VAL A 1 193 ? 8.669 -4.242 -17.300 1.00 96.81 193 VAL A N 1
ATOM 1507 C CA . VAL A 1 193 ? 9.068 -5.581 -17.784 1.00 96.81 193 VAL A CA 1
ATOM 1508 C C . VAL A 1 193 ? 10.431 -6.040 -17.264 1.00 96.81 193 VAL A C 1
ATOM 1510 O O . VAL A 1 193 ? 10.971 -7.030 -17.760 1.00 96.81 193 VAL A O 1
ATOM 1513 N N . THR A 1 194 ? 10.974 -5.343 -16.259 1.00 96.31 194 THR A N 1
ATOM 1514 C CA . THR A 1 194 ? 12.266 -5.623 -15.609 1.00 96.31 194 THR A CA 1
ATOM 1515 C C . THR A 1 194 ? 13.458 -5.598 -16.570 1.00 96.31 194 THR A C 1
ATOM 1517 O O . THR A 1 194 ? 14.369 -6.420 -16.453 1.00 96.31 194 THR A O 1
ATOM 1520 N N . LYS A 1 195 ? 13.440 -4.699 -17.557 1.00 97.31 195 LYS A N 1
ATOM 1521 C CA . LYS A 1 195 ? 14.508 -4.564 -18.552 1.00 97.31 195 LYS A CA 1
ATOM 1522 C C . LYS A 1 195 ? 15.367 -3.344 -18.239 1.00 97.31 195 LYS A C 1
ATOM 1524 O O . LYS A 1 195 ? 14.836 -2.254 -18.039 1.00 97.31 195 LYS A O 1
ATOM 1529 N N . ASP A 1 196 ? 16.686 -3.538 -18.241 1.00 96.69 196 ASP A N 1
ATOM 1530 C CA . ASP A 1 196 ? 17.688 -2.484 -18.034 1.00 96.69 196 ASP A CA 1
ATOM 1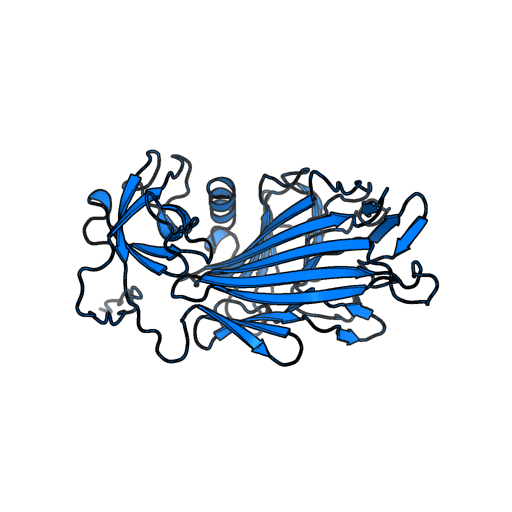531 C C . ASP A 1 196 ? 17.403 -1.630 -16.783 1.00 96.69 196 ASP A C 1
ATOM 1533 O O . ASP A 1 196 ? 17.583 -0.416 -16.773 1.00 96.69 196 ASP A O 1
ATOM 1537 N N . HIS A 1 197 ? 16.908 -2.268 -15.722 1.00 96.06 197 HIS A N 1
ATOM 1538 C CA . HIS A 1 197 ? 16.515 -1.601 -14.489 1.00 96.06 197 HIS A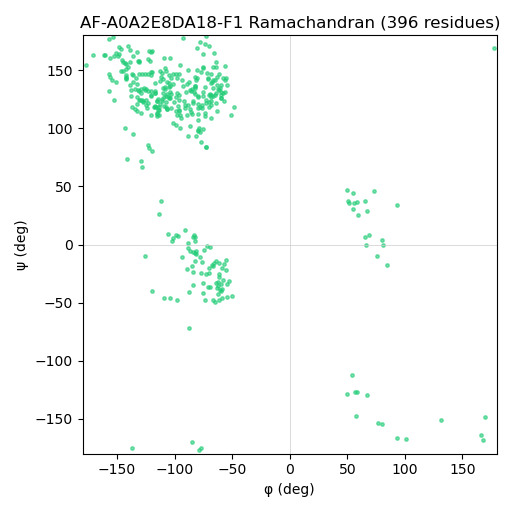 CA 1
ATOM 1539 C C . HIS A 1 197 ? 16.599 -2.554 -13.296 1.00 96.06 197 HIS A C 1
ATOM 1541 O O . HIS A 1 197 ? 16.203 -3.718 -13.391 1.00 96.06 197 HIS A O 1
ATOM 1547 N N . LEU A 1 198 ? 17.051 -2.036 -12.155 1.00 93.44 198 LEU A N 1
ATOM 1548 C CA . LEU A 1 198 ? 16.977 -2.713 -10.867 1.00 93.44 198 LEU A CA 1
ATOM 1549 C C . LEU A 1 198 ? 16.666 -1.711 -9.751 1.00 93.44 198 LEU A C 1
ATOM 1551 O O . LEU A 1 198 ? 17.205 -0.604 -9.722 1.00 93.44 198 LEU A O 1
ATOM 1555 N N . VAL A 1 199 ? 15.847 -2.148 -8.795 1.00 95.25 199 VAL A N 1
ATOM 1556 C CA . VAL A 1 199 ? 15.668 -1.485 -7.501 1.00 95.25 199 VAL A CA 1
ATOM 1557 C C . VAL A 1 199 ? 16.742 -2.016 -6.549 1.00 95.25 199 VAL A C 1
ATOM 1559 O O . VAL A 1 199 ? 16.650 -3.136 -6.049 1.00 95.25 199 VAL A O 1
ATOM 1562 N N . ALA A 1 200 ? 17.794 -1.236 -6.322 1.00 94.94 200 ALA A N 1
ATOM 1563 C CA . ALA A 1 200 ? 18.877 -1.572 -5.407 1.00 94.94 200 ALA A CA 1
ATOM 1564 C C . ALA A 1 200 ? 18.532 -1.085 -3.993 1.00 94.94 200 ALA A C 1
ATOM 1566 O O . ALA A 1 200 ? 18.781 0.075 -3.648 1.00 94.94 200 ALA A O 1
ATOM 1567 N N . VAL A 1 201 ? 17.941 -1.960 -3.171 1.00 92.50 201 VAL A N 1
ATOM 1568 C CA . VAL A 1 201 ? 17.561 -1.609 -1.795 1.00 92.50 201 VAL A CA 1
ATOM 1569 C C . VAL A 1 201 ? 18.801 -1.298 -0.958 1.00 92.50 201 VAL A C 1
ATOM 1571 O O . VAL A 1 201 ? 19.661 -2.157 -0.778 1.00 92.50 201 VAL A O 1
ATOM 1574 N N . GLN A 1 202 ? 18.847 -0.092 -0.395 1.00 93.44 202 GLN A N 1
ATOM 1575 C CA . GLN A 1 202 ? 19.943 0.395 0.436 1.00 93.44 202 GLN A CA 1
ATOM 1576 C C . GLN A 1 202 ? 19.700 -0.011 1.894 1.00 93.44 202 GLN A C 1
ATOM 1578 O O . GLN A 1 202 ? 20.312 -0.953 2.402 1.00 93.44 202 GLN A O 1
ATOM 1583 N N . THR A 1 203 ? 18.725 0.617 2.556 1.00 94.88 203 THR A N 1
ATOM 1584 C CA . THR A 1 203 ? 18.394 0.343 3.959 1.00 94.88 203 THR A CA 1
ATOM 1585 C C . THR A 1 203 ? 16.946 -0.101 4.119 1.00 94.88 203 THR A C 1
ATOM 1587 O O . THR A 1 203 ? 16.097 0.089 3.251 1.00 94.88 203 THR A O 1
ATOM 1590 N N . SER A 1 204 ? 16.677 -0.793 5.219 1.00 94.19 204 SER A N 1
ATOM 1591 C CA . SER A 1 204 ? 15.340 -1.265 5.567 1.00 94.19 204 SER A CA 1
ATOM 1592 C C . SER A 1 204 ? 15.239 -1.386 7.081 1.00 94.19 204 SER A C 1
ATOM 1594 O O . SER A 1 204 ? 16.060 -2.072 7.693 1.00 94.19 204 SER A O 1
ATOM 1596 N N . SER A 1 205 ? 14.254 -0.720 7.675 1.00 93.50 205 SER A N 1
ATOM 1597 C CA . SER A 1 205 ? 14.083 -0.613 9.121 1.00 93.50 205 SER A CA 1
ATOM 1598 C C . SER A 1 205 ? 12.639 -0.900 9.515 1.00 93.50 205 SER A C 1
ATOM 1600 O O . SER A 1 205 ? 11.716 -0.283 8.986 1.0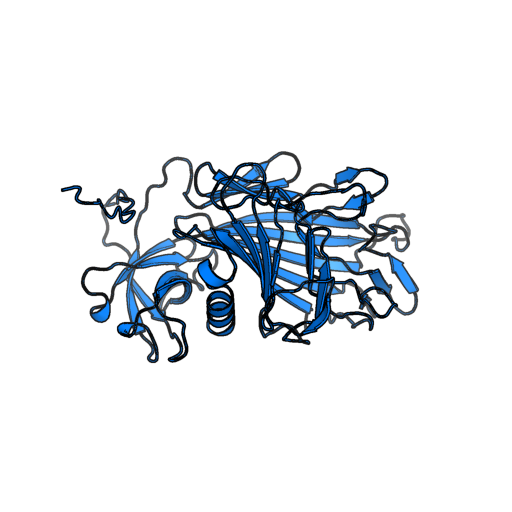0 93.50 205 SER A O 1
ATOM 1602 N N . ALA A 1 206 ? 12.458 -1.830 10.450 1.00 92.50 206 ALA A N 1
ATOM 1603 C CA . ALA A 1 206 ? 11.216 -1.962 11.199 1.00 92.50 206 ALA A CA 1
ATOM 1604 C C . ALA A 1 206 ? 11.219 -0.872 12.274 1.00 92.50 206 ALA A C 1
ATOM 1606 O O . ALA A 1 206 ? 12.134 -0.865 13.099 1.00 92.50 206 ALA A O 1
ATOM 1607 N N . ARG A 1 207 ? 10.262 0.060 12.242 1.00 85.94 207 ARG A N 1
ATOM 1608 C CA . ARG A 1 207 ? 10.287 1.229 13.136 1.00 85.94 207 ARG A CA 1
ATOM 1609 C C . ARG A 1 207 ? 9.296 1.081 14.276 1.00 85.94 207 ARG A C 1
ATOM 1611 O O . ARG A 1 207 ? 9.659 1.273 15.430 1.00 85.94 207 ARG A O 1
ATOM 1618 N N . ASN A 1 208 ? 8.074 0.671 13.953 1.00 86.00 208 ASN A N 1
ATOM 1619 C CA . ASN A 1 208 ? 6.981 0.563 14.908 1.00 86.00 208 ASN A CA 1
ATOM 1620 C C . ASN A 1 208 ? 6.585 -0.894 15.150 1.00 86.00 208 ASN A C 1
ATOM 1622 O O . ASN A 1 208 ? 6.559 -1.710 14.227 1.00 86.00 208 ASN A O 1
ATOM 1626 N N . ARG A 1 209 ? 6.214 -1.213 16.390 1.00 85.69 209 ARG A N 1
ATOM 1627 C CA . ARG A 1 209 ? 5.537 -2.456 16.785 1.00 85.69 209 ARG A CA 1
ATOM 1628 C C . ARG A 1 209 ? 4.585 -2.142 17.934 1.00 85.69 209 ARG A C 1
ATOM 1630 O O . ARG A 1 209 ? 4.881 -1.250 18.724 1.00 85.69 209 ARG A O 1
ATOM 1637 N N . GLY A 1 210 ? 3.477 -2.861 18.051 1.00 89.62 210 GLY A N 1
ATOM 1638 C CA . GLY A 1 210 ? 2.507 -2.572 19.104 1.00 89.62 210 GLY A CA 1
ATOM 1639 C C . GLY A 1 210 ? 1.161 -3.258 18.903 1.00 89.62 210 GLY A C 1
ATOM 1640 O O . GLY A 1 210 ? 1.060 -4.200 18.123 1.00 89.62 210 GLY A O 1
ATOM 1641 N N . PRO A 1 211 ? 0.114 -2.822 19.613 1.00 90.31 211 PRO A N 1
ATOM 1642 C CA . PRO A 1 211 ? -1.185 -3.482 19.605 1.00 90.31 211 PRO A CA 1
ATOM 1643 C C . PRO A 1 211 ? -2.060 -3.093 18.410 1.00 90.31 211 PRO A C 1
ATOM 1645 O O . PRO A 1 211 ? -3.077 -3.747 18.183 1.00 90.31 211 PRO A O 1
ATOM 1648 N N . LEU A 1 212 ? -1.711 -2.027 17.682 1.00 93.06 212 LEU A N 1
ATOM 1649 C CA . LEU A 1 212 ? -2.543 -1.443 16.633 1.00 93.06 212 LEU A CA 1
ATOM 1650 C C . LEU A 1 212 ? -1.876 -1.456 15.258 1.00 93.06 212 LEU A C 1
ATOM 1652 O O . LEU A 1 212 ? -2.555 -1.720 14.269 1.00 93.06 212 LEU A O 1
ATOM 1656 N N . PHE A 1 213 ? -0.576 -1.183 15.164 1.00 95.62 213 PHE A N 1
ATOM 1657 C CA . PHE A 1 213 ? 0.132 -1.208 13.888 1.00 95.62 213 PHE A CA 1
ATOM 1658 C C . PHE A 1 213 ? 1.623 -1.525 14.030 1.00 95.62 213 PHE A C 1
ATOM 1660 O O . PHE A 1 213 ? 2.233 -1.407 15.096 1.00 95.62 213 PHE A O 1
ATOM 1667 N N . THR A 1 214 ? 2.209 -1.921 12.909 1.00 95.94 214 THR A N 1
ATOM 1668 C CA . THR A 1 214 ? 3.651 -2.053 12.700 1.00 95.94 214 THR A CA 1
ATOM 1669 C C . THR A 1 214 ? 3.982 -1.522 11.314 1.00 95.94 214 THR A C 1
ATOM 1671 O O . THR A 1 214 ? 3.113 -1.487 10.441 1.00 95.94 214 THR A O 1
ATOM 1674 N N . ASP A 1 215 ? 5.222 -1.114 11.081 1.00 96.00 215 ASP A N 1
ATOM 1675 C CA . ASP A 1 215 ? 5.634 -0.652 9.765 1.00 96.00 215 ASP A CA 1
ATOM 1676 C C . ASP A 1 215 ? 7.024 -1.146 9.358 1.00 96.00 215 ASP A C 1
ATOM 1678 O O . ASP A 1 215 ? 7.807 -1.699 10.140 1.00 96.00 215 ASP A O 1
ATOM 1682 N N . LEU A 1 216 ? 7.292 -0.964 8.072 1.00 98.00 216 LEU A N 1
ATOM 1683 C CA . LEU A 1 216 ? 8.585 -1.142 7.446 1.00 98.00 216 LEU A CA 1
ATOM 1684 C C . LEU A 1 216 ? 8.884 0.104 6.620 1.00 98.00 216 LEU A C 1
ATOM 1686 O O . LEU A 1 216 ? 8.124 0.449 5.716 1.00 98.00 216 LEU A O 1
ATOM 1690 N N . PHE A 1 217 ? 10.019 0.734 6.892 1.00 97.88 217 PHE A N 1
ATOM 1691 C CA . PHE A 1 217 ? 10.577 1.770 6.037 1.00 97.88 217 PHE A CA 1
ATOM 1692 C C . PHE A 1 217 ? 11.745 1.228 5.232 1.00 97.88 217 PHE A C 1
ATOM 1694 O O . PHE A 1 217 ? 12.615 0.540 5.770 1.00 97.88 217 PHE A O 1
ATOM 1701 N N . VAL A 1 218 ? 11.793 1.571 3.953 1.00 98.31 218 VAL A N 1
ATOM 1702 C CA . VAL A 1 218 ? 12.805 1.110 3.010 1.00 98.31 218 VAL A CA 1
ATOM 1703 C C . VAL A 1 218 ? 13.329 2.297 2.219 1.00 98.31 218 VAL A C 1
ATOM 1705 O O . VAL A 1 218 ? 12.543 3.118 1.761 1.00 98.31 218 VAL A O 1
ATOM 1708 N N . THR A 1 219 ? 14.643 2.349 2.009 1.00 98.56 219 THR A N 1
ATOM 1709 C CA . THR A 1 219 ? 15.247 3.211 0.989 1.00 98.56 219 THR A CA 1
ATOM 1710 C C . THR A 1 219 ? 15.868 2.362 -0.111 1.00 98.56 219 THR A C 1
ATOM 1712 O O . THR A 1 219 ? 16.464 1.309 0.146 1.00 98.56 219 THR A O 1
ATOM 1715 N N . ALA A 1 220 ? 15.738 2.799 -1.355 1.00 98.31 220 ALA A N 1
ATOM 1716 C CA . ALA A 1 220 ? 16.331 2.139 -2.504 1.00 98.31 220 ALA A CA 1
ATOM 1717 C C . ALA A 1 220 ? 16.819 3.158 -3.529 1.00 98.31 220 ALA A C 1
ATOM 1719 O O . ALA A 1 220 ? 16.327 4.281 -3.605 1.00 98.31 220 ALA A O 1
ATOM 1720 N N . HIS A 1 221 ? 17.777 2.738 -4.346 1.00 98.31 221 HIS A N 1
ATOM 1721 C CA . HIS A 1 221 ? 18.169 3.468 -5.540 1.00 98.31 221 HIS A CA 1
ATOM 1722 C C . HIS A 1 221 ? 17.736 2.700 -6.775 1.00 98.31 221 HIS A C 1
ATOM 1724 O O . HIS A 1 221 ? 17.952 1.494 -6.881 1.00 98.31 221 HIS A O 1
ATOM 1730 N N . TRP A 1 222 ? 17.161 3.406 -7.734 1.00 98.38 222 TRP A N 1
ATOM 1731 C CA . TRP A 1 222 ? 16.943 2.861 -9.062 1.00 98.38 222 TRP A CA 1
ATOM 1732 C C . TRP A 1 222 ? 18.223 3.001 -9.867 1.00 98.38 222 TRP A C 1
ATOM 1734 O O . TRP A 1 222 ? 18.800 4.087 -9.939 1.00 98.38 222 TRP A O 1
ATOM 1744 N N . VAL A 1 223 ? 18.656 1.904 -10.477 1.00 97.50 223 VAL A N 1
ATOM 1745 C CA . VAL A 1 223 ? 19.873 1.851 -11.289 1.00 97.50 223 VAL A CA 1
ATOM 1746 C C . VAL A 1 223 ? 19.593 1.184 -12.629 1.00 97.50 223 VAL A C 1
ATOM 1748 O O . VAL A 1 223 ? 18.645 0.407 -12.763 1.00 97.50 223 VAL A O 1
ATOM 1751 N N . SER A 1 224 ? 20.432 1.480 -13.619 1.00 97.44 224 SER A N 1
ATOM 1752 C CA . SER A 1 224 ? 20.384 0.874 -14.948 1.00 97.44 224 SER A CA 1
ATOM 1753 C C . SER A 1 224 ? 21.795 0.514 -15.415 1.00 97.44 224 SER A C 1
ATOM 1755 O O . SER A 1 224 ? 22.705 1.324 -15.236 1.00 97.44 224 SER A O 1
ATOM 1757 N N . PRO A 1 225 ? 22.000 -0.646 -16.067 1.00 96.19 225 PRO A N 1
ATOM 1758 C CA . PRO A 1 225 ? 23.282 -0.972 -16.693 1.00 96.19 225 PRO A CA 1
ATOM 1759 C C . PRO A 1 225 ? 23.636 -0.024 -17.851 1.00 96.19 225 PRO A C 1
ATOM 1761 O O . PRO A 1 225 ? 24.775 0.003 -18.299 1.00 96.19 225 PRO A O 1
ATOM 1764 N N . LEU A 1 226 ? 22.674 0.761 -18.347 1.00 96.88 226 LEU A N 1
ATOM 1765 C CA . LEU A 1 226 ? 22.871 1.735 -19.419 1.00 96.88 226 LEU A CA 1
ATOM 1766 C C . LEU A 1 226 ? 23.461 3.070 -18.934 1.00 96.88 226 LEU A C 1
ATOM 1768 O O . LEU A 1 226 ? 23.728 3.946 -19.768 1.00 96.88 226 LEU A O 1
ATOM 1772 N N . LEU A 1 227 ? 23.620 3.230 -17.614 1.00 95.62 227 LEU A N 1
ATOM 1773 C CA . LEU A 1 227 ? 24.132 4.430 -16.966 1.00 95.62 227 LEU A CA 1
ATOM 1774 C C . LEU A 1 227 ? 25.015 4.068 -15.759 1.00 95.62 227 LEU A C 1
ATOM 1776 O O . LEU A 1 227 ? 24.532 3.793 -14.659 1.00 95.62 227 LEU A O 1
ATOM 1780 N N . THR A 1 228 ? 26.326 4.107 -15.972 1.00 96.06 228 THR A N 1
ATOM 1781 C CA . THR A 1 228 ? 27.351 3.796 -14.967 1.00 96.06 228 THR A CA 1
ATOM 1782 C C . THR A 1 228 ? 28.275 4.988 -14.731 1.00 96.06 228 THR A C 1
ATOM 1784 O O . THR A 1 228 ? 28.291 5.941 -15.512 1.00 96.06 228 THR A O 1
ATOM 1787 N N . ASN A 1 229 ? 29.044 4.935 -13.646 1.00 94.25 229 ASN A N 1
ATOM 1788 C CA . ASN A 1 229 ? 30.226 5.775 -13.474 1.00 94.25 229 ASN A CA 1
ATOM 1789 C C . ASN A 1 229 ? 31.372 5.271 -14.378 1.00 94.25 229 ASN A C 1
ATOM 1791 O O . ASN A 1 229 ? 31.267 4.195 -14.980 1.00 94.25 229 ASN A O 1
ATOM 1795 N N . ASP A 1 230 ? 32.468 6.030 -14.454 1.00 94.75 230 ASP A N 1
ATOM 1796 C CA . ASP A 1 230 ? 33.645 5.698 -15.279 1.00 94.75 230 ASP A CA 1
ATOM 1797 C C . ASP A 1 230 ? 34.313 4.375 -14.865 1.00 94.75 230 ASP A C 1
ATOM 1799 O O . ASP A 1 230 ? 34.894 3.677 -15.693 1.00 94.75 230 ASP A O 1
ATOM 1803 N N . ASP A 1 231 ? 34.191 3.998 -13.590 1.00 94.62 231 ASP A N 1
ATOM 1804 C CA . ASP A 1 231 ? 34.677 2.727 -13.040 1.00 94.62 231 ASP A CA 1
ATOM 1805 C C . ASP A 1 231 ? 33.717 1.541 -13.277 1.00 94.62 231 ASP A C 1
ATOM 1807 O O . ASP A 1 231 ? 33.967 0.429 -12.812 1.00 94.62 231 ASP A O 1
ATOM 1811 N N . GLY A 1 232 ? 32.606 1.767 -13.988 1.00 93.81 232 GLY A N 1
ATOM 1812 C CA . GLY A 1 232 ? 31.580 0.765 -14.275 1.00 93.81 232 GLY A CA 1
ATOM 1813 C C . GLY A 1 232 ? 30.581 0.525 -13.139 1.00 93.81 232 GLY A C 1
ATOM 1814 O O . GLY A 1 232 ? 29.659 -0.276 -13.306 1.00 93.81 232 GLY A O 1
ATOM 1815 N N . SER A 1 233 ? 30.708 1.209 -11.998 1.00 93.88 233 SER A N 1
ATOM 1816 C CA . SER A 1 233 ? 29.735 1.088 -10.910 1.00 93.88 233 SER A CA 1
ATOM 1817 C C . SER A 1 233 ? 28.374 1.701 -11.297 1.00 93.88 233 SER A C 1
ATOM 1819 O O . SER A 1 233 ? 28.322 2.674 -12.059 1.00 93.88 233 SER A O 1
ATOM 1821 N N . PRO A 1 234 ? 27.241 1.157 -10.807 1.00 93.81 234 PRO A N 1
ATOM 1822 C CA . PRO A 1 234 ? 25.921 1.688 -11.140 1.00 93.81 234 PRO A CA 1
ATOM 1823 C C . PRO A 1 234 ? 25.744 3.131 -10.657 1.00 93.81 234 PRO A C 1
ATOM 1825 O O . PRO A 1 234 ? 26.021 3.434 -9.496 1.00 93.81 234 PRO A O 1
ATOM 1828 N N . LYS A 1 235 ? 25.209 4.007 -11.515 1.00 97.00 235 LYS A N 1
ATOM 1829 C CA . LYS A 1 235 ? 24.862 5.380 -11.133 1.00 97.00 235 LYS A CA 1
ATOM 1830 C C . LYS A 1 235 ? 23.407 5.438 -10.632 1.00 97.00 235 LYS A C 1
ATOM 1832 O O . LYS A 1 235 ? 22.507 5.089 -11.398 1.00 97.00 235 LYS A O 1
ATOM 1837 N N . PRO A 1 236 ? 23.139 5.859 -9.380 1.00 97.62 236 PRO A N 1
ATOM 1838 C CA . PRO A 1 236 ? 21.776 6.039 -8.874 1.00 97.62 236 PRO A CA 1
ATOM 1839 C C . PRO A 1 236 ? 20.993 7.087 -9.673 1.00 97.62 236 PRO A C 1
ATOM 1841 O O . PRO A 1 236 ? 21.509 8.171 -9.920 1.00 97.62 236 PRO A O 1
ATOM 1844 N N . ILE A 1 237 ? 19.752 6.772 -10.056 1.00 98.50 237 ILE A N 1
ATOM 1845 C CA . ILE A 1 237 ? 18.898 7.616 -10.917 1.00 98.50 237 ILE A CA 1
ATOM 1846 C C . ILE A 1 237 ? 17.748 8.233 -10.123 1.00 98.50 237 ILE A C 1
ATOM 1848 O O . ILE A 1 237 ? 17.479 9.428 -10.230 1.00 98.50 237 ILE A O 1
ATOM 1852 N N . VAL A 1 238 ? 17.080 7.415 -9.311 1.00 98.75 238 VAL A N 1
ATOM 1853 C CA . VAL A 1 238 ? 15.962 7.812 -8.447 1.00 98.75 238 VAL A CA 1
ATOM 1854 C C . VAL A 1 238 ? 16.231 7.270 -7.052 1.00 98.75 238 VAL A C 1
ATOM 1856 O O . VAL A 1 238 ? 16.575 6.095 -6.909 1.00 98.75 238 VAL A O 1
ATOM 1859 N N . ALA A 1 239 ? 16.076 8.117 -6.040 1.00 98.69 239 ALA A N 1
ATOM 1860 C CA . ALA A 1 239 ? 15.919 7.696 -4.660 1.00 98.69 239 ALA A CA 1
ATOM 1861 C C . ALA A 1 239 ? 14.447 7.364 -4.411 1.00 98.69 239 ALA A C 1
ATOM 1863 O O . ALA A 1 239 ? 13.566 8.196 -4.628 1.00 98.69 239 ALA A O 1
ATOM 1864 N N . GLU A 1 240 ? 14.202 6.140 -3.964 1.00 98.69 240 GLU A N 1
ATOM 1865 C CA . GLU A 1 240 ? 12.897 5.666 -3.530 1.00 98.69 240 GLU A CA 1
ATOM 1866 C C . GLU A 1 240 ? 12.895 5.528 -2.007 1.00 98.69 240 GLU A C 1
ATOM 1868 O O . GLU A 1 240 ? 13.751 4.844 -1.443 1.00 98.69 240 GLU A O 1
ATOM 1873 N N . GLU A 1 241 ? 11.911 6.137 -1.352 1.00 98.69 241 GLU A N 1
ATOM 1874 C CA . GLU A 1 241 ? 11.579 5.871 0.046 1.00 98.69 241 GLU A CA 1
ATOM 1875 C C . GLU A 1 241 ? 10.180 5.262 0.125 1.00 98.69 241 GLU A C 1
ATOM 1877 O O . GLU A 1 241 ? 9.207 5.875 -0.317 1.00 98.69 241 GLU A O 1
ATOM 1882 N N . THR A 1 242 ? 10.070 4.079 0.720 1.00 98.56 242 THR A N 1
ATOM 1883 C CA . THR A 1 242 ? 8.811 3.337 0.815 1.00 98.56 242 THR A CA 1
ATOM 1884 C C . THR A 1 242 ? 8.489 3.045 2.276 1.00 98.56 242 THR A C 1
ATOM 1886 O O . THR A 1 242 ? 9.264 2.378 2.962 1.00 98.56 242 THR A O 1
ATOM 1889 N N . THR A 1 243 ? 7.328 3.504 2.746 1.00 98.25 243 THR A N 1
ATOM 1890 C CA . THR A 1 243 ? 6.735 3.087 4.025 1.00 98.25 243 THR A CA 1
ATOM 1891 C C . THR A 1 243 ? 5.581 2.130 3.758 1.00 98.25 243 THR A C 1
ATOM 1893 O O . THR A 1 243 ? 4.651 2.478 3.032 1.00 98.25 243 THR A O 1
ATOM 1896 N N . ILE A 1 244 ? 5.630 0.952 4.380 1.00 98.62 244 ILE A N 1
ATOM 1897 C CA . ILE A 1 244 ? 4.540 -0.027 4.407 1.00 98.62 244 ILE A CA 1
ATOM 1898 C C . ILE A 1 244 ? 4.040 -0.118 5.846 1.00 98.62 244 ILE A C 1
ATOM 1900 O O . ILE A 1 244 ? 4.771 -0.606 6.705 1.00 98.62 244 ILE A O 1
ATOM 1904 N N . CYS A 1 245 ? 2.823 0.349 6.115 1.00 97.94 245 CYS A N 1
ATOM 1905 C CA . CYS A 1 245 ? 2.211 0.317 7.444 1.00 97.94 245 CYS A CA 1
ATOM 1906 C C . CYS A 1 245 ? 1.105 -0.738 7.479 1.00 97.94 245 CYS A C 1
ATOM 1908 O O . CYS A 1 245 ? 0.137 -0.635 6.732 1.00 97.94 245 CYS A O 1
ATOM 1910 N N . LEU A 1 246 ? 1.245 -1.750 8.332 1.00 98.50 246 LEU A N 1
ATOM 1911 C CA . LEU A 1 246 ? 0.244 -2.789 8.546 1.00 98.50 246 LEU A CA 1
ATOM 1912 C C . LEU A 1 246 ? -0.542 -2.482 9.821 1.00 98.50 246 LEU A C 1
ATOM 1914 O O . LEU A 1 246 ? 0.032 -2.433 10.911 1.00 98.50 246 LEU A O 1
ATOM 1918 N N . PHE A 1 247 ? -1.860 -2.368 9.688 1.00 97.56 247 PHE A N 1
ATOM 1919 C CA . PHE A 1 247 ? -2.762 -2.192 10.818 1.00 97.56 247 PHE A CA 1
ATOM 1920 C C . PHE A 1 247 ? -3.338 -3.527 11.289 1.00 97.56 247 PHE A C 1
ATOM 1922 O O . PHE A 1 247 ? -3.459 -4.496 10.531 1.00 97.56 247 PHE A O 1
ATOM 1929 N N . ARG A 1 248 ? -3.712 -3.570 12.564 1.00 95.88 248 ARG A N 1
ATOM 1930 C CA . ARG A 1 248 ? -4.433 -4.687 13.161 1.00 95.88 248 ARG A CA 1
ATOM 1931 C C . ARG A 1 248 ? -5.750 -4.927 12.426 1.00 95.88 248 ARG A C 1
ATOM 1933 O O . ARG A 1 248 ? -6.413 -3.976 12.006 1.00 95.88 248 ARG A O 1
ATOM 1940 N N . ALA A 1 249 ? -6.133 -6.192 12.275 1.00 96.06 249 ALA A N 1
ATOM 1941 C CA . ALA A 1 249 ? -7.403 -6.528 11.662 1.00 96.06 249 ALA A CA 1
ATOM 1942 C C . ALA A 1 249 ? -8.582 -6.105 12.556 1.00 96.06 249 ALA A C 1
ATOM 1944 O O . ALA A 1 249 ? -8.591 -6.302 13.772 1.00 96.06 249 ALA A O 1
ATOM 1945 N N . SER A 1 250 ? -9.616 -5.566 11.918 1.00 93.19 250 SER A N 1
ATOM 1946 C CA . SER A 1 250 ? -10.974 -5.596 12.455 1.00 93.19 250 SER A CA 1
ATOM 1947 C C . SER A 1 250 ? -11.600 -6.976 12.207 1.00 93.19 250 SER A C 1
ATOM 1949 O O . SER A 1 250 ? -10.974 -7.876 11.644 1.00 93.19 250 SER A O 1
ATOM 1951 N N . GLN A 1 251 ? -12.872 -7.151 12.572 1.00 90.19 251 GLN A N 1
ATOM 1952 C CA . GLN A 1 251 ? -13.574 -8.407 12.313 1.00 90.19 251 GLN A CA 1
ATOM 1953 C C . GLN A 1 251 ? -13.640 -8.763 10.820 1.00 90.19 251 GLN A C 1
ATOM 1955 O O . GLN A 1 251 ? -13.602 -9.944 10.497 1.00 90.19 251 GLN A O 1
ATOM 1960 N N . ASN A 1 252 ? -13.745 -7.792 9.908 1.00 94.12 252 ASN A N 1
ATOM 1961 C CA . ASN A 1 252 ? -13.991 -8.077 8.486 1.00 94.12 252 ASN A CA 1
ATOM 1962 C C . ASN A 1 252 ? -12.973 -7.455 7.529 1.00 94.12 252 ASN A C 1
ATOM 1964 O O . ASN A 1 252 ? -12.975 -7.822 6.357 1.00 94.12 252 ASN A O 1
ATOM 1968 N N . ALA A 1 253 ? -12.103 -6.568 8.014 1.00 97.00 253 ALA A N 1
ATOM 1969 C CA . ALA A 1 253 ? -11.141 -5.853 7.186 1.00 97.00 253 ALA A CA 1
ATOM 1970 C C . ALA A 1 253 ? -9.783 -5.665 7.874 1.00 97.00 253 ALA A C 1
ATOM 1972 O O . ALA A 1 253 ? -9.714 -5.522 9.097 1.00 97.00 253 ALA A O 1
ATOM 1973 N N . GLN A 1 254 ? -8.716 -5.600 7.083 1.00 98.19 254 GLN A N 1
ATOM 1974 C CA . GLN A 1 254 ? -7.366 -5.259 7.526 1.00 98.19 254 GLN A CA 1
ATOM 1975 C C . GLN A 1 254 ? -6.707 -4.320 6.516 1.00 98.19 254 GLN A C 1
ATOM 1977 O O . GLN A 1 254 ? -6.754 -4.577 5.312 1.00 98.19 254 GLN A O 1
ATOM 1982 N N . TYR A 1 255 ? -6.091 -3.242 7.001 1.00 98.50 255 TYR A N 1
ATOM 1983 C CA . TYR A 1 255 ? -5.478 -2.234 6.138 1.00 98.50 255 TYR A CA 1
ATOM 1984 C C . TYR A 1 255 ? -3.967 -2.371 6.049 1.00 98.50 255 TYR A C 1
ATOM 1986 O O . TYR A 1 255 ? -3.296 -2.699 7.033 1.00 98.50 255 TYR A O 1
ATOM 1994 N N . ILE A 1 256 ? -3.442 -2.038 4.872 1.00 98.81 256 ILE A N 1
ATOM 1995 C CA . ILE A 1 256 ? -2.014 -1.861 4.636 1.00 98.81 256 ILE A CA 1
ATOM 1996 C C . ILE A 1 256 ? -1.810 -0.575 3.841 1.00 98.81 256 ILE A C 1
ATOM 1998 O O . ILE A 1 256 ? -2.231 -0.498 2.688 1.00 98.81 256 ILE A O 1
ATOM 2002 N N . ASP A 1 257 ? -1.125 0.402 4.421 1.00 98.50 257 ASP A N 1
ATOM 2003 C CA . ASP A 1 257 ? -0.804 1.651 3.731 1.00 98.50 257 ASP A CA 1
ATOM 2004 C C . ASP A 1 257 ? 0.559 1.565 3.060 1.00 98.50 257 ASP A C 1
ATOM 2006 O O . ASP A 1 257 ? 1.532 1.110 3.659 1.00 98.50 257 ASP A O 1
ATOM 2010 N N . PHE A 1 258 ? 0.623 2.057 1.827 1.00 98.75 258 PHE A N 1
ATOM 2011 C CA . PHE A 1 258 ? 1.837 2.247 1.052 1.00 98.75 258 PHE A CA 1
ATOM 2012 C C . PHE A 1 258 ? 2.030 3.738 0.803 1.00 98.75 258 PHE A C 1
ATOM 2014 O O . PHE A 1 258 ? 1.169 4.393 0.214 1.00 98.75 258 PHE A O 1
ATOM 2021 N N . ILE A 1 259 ? 3.180 4.261 1.219 1.00 98.38 259 ILE A N 1
ATOM 2022 C CA . ILE A 1 259 ? 3.629 5.617 0.905 1.00 98.38 259 ILE A CA 1
ATOM 2023 C C . ILE A 1 259 ? 4.958 5.483 0.173 1.00 98.38 259 ILE A C 1
ATOM 2025 O O . ILE A 1 259 ? 5.946 5.081 0.780 1.00 98.38 259 ILE A O 1
ATOM 2029 N N . ILE A 1 260 ? 4.971 5.808 -1.118 1.00 98.69 260 ILE A N 1
ATOM 2030 C CA . ILE A 1 260 ? 6.145 5.710 -1.990 1.00 98.69 260 ILE A CA 1
ATOM 2031 C C . ILE A 1 260 ? 6.539 7.125 -2.396 1.00 98.69 260 ILE A C 1
ATOM 2033 O O . ILE A 1 260 ? 5.754 7.825 -3.038 1.00 98.69 260 ILE A O 1
ATOM 2037 N N . ARG A 1 261 ? 7.743 7.553 -2.025 1.00 98.69 261 ARG A N 1
ATOM 2038 C CA . ARG A 1 261 ? 8.334 8.825 -2.442 1.00 98.69 261 ARG A CA 1
ATOM 2039 C C . ARG A 1 261 ? 9.435 8.573 -3.461 1.00 98.69 261 ARG A C 1
ATOM 2041 O O . ARG A 1 261 ? 10.335 7.784 -3.194 1.00 98.69 261 ARG A O 1
ATOM 2048 N N . LEU A 1 262 ? 9.379 9.277 -4.588 1.00 98.81 262 LEU A N 1
ATOM 2049 C CA . LEU A 1 262 ? 10.375 9.222 -5.654 1.00 98.81 262 LEU A CA 1
ATOM 2050 C C . LEU A 1 262 ? 11.022 10.596 -5.843 1.00 98.81 262 LEU A C 1
ATOM 2052 O O . LEU A 1 262 ? 10.345 11.559 -6.211 1.00 98.81 262 LEU A O 1
ATOM 2056 N N . THR A 1 263 ? 12.335 10.658 -5.633 1.00 98.75 263 THR A N 1
ATOM 2057 C CA . THR A 1 263 ? 13.154 11.866 -5.803 1.00 98.75 263 THR A CA 1
ATOM 2058 C C . THR A 1 263 ? 14.234 11.593 -6.852 1.00 98.75 263 THR A C 1
ATOM 2060 O O . THR A 1 263 ? 14.940 10.587 -6.741 1.00 98.75 263 THR A O 1
ATOM 2063 N N . PRO A 1 264 ? 14.405 12.439 -7.881 1.00 98.69 264 PRO A N 1
ATOM 2064 C CA . PRO A 1 264 ? 15.464 12.246 -8.862 1.00 98.69 264 PRO A CA 1
ATOM 2065 C C . PRO A 1 264 ? 16.835 12.541 -8.238 1.00 98.69 264 PRO A C 1
ATOM 2067 O O . PRO A 1 264 ? 16.982 13.459 -7.436 1.00 98.69 264 PRO A O 1
ATOM 2070 N N . LEU A 1 265 ? 17.855 11.776 -8.629 1.00 98.19 265 LEU A N 1
ATOM 2071 C CA . LEU A 1 265 ? 19.253 11.973 -8.211 1.00 98.19 265 LEU A CA 1
ATOM 2072 C C . LEU A 1 265 ? 20.122 12.575 -9.328 1.00 98.19 265 LEU A C 1
ATOM 2074 O O . LEU A 1 265 ? 21.346 12.632 -9.226 1.00 98.19 265 LEU A O 1
ATOM 2078 N N . MET A 1 266 ? 19.485 13.007 -10.415 1.00 96.50 266 MET A N 1
ATOM 2079 C CA . MET A 1 266 ? 20.097 13.648 -11.574 1.00 96.50 266 MET A CA 1
ATOM 2080 C C . MET A 1 266 ? 19.058 14.512 -12.303 1.00 96.50 266 MET A C 1
ATOM 2082 O O . MET A 1 266 ? 17.860 14.318 -12.085 1.00 96.50 266 MET A O 1
ATOM 2086 N N . PRO A 1 267 ? 19.483 15.473 -13.139 1.00 96.94 267 PRO A N 1
ATOM 2087 C CA . PRO A 1 267 ? 18.555 16.305 -13.899 1.00 96.94 267 PRO A CA 1
ATOM 2088 C C . PRO A 1 267 ? 17.736 15.493 -14.913 1.00 96.94 267 PRO A C 1
ATOM 2090 O O . PRO A 1 267 ? 18.146 14.418 -15.355 1.00 96.94 267 PRO A O 1
ATOM 2093 N N . ASP A 1 268 ? 16.580 16.045 -15.285 1.00 97.62 268 ASP A N 1
ATOM 2094 C CA . ASP A 1 268 ? 15.732 15.586 -16.391 1.00 97.62 268 ASP A CA 1
ATOM 2095 C C . ASP A 1 268 ? 15.301 14.112 -16.325 1.00 97.62 268 ASP A C 1
ATOM 2097 O O . ASP A 1 268 ? 15.162 13.439 -17.351 1.00 97.62 268 ASP A O 1
ATOM 2101 N N . VAL A 1 269 ? 15.056 13.601 -15.114 1.00 98.75 269 VAL A N 1
ATOM 2102 C CA . VAL A 1 269 ? 14.478 12.266 -14.921 1.00 98.75 269 VAL A CA 1
ATOM 2103 C C . VAL A 1 269 ? 12.967 12.315 -15.127 1.00 98.75 269 VAL A C 1
ATOM 2105 O O . VAL A 1 269 ? 12.270 13.102 -14.482 1.00 98.75 269 VAL A O 1
ATOM 2108 N N . LYS A 1 270 ? 12.438 11.435 -15.985 1.00 98.81 270 LYS A N 1
ATOM 2109 C CA . LYS A 1 270 ? 10.988 11.289 -16.209 1.00 98.81 270 LYS A CA 1
ATOM 2110 C C . LYS A 1 270 ? 10.547 9.839 -16.064 1.00 98.81 270 LYS A C 1
ATOM 2112 O O . LYS A 1 270 ? 11.276 8.924 -16.451 1.00 98.81 270 LYS A O 1
ATOM 2117 N N . ILE A 1 271 ? 9.326 9.636 -15.575 1.00 98.75 271 ILE A N 1
ATOM 2118 C CA . ILE A 1 271 ? 8.678 8.320 -15.504 1.00 98.75 271 ILE A CA 1
ATOM 2119 C C . ILE A 1 271 ? 7.348 8.326 -16.252 1.00 98.75 271 ILE A C 1
ATOM 2121 O O . ILE A 1 271 ? 6.652 9.335 -16.267 1.00 98.75 271 ILE A O 1
ATOM 2125 N N . GLY A 1 272 ? 6.976 7.202 -16.860 1.00 98.44 272 GLY A N 1
ATOM 2126 C CA . GLY A 1 272 ? 5.739 7.082 -17.635 1.00 98.44 272 GLY A CA 1
ATOM 2127 C C . GLY A 1 272 ? 5.298 5.636 -17.855 1.00 98.44 272 GLY A C 1
ATOM 2128 O O . GLY A 1 272 ? 6.053 4.682 -17.665 1.00 98.44 272 GLY A O 1
ATOM 2129 N N . GLY A 1 273 ? 4.043 5.455 -18.232 1.00 98.38 273 GLY A N 1
ATOM 2130 C CA . GLY A 1 273 ? 3.448 4.152 -18.501 1.00 98.38 273 GLY A CA 1
ATOM 2131 C C . GLY A 1 273 ? 3.679 3.642 -19.909 1.00 98.38 273 GLY A C 1
ATOM 2132 O O . GLY A 1 273 ? 4.488 4.181 -20.653 1.00 98.38 273 GLY A O 1
ATOM 2133 N N . SER A 1 274 ? 3.007 2.559 -20.296 1.00 98.06 274 SER A N 1
ATOM 2134 C CA . SER A 1 274 ? 3.135 2.050 -21.667 1.00 98.06 274 SER A CA 1
ATOM 2135 C C . SER A 1 274 ? 2.695 3.115 -22.675 1.00 98.06 274 SER A C 1
ATOM 2137 O O . SER A 1 274 ? 1.633 3.705 -22.500 1.00 98.06 274 SER A O 1
ATOM 2139 N N . GLU A 1 275 ? 3.439 3.276 -23.767 1.00 96.06 275 GLU A N 1
ATOM 2140 C CA . GLU A 1 275 ? 3.220 4.313 -24.794 1.00 96.06 275 GLU A CA 1
ATOM 2141 C C . GLU A 1 275 ? 1.945 4.106 -25.644 1.00 96.06 275 GLU A C 1
ATOM 2143 O O . GLU A 1 275 ? 1.596 4.930 -26.485 1.00 96.06 275 GLU A O 1
ATOM 2148 N N . ASN A 1 276 ? 1.203 3.018 -25.422 1.00 95.94 276 ASN A N 1
ATOM 2149 C CA . ASN A 1 276 ? -0.094 2.779 -26.055 1.00 95.94 276 ASN A CA 1
ATOM 2150 C C . ASN A 1 276 ? -1.261 3.290 -25.185 1.00 95.94 276 ASN A C 1
ATOM 2152 O O . ASN A 1 276 ? -1.079 3.742 -24.057 1.00 95.94 276 ASN A O 1
ATOM 2156 N N . VAL A 1 277 ? -2.490 3.167 -25.698 1.00 92.50 277 VAL A N 1
ATOM 2157 C CA . VAL A 1 277 ? -3.728 3.627 -25.032 1.00 92.50 277 VAL A CA 1
ATOM 2158 C C . VAL A 1 277 ? -3.965 3.037 -23.636 1.00 92.50 277 VAL A C 1
ATOM 2160 O O . VAL A 1 277 ? -4.782 3.555 -22.883 1.00 92.50 277 VAL A O 1
ATOM 2163 N N . LYS A 1 278 ? -3.280 1.944 -23.282 1.00 95.69 278 LYS A N 1
ATOM 2164 C CA . LYS A 1 278 ? -3.443 1.268 -21.997 1.00 95.69 278 LYS A CA 1
ATOM 2165 C C . LYS A 1 278 ? -2.760 2.045 -20.873 1.00 95.69 278 LYS A C 1
ATOM 2167 O O . LYS A 1 278 ? -3.355 2.179 -19.812 1.00 95.69 278 LYS A O 1
ATOM 2172 N N . GLY A 1 279 ? -1.561 2.582 -21.098 1.00 96.62 279 GLY A N 1
ATOM 2173 C CA . GLY A 1 279 ? -0.840 3.383 -20.100 1.00 96.62 279 GLY A CA 1
ATOM 2174 C C . GLY A 1 279 ? -0.361 2.634 -18.841 1.00 96.62 279 GLY A C 1
ATOM 2175 O O . GLY A 1 279 ? -0.258 3.270 -17.797 1.00 96.62 279 GLY A O 1
ATOM 2176 N N . TYR A 1 280 ? -0.065 1.327 -18.902 1.00 97.94 280 TYR A N 1
ATOM 2177 C CA . TYR A 1 280 ? 0.391 0.524 -17.745 1.00 97.94 280 TYR A CA 1
ATOM 2178 C C . TYR A 1 280 ? 1.518 1.210 -16.963 1.00 97.94 280 TYR A C 1
ATOM 2180 O O . TYR A 1 280 ? 2.567 1.501 -17.535 1.00 97.94 280 TYR A O 1
ATOM 2188 N N . SER A 1 281 ? 1.287 1.520 -15.689 1.00 98.19 281 SER A N 1
ATOM 2189 C CA . SER A 1 281 ? 2.222 2.267 -14.833 1.00 98.19 281 SER A CA 1
ATOM 2190 C C . SER A 1 281 ? 1.775 2.260 -13.383 1.00 98.19 281 SER A C 1
ATOM 2192 O O . SER A 1 281 ? 0.606 2.039 -13.115 1.00 98.19 281 SER A O 1
ATOM 2194 N N . GLY A 1 282 ? 2.671 2.578 -12.458 1.00 98.12 282 GLY A N 1
ATOM 2195 C CA . GLY A 1 282 ? 2.323 2.847 -11.071 1.00 98.12 282 GLY A CA 1
ATOM 2196 C C . GLY A 1 282 ? 2.021 1.591 -10.260 1.00 98.12 282 GLY A C 1
ATOM 2197 O O . GLY A 1 282 ? 2.561 0.511 -10.516 1.00 98.12 282 GLY A O 1
ATOM 2198 N N . PHE A 1 283 ? 1.198 1.766 -9.229 1.00 98.75 283 PHE A N 1
ATOM 2199 C CA . PHE A 1 283 ? 0.930 0.762 -8.206 1.00 98.75 283 PHE A CA 1
ATOM 2200 C C . PHE A 1 283 ? 0.004 -0.342 -8.731 1.00 98.75 283 PHE A C 1
ATOM 2202 O O . PHE A 1 283 ? -1.025 -0.079 -9.354 1.00 98.75 283 PHE A O 1
ATOM 2209 N N . THR A 1 284 ? 0.382 -1.598 -8.504 1.00 98.81 284 THR A N 1
ATOM 2210 C CA . THR A 1 284 ? -0.273 -2.769 -9.092 1.00 98.81 284 THR A CA 1
ATOM 2211 C C . THR A 1 284 ? -0.418 -3.883 -8.073 1.00 98.81 284 THR A C 1
ATOM 2213 O O . THR A 1 284 ? 0.536 -4.215 -7.374 1.00 98.81 284 THR A O 1
ATOM 2216 N N . VAL A 1 285 ? -1.587 -4.523 -8.056 1.00 98.81 285 VAL A N 1
ATOM 2217 C CA . VAL A 1 285 ? -1.821 -5.797 -7.372 1.00 98.81 285 VAL A CA 1
ATOM 2218 C C . VAL A 1 285 ? -2.159 -6.860 -8.415 1.00 98.81 285 VAL A C 1
ATOM 2220 O O . VAL A 1 285 ? -3.167 -6.768 -9.118 1.00 98.81 285 VAL A O 1
ATOM 2223 N N . ARG A 1 286 ? -1.320 -7.896 -8.500 1.00 98.44 286 ARG A N 1
ATOM 2224 C CA . ARG A 1 286 ? -1.596 -9.158 -9.196 1.00 98.44 286 ARG A CA 1
ATOM 2225 C C . ARG A 1 286 ? -2.117 -10.178 -8.186 1.00 98.44 286 ARG A C 1
ATOM 2227 O O . ARG A 1 286 ? -1.343 -10.793 -7.445 1.00 98.44 286 ARG A O 1
ATOM 2234 N N . VAL A 1 287 ? -3.434 -10.354 -8.165 1.00 97.88 287 VAL A N 1
ATOM 2235 C CA . VAL A 1 287 ? -4.078 -11.448 -7.441 1.00 97.88 287 VAL A CA 1
ATOM 2236 C C . VAL A 1 287 ? -3.939 -12.747 -8.226 1.00 97.88 287 VAL A C 1
ATOM 2238 O O . VAL A 1 287 ? -3.921 -12.748 -9.456 1.00 97.88 287 VAL A O 1
ATOM 2241 N N . LYS A 1 288 ? -3.862 -13.869 -7.513 1.00 95.81 288 LYS A N 1
ATOM 2242 C CA . LYS A 1 288 ? -4.101 -15.183 -8.102 1.00 95.81 288 LYS A CA 1
ATOM 2243 C C . LYS A 1 288 ? -5.598 -15.271 -8.407 1.00 95.81 288 LYS A C 1
ATOM 2245 O O . LYS A 1 288 ? -6.349 -15.211 -7.439 1.00 95.81 288 LYS A O 1
ATOM 2250 N N . PRO A 1 289 ? -6.049 -15.437 -9.665 1.00 96.06 289 PRO A N 1
ATOM 2251 C CA . PRO A 1 289 ? -7.477 -15.435 -9.986 1.00 96.06 289 PRO A CA 1
ATOM 2252 C C . PRO A 1 289 ? -8.274 -16.407 -9.093 1.00 96.06 289 PRO A C 1
ATOM 2254 O O . PRO A 1 289 ? -8.057 -17.623 -9.182 1.00 96.06 289 PRO A O 1
ATOM 2257 N N . PRO A 1 290 ? -9.144 -15.914 -8.189 1.00 97.12 290 PRO A N 1
ATOM 2258 C CA . PRO A 1 290 ? -9.951 -16.773 -7.337 1.00 97.12 290 PRO A CA 1
ATOM 2259 C C . PRO A 1 290 ? -11.114 -17.407 -8.111 1.00 97.12 290 PRO A C 1
ATOM 2261 O O . PRO A 1 290 ? -11.510 -16.964 -9.190 1.00 97.12 290 PRO A O 1
ATOM 2264 N N . ASN A 1 291 ? -11.714 -18.447 -7.532 1.00 97.75 291 ASN A N 1
ATOM 2265 C CA . ASN A 1 291 ? -12.923 -19.048 -8.089 1.00 97.75 291 ASN A CA 1
ATOM 2266 C C . ASN A 1 291 ? -14.091 -18.062 -7.989 1.00 97.75 291 ASN A C 1
ATOM 2268 O O . ASN A 1 291 ? -14.396 -17.585 -6.893 1.00 97.75 291 ASN A O 1
ATOM 2272 N N . GLY A 1 292 ? -14.775 -17.822 -9.112 1.00 96.75 292 GLY A N 1
ATOM 2273 C CA . GLY A 1 292 ? -15.846 -16.826 -9.186 1.00 96.75 292 GLY A CA 1
ATOM 2274 C C . GLY A 1 292 ? -15.328 -15.404 -8.976 1.00 96.75 292 GLY A C 1
ATOM 2275 O O . GLY A 1 292 ? -15.974 -14.638 -8.270 1.00 96.75 292 GLY A O 1
ATOM 2276 N N . MET A 1 293 ? -14.137 -15.098 -9.506 1.00 97.94 293 MET A N 1
ATOM 2277 C CA . MET A 1 293 ? -13.541 -13.769 -9.404 1.00 97.94 293 MET A CA 1
ATOM 2278 C C . MET A 1 293 ? -14.479 -12.703 -9.964 1.00 97.94 293 MET A C 1
ATOM 2280 O O . MET A 1 293 ? -14.951 -12.822 -11.093 1.00 97.94 293 MET A O 1
ATOM 2284 N N . MET A 1 294 ? -14.662 -11.647 -9.185 1.00 98.56 294 MET A N 1
ATOM 2285 C CA . MET A 1 294 ? -15.378 -10.439 -9.561 1.00 98.56 294 MET A CA 1
ATOM 2286 C C . MET A 1 294 ? -14.433 -9.249 -9.455 1.00 98.56 294 MET A C 1
ATOM 2288 O O . MET A 1 294 ? -13.531 -9.240 -8.614 1.00 98.56 294 MET A O 1
ATOM 2292 N N . ILE A 1 295 ? -14.648 -8.257 -10.313 1.00 98.69 295 ILE A N 1
ATOM 2293 C CA . ILE A 1 295 ? -13.961 -6.970 -10.264 1.00 98.69 295 ILE A CA 1
ATOM 2294 C C . ILE A 1 295 ? -15.024 -5.884 -10.154 1.00 98.69 295 ILE A C 1
ATOM 2296 O O . ILE A 1 295 ? -15.988 -5.888 -10.922 1.00 98.69 295 ILE A O 1
ATOM 2300 N N . GLU A 1 296 ? -14.839 -4.951 -9.232 1.00 98.50 296 GLU A N 1
ATOM 2301 C CA . GLU A 1 296 ? -15.774 -3.858 -8.985 1.00 98.50 296 GLU A CA 1
ATOM 2302 C C . GLU A 1 296 ? -15.019 -2.539 -8.801 1.00 98.50 296 GLU A C 1
ATOM 2304 O O . GLU A 1 296 ? -13.896 -2.518 -8.303 1.00 98.50 296 GLU A O 1
ATOM 2309 N N . ASP A 1 297 ? -15.613 -1.437 -9.244 1.00 98.25 297 ASP A N 1
ATOM 2310 C CA . ASP A 1 297 ? -15.145 -0.084 -8.942 1.00 98.25 297 ASP A CA 1
ATOM 2311 C C . ASP A 1 297 ? -16.343 0.813 -8.608 1.00 98.25 297 ASP A C 1
ATOM 2313 O O . ASP A 1 297 ? -17.480 0.345 -8.571 1.00 98.25 297 ASP A O 1
ATOM 2317 N N . ALA A 1 298 ? -16.121 2.113 -8.400 1.00 97.38 298 ALA A N 1
ATOM 2318 C CA . ALA A 1 298 ? -17.193 3.052 -8.043 1.00 97.38 298 ALA A CA 1
ATOM 2319 C C . ALA A 1 298 ? -18.398 3.113 -9.014 1.00 97.38 298 ALA A C 1
ATOM 2321 O O . ALA A 1 298 ? -19.420 3.694 -8.663 1.00 97.38 298 ALA A O 1
ATOM 2322 N N . SER A 1 299 ? -18.311 2.549 -10.225 1.00 96.50 299 SER A N 1
ATOM 2323 C CA . SER A 1 299 ? -19.449 2.454 -11.158 1.00 96.50 299 SER A CA 1
ATOM 2324 C C . SER A 1 299 ? -20.117 1.071 -11.201 1.00 96.50 299 SER A C 1
ATOM 2326 O O . SER A 1 299 ? -21.006 0.844 -12.023 1.00 96.50 299 SER A O 1
ATOM 2328 N N . GLY A 1 300 ? -19.695 0.159 -10.326 1.00 97.00 300 GLY A N 1
ATOM 2329 C CA . GLY A 1 300 ? -20.234 -1.185 -10.173 1.00 97.00 300 GLY A CA 1
ATOM 2330 C C . GLY A 1 300 ? -19.386 -2.274 -10.828 1.00 97.00 300 GLY A C 1
ATOM 2331 O O . GLY A 1 300 ? -18.225 -2.087 -11.208 1.00 97.00 300 GLY A O 1
ATOM 2332 N N . VAL A 1 301 ? -19.987 -3.459 -10.925 1.00 97.88 301 VAL A N 1
ATOM 2333 C CA . VAL A 1 301 ? -19.332 -4.683 -11.394 1.00 97.88 301 VAL A CA 1
ATOM 2334 C C . VAL A 1 301 ? -18.826 -4.544 -12.832 1.00 97.88 301 VAL A C 1
ATOM 2336 O O . VAL A 1 301 ? -19.536 -4.103 -13.740 1.00 97.88 301 VAL A O 1
ATOM 2339 N N . ARG A 1 302 ? -17.594 -4.999 -13.066 1.00 97.12 302 ARG A N 1
ATOM 2340 C CA . ARG A 1 302 ? -16.968 -5.067 -14.387 1.00 97.12 302 ARG A CA 1
ATOM 2341 C C . ARG A 1 302 ? -17.094 -6.473 -14.960 1.00 97.12 302 ARG A C 1
ATOM 2343 O O . ARG A 1 302 ? -16.436 -7.391 -14.500 1.00 97.12 302 ARG A O 1
ATOM 2350 N N . ASN A 1 303 ? -17.899 -6.617 -16.013 1.00 94.69 303 ASN A N 1
ATOM 2351 C CA . ASN A 1 303 ? -18.065 -7.889 -16.737 1.00 94.69 303 ASN A CA 1
ATOM 2352 C C . ASN A 1 303 ? -16.980 -8.138 -17.805 1.00 94.69 303 ASN A C 1
ATOM 2354 O O . ASN A 1 303 ? -16.967 -9.185 -18.448 1.00 94.69 303 ASN A O 1
ATOM 2358 N N . ALA A 1 304 ? -16.110 -7.156 -18.045 1.00 96.25 304 ALA A N 1
ATOM 2359 C CA . ALA A 1 304 ? -15.013 -7.223 -19.001 1.00 96.25 304 ALA A CA 1
ATOM 2360 C C . ALA A 1 304 ? -13.838 -6.369 -18.513 1.00 96.25 304 ALA A C 1
ATOM 2362 O O . ALA A 1 304 ? -13.989 -5.533 -17.619 1.00 96.25 304 ALA A O 1
ATOM 2363 N N . ASP A 1 305 ? -12.663 -6.586 -19.099 1.00 97.12 305 ASP A N 1
ATOM 2364 C CA . ASP A 1 305 ? -11.468 -5.801 -18.798 1.00 97.12 305 ASP A CA 1
ATOM 2365 C C . ASP A 1 305 ? -11.718 -4.299 -18.980 1.00 97.12 305 ASP A C 1
ATOM 2367 O O . ASP A 1 305 ? -12.301 -3.863 -19.973 1.00 97.12 305 ASP A O 1
ATOM 2371 N N . ALA A 1 306 ? -11.221 -3.501 -18.036 1.00 96.31 306 ALA A N 1
ATOM 2372 C CA . ALA A 1 306 ? -11.390 -2.054 -18.032 1.00 96.31 306 ALA A 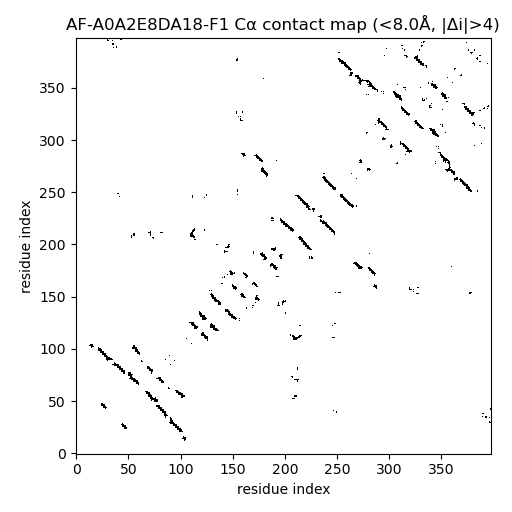CA 1
ATOM 2373 C C . ALA A 1 306 ? -10.066 -1.357 -18.362 1.00 96.31 306 ALA A C 1
ATOM 2375 O O . ALA A 1 306 ? -9.004 -1.732 -17.858 1.00 96.31 306 ALA A O 1
ATOM 2376 N N . VAL A 1 307 ? -10.103 -0.348 -19.230 1.00 96.88 307 VAL A N 1
ATOM 2377 C CA . VAL A 1 307 ? -8.924 0.425 -19.642 1.00 96.88 307 VAL A CA 1
ATOM 2378 C C . VAL A 1 307 ? -9.217 1.901 -19.437 1.00 96.88 307 VAL A C 1
ATOM 2380 O O . VAL A 1 307 ? -10.178 2.412 -20.001 1.00 96.88 307 VAL A O 1
ATOM 2383 N N . GLN A 1 308 ? -8.372 2.577 -18.659 1.00 95.12 308 GLN A N 1
ATOM 2384 C CA . GLN A 1 308 ? -8.448 4.016 -18.397 1.00 95.12 308 GLN A CA 1
ATOM 2385 C C . GLN A 1 308 ? -9.773 4.467 -17.742 1.00 95.12 308 GLN A C 1
ATOM 2387 O O . GLN A 1 308 ? -10.161 5.637 -17.841 1.00 95.12 308 GLN A O 1
ATOM 2392 N N . THR A 1 309 ? -10.459 3.566 -17.026 1.00 95.19 309 THR A N 1
ATOM 2393 C CA . THR A 1 309 ? -11.608 3.940 -16.186 1.00 95.19 309 THR A CA 1
ATOM 2394 C C . THR A 1 309 ? -11.132 4.811 -15.030 1.00 95.19 309 THR A C 1
ATOM 2396 O O . THR A 1 309 ? -10.044 4.591 -14.507 1.00 95.19 309 THR A O 1
ATOM 2399 N N . ALA A 1 310 ? -11.909 5.832 -14.665 1.00 96.81 310 ALA A N 1
ATOM 2400 C CA . ALA A 1 310 ? -11.604 6.702 -13.533 1.00 96.81 310 ALA A CA 1
ATOM 2401 C C . ALA A 1 310 ? -12.365 6.215 -12.301 1.00 96.81 310 ALA A C 1
ATOM 2403 O O . ALA A 1 310 ? -13.587 6.083 -12.355 1.00 96.81 310 ALA A O 1
ATOM 2404 N N . SER A 1 311 ? -11.651 5.937 -11.212 1.00 98.31 311 SER A N 1
ATOM 2405 C CA . SER A 1 311 ? -12.272 5.543 -9.947 1.00 98.31 311 SER A CA 1
ATOM 2406 C C . SER A 1 311 ? -11.355 5.823 -8.762 1.00 98.31 311 SER A C 1
ATOM 2408 O O . SER A 1 311 ? -10.135 5.744 -8.897 1.00 98.31 311 SER A O 1
ATOM 2410 N N . ALA A 1 312 ? -11.920 6.167 -7.606 1.00 98.25 312 ALA A N 1
ATOM 2411 C CA . ALA A 1 312 ? -11.142 6.377 -6.383 1.00 98.25 312 ALA A CA 1
ATOM 2412 C C . ALA A 1 312 ? -10.625 5.046 -5.803 1.00 98.25 312 ALA A C 1
ATOM 2414 O O . ALA A 1 312 ? -9.577 5.004 -5.158 1.00 98.25 312 ALA A O 1
ATOM 2415 N N . TRP A 1 313 ? -11.320 3.949 -6.106 1.00 98.75 313 TRP A N 1
ATOM 2416 C CA . TRP A 1 313 ? -10.995 2.605 -5.657 1.00 98.75 313 TRP A CA 1
ATOM 2417 C C . TRP A 1 313 ? -11.350 1.565 -6.722 1.00 98.75 313 TRP A C 1
ATOM 2419 O O . TRP A 1 313 ? -12.200 1.796 -7.582 1.00 98.75 313 TRP A O 1
ATOM 2429 N N . ALA A 1 314 ? -10.720 0.402 -6.634 1.00 98.81 314 ALA A N 1
ATOM 2430 C CA . ALA A 1 314 ? -11.181 -0.811 -7.295 1.00 98.81 314 ALA A CA 1
ATOM 2431 C C . ALA A 1 314 ? -10.977 -1.998 -6.352 1.00 98.81 314 ALA A C 1
ATOM 2433 O O . ALA A 1 314 ? -10.102 -1.964 -5.484 1.00 98.81 314 ALA A O 1
ATOM 2434 N N . ASP A 1 315 ? -11.795 -3.029 -6.514 1.00 98.88 315 ASP A N 1
ATOM 2435 C CA . ASP A 1 315 ? -11.780 -4.234 -5.699 1.00 98.88 315 ASP A CA 1
ATOM 2436 C C . ASP A 1 315 ? -11.783 -5.490 -6.566 1.00 98.88 315 ASP A C 1
ATOM 2438 O O . ASP A 1 315 ? -12.369 -5.530 -7.653 1.00 98.88 315 ASP A O 1
ATOM 2442 N N . VAL A 1 316 ? -11.114 -6.529 -6.068 1.00 98.75 316 VAL A N 1
ATOM 2443 C CA . VAL A 1 316 ? -11.179 -7.877 -6.626 1.00 98.75 316 VAL A CA 1
ATOM 2444 C C . VAL A 1 316 ? -11.441 -8.861 -5.503 1.00 98.75 316 VAL A C 1
ATOM 2446 O O . VAL A 1 316 ? -10.653 -8.966 -4.560 1.00 98.75 316 VAL A O 1
ATOM 2449 N N . TYR A 1 317 ? -12.509 -9.639 -5.651 1.00 98.69 317 TYR A N 1
ATOM 2450 C CA . TYR A 1 317 ? -12.918 -10.641 -4.674 1.00 98.69 317 TYR A CA 1
ATOM 2451 C C . TYR A 1 317 ? -13.320 -11.959 -5.336 1.00 98.69 317 TYR A C 1
ATOM 2453 O O . TYR A 1 317 ? -13.589 -12.039 -6.534 1.00 98.69 317 TYR A O 1
ATOM 2461 N N . GLY A 1 318 ? -13.347 -13.024 -4.542 1.00 98.38 318 GLY A N 1
ATOM 2462 C CA . GLY A 1 318 ? -13.776 -14.357 -4.953 1.00 98.38 318 GLY A CA 1
ATOM 2463 C C . GLY A 1 318 ? -13.401 -15.395 -3.901 1.00 98.38 318 GLY A C 1
ATOM 2464 O O . GLY A 1 318 ? -13.012 -15.058 -2.787 1.00 98.38 318 GLY A O 1
ATOM 2465 N N . ARG A 1 319 ? -13.500 -16.686 -4.231 1.00 98.06 319 ARG A N 1
ATOM 2466 C CA . ARG A 1 319 ? -13.048 -17.757 -3.326 1.00 98.06 319 ARG A CA 1
ATOM 2467 C C . ARG A 1 319 ? -11.622 -18.181 -3.650 1.00 98.06 319 ARG A C 1
ATOM 2469 O O . ARG A 1 319 ? -11.377 -18.856 -4.655 1.00 98.06 319 ARG A O 1
ATOM 2476 N N . PHE A 1 320 ? -10.685 -17.841 -2.774 1.00 95.25 320 PHE A N 1
ATOM 2477 C CA . PHE A 1 320 ? -9.309 -18.320 -2.861 1.00 95.25 320 PHE A CA 1
ATOM 2478 C C . PHE A 1 320 ? -9.220 -19.746 -2.295 1.00 95.25 320 PHE A C 1
ATOM 2480 O O . PHE A 1 320 ? -9.422 -20.001 -1.108 1.00 95.25 320 PHE A O 1
ATOM 2487 N N . GLY A 1 321 ? -8.948 -20.723 -3.164 1.00 88.56 321 GLY A N 1
ATOM 2488 C CA . GLY A 1 321 ? -8.935 -22.136 -2.775 1.00 88.56 321 GLY A CA 1
ATOM 2489 C C . GLY A 1 321 ? -10.328 -22.653 -2.391 1.00 88.56 321 GLY A C 1
ATOM 2490 O O . GLY A 1 321 ? -11.278 -22.505 -3.159 1.00 88.56 321 GLY A O 1
ATOM 2491 N N . LYS A 1 322 ? -10.437 -23.300 -1.221 1.00 85.50 322 LYS A N 1
ATOM 2492 C CA . LYS A 1 322 ? -11.702 -23.820 -0.654 1.00 85.50 322 LYS A CA 1
ATOM 2493 C C . LYS A 1 322 ? -12.313 -22.891 0.412 1.00 85.50 322 LYS A C 1
ATOM 2495 O O . LYS A 1 322 ? -13.236 -23.302 1.108 1.00 85.50 322 LYS A O 1
ATOM 2500 N N . GLY A 1 323 ? -11.761 -21.688 0.578 1.00 87.81 323 GLY A N 1
ATOM 2501 C CA . GLY A 1 323 ? -12.194 -20.724 1.586 1.00 87.81 323 GLY A CA 1
ATOM 2502 C C . GLY A 1 323 ? -13.533 -20.055 1.268 1.00 87.81 323 GLY A C 1
ATOM 2503 O O . GLY A 1 323 ? -14.166 -20.311 0.237 1.00 87.81 323 GLY A O 1
ATOM 2504 N N . LYS A 1 324 ? -13.952 -19.172 2.179 1.00 95.94 324 LYS A N 1
ATOM 2505 C CA . LYS A 1 324 ? -15.064 -18.240 1.955 1.00 95.94 324 LYS A CA 1
ATOM 2506 C C . LYS A 1 324 ? -14.655 -17.171 0.936 1.00 95.94 324 LYS A C 1
ATOM 2508 O O . LYS A 1 324 ? -13.500 -17.102 0.524 1.00 95.94 324 LYS A O 1
ATOM 2513 N N . THR A 1 325 ? -15.622 -16.370 0.498 1.00 98.25 325 THR A N 1
ATOM 2514 C CA . THR A 1 325 ? -15.328 -15.203 -0.336 1.00 98.25 325 THR A CA 1
ATOM 2515 C C . THR A 1 325 ? -14.483 -14.213 0.459 1.00 98.25 325 THR A C 1
ATOM 2517 O O . THR A 1 325 ? -14.835 -13.874 1.590 1.00 98.25 325 THR A O 1
ATOM 2520 N N . SER A 1 326 ? -13.394 -13.761 -0.144 1.00 98.31 326 SER A N 1
ATOM 2521 C CA . SER A 1 326 ? -12.536 -12.694 0.356 1.00 98.31 326 SER A CA 1
ATOM 2522 C C . SER A 1 326 ? -11.967 -11.903 -0.816 1.00 98.31 326 SER A C 1
ATOM 2524 O O . SER A 1 326 ? -12.089 -12.315 -1.977 1.00 98.31 326 SER A O 1
ATOM 2526 N N . GLY A 1 327 ? -11.368 -10.754 -0.529 1.00 98.50 327 GLY A N 1
ATOM 2527 C CA . GLY A 1 327 ? -10.853 -9.874 -1.564 1.00 98.50 327 GLY A CA 1
ATOM 2528 C C . GLY A 1 327 ? -9.767 -8.926 -1.092 1.00 98.50 327 GLY A C 1
ATOM 2529 O O . GLY A 1 327 ? -9.370 -8.899 0.078 1.00 98.50 327 GLY A O 1
ATOM 2530 N N . VAL A 1 328 ? -9.266 -8.169 -2.061 1.00 98.81 328 VAL A N 1
ATOM 2531 C CA . VAL A 1 328 ? -8.338 -7.068 -1.843 1.00 98.81 328 VAL A CA 1
ATOM 2532 C C . VAL A 1 328 ? -8.740 -5.885 -2.712 1.00 98.81 328 VAL A C 1
ATOM 2534 O O . VAL A 1 328 ? -8.695 -5.965 -3.943 1.00 98.81 328 VAL A O 1
ATOM 2537 N N . GLY A 1 329 ? -9.069 -4.784 -2.043 1.00 98.81 329 GLY A N 1
ATOM 2538 C CA . GLY A 1 329 ? -9.310 -3.493 -2.667 1.00 98.81 329 GLY A CA 1
ATOM 2539 C C . GLY A 1 329 ? -8.071 -2.611 -2.621 1.00 98.81 329 GLY A C 1
ATOM 2540 O O . GLY A 1 329 ? -7.294 -2.666 -1.663 1.00 98.81 329 GLY A O 1
ATOM 2541 N N . ILE A 1 330 ? -7.895 -1.785 -3.647 1.00 98.88 330 ILE A N 1
ATOM 2542 C CA . ILE A 1 330 ? -6.925 -0.692 -3.663 1.00 98.88 330 ILE A CA 1
ATOM 2543 C C . ILE A 1 330 ? -7.702 0.620 -3.532 1.00 98.88 330 ILE A C 1
ATOM 2545 O O . ILE A 1 330 ? -8.479 0.983 -4.413 1.00 98.88 330 ILE A O 1
ATOM 2549 N N . LEU A 1 331 ? -7.452 1.337 -2.441 1.00 98.81 331 LEU A N 1
ATOM 2550 C CA . LEU A 1 331 ? -7.990 2.660 -2.145 1.00 98.81 331 LEU A CA 1
ATOM 2551 C C . LEU A 1 331 ? -6.946 3.717 -2.517 1.00 98.81 331 LEU A C 1
ATOM 2553 O O . LEU A 1 331 ? -5.769 3.599 -2.149 1.00 98.81 331 LEU A O 1
ATOM 2557 N N . SER A 1 332 ? -7.344 4.740 -3.268 1.00 98.12 332 SER A N 1
ATOM 2558 C CA . SER A 1 332 ? -6.429 5.792 -3.725 1.00 98.12 332 SER A CA 1
ATOM 2559 C C . SER A 1 332 ? -6.572 7.048 -2.890 1.00 98.12 332 SER A C 1
ATOM 2561 O O . SER A 1 332 ? -7.674 7.476 -2.567 1.00 98.12 332 SER A O 1
ATOM 2563 N N . HIS A 1 333 ? -5.444 7.657 -2.553 1.00 97.19 333 HIS A N 1
ATOM 2564 C CA . HIS A 1 333 ? -5.433 8.885 -1.776 1.00 97.19 333 HIS A CA 1
ATOM 2565 C C . HIS A 1 333 ? -5.699 10.114 -2.674 1.00 97.19 333 HIS A C 1
ATOM 2567 O O . HIS A 1 333 ? -5.134 10.188 -3.773 1.00 97.19 333 HIS A O 1
ATOM 2573 N N . PRO A 1 334 ? -6.467 11.123 -2.211 1.00 96.50 334 PRO A N 1
ATOM 2574 C CA . PRO A 1 334 ? -6.838 12.292 -3.019 1.00 96.50 334 PRO A CA 1
ATOM 2575 C C . PRO A 1 334 ? -5.666 13.207 -3.412 1.00 96.50 334 PRO A C 1
ATOM 2577 O O . PRO A 1 334 ? -5.786 14.000 -4.337 1.00 96.50 334 PRO A O 1
ATOM 2580 N N . SER A 1 335 ? -4.507 13.084 -2.756 1.00 95.62 335 SER A N 1
ATOM 2581 C CA . SER A 1 335 ? -3.289 13.835 -3.123 1.00 95.62 335 SER A CA 1
ATOM 2582 C C . SER A 1 335 ? -2.586 13.339 -4.390 1.00 95.62 335 SER A C 1
ATOM 2584 O O . SER A 1 335 ? -1.562 13.906 -4.766 1.00 95.62 335 SER A O 1
ATOM 2586 N N . LEU A 1 336 ? -3.041 12.248 -5.011 1.00 95.12 336 LEU A N 1
ATOM 2587 C CA . LEU A 1 336 ? -2.485 11.807 -6.286 1.00 95.12 336 LEU A CA 1
ATOM 2588 C C . LEU A 1 336 ? -2.904 12.803 -7.379 1.00 95.12 336 LEU A C 1
ATOM 2590 O O . LEU A 1 336 ? -4.087 13.078 -7.532 1.00 95.12 336 LEU A O 1
ATOM 2594 N N . ALA A 1 337 ? -1.961 13.319 -8.172 1.00 90.00 337 ALA A N 1
ATOM 2595 C CA . ALA A 1 337 ? -2.222 14.433 -9.098 1.00 90.00 337 ALA A CA 1
ATOM 2596 C C . ALA A 1 337 ? -3.328 14.173 -10.146 1.00 90.00 337 ALA A C 1
ATOM 2598 O O . ALA A 1 337 ? -3.881 15.116 -10.702 1.00 90.00 337 ALA A O 1
ATOM 2599 N N . GLN A 1 338 ? -3.663 12.908 -10.419 1.00 92.81 338 GLN A N 1
ATOM 2600 C CA . GLN A 1 338 ? -4.764 12.517 -11.306 1.00 92.81 338 GLN A CA 1
ATOM 2601 C C . GLN A 1 338 ? -5.912 11.852 -10.535 1.00 92.81 338 GLN A C 1
ATOM 2603 O O . GLN A 1 338 ? -6.474 10.883 -11.022 1.00 92.81 338 GLN A O 1
ATOM 2608 N N . PHE A 1 339 ? -6.238 12.301 -9.323 1.00 96.31 339 PHE A N 1
ATOM 2609 C CA . PHE A 1 339 ? -7.341 11.733 -8.550 1.00 96.31 339 PHE A CA 1
ATOM 2610 C C . PHE A 1 339 ? -8.726 12.145 -9.106 1.00 96.31 339 PHE A C 1
ATOM 2612 O O . PHE A 1 339 ? -8.928 13.327 -9.391 1.00 96.31 339 PHE A O 1
ATOM 2619 N N . PRO A 1 340 ? -9.704 11.219 -9.223 1.00 96.88 340 PRO A N 1
ATOM 2620 C CA . PRO A 1 340 ? -9.566 9.766 -9.091 1.00 96.88 340 PRO A CA 1
ATOM 2621 C C . PRO A 1 340 ? -8.716 9.168 -10.229 1.00 96.88 340 PRO A C 1
ATOM 2623 O O . PRO A 1 340 ? -8.945 9.509 -11.395 1.00 96.88 340 PRO A O 1
ATOM 2626 N N . PRO A 1 341 ? -7.757 8.268 -9.925 1.00 97.44 341 PRO A N 1
ATOM 2627 C CA . PRO A 1 341 ? -6.817 7.769 -10.920 1.00 97.44 341 PRO A CA 1
ATOM 2628 C C . PRO A 1 341 ? -7.472 6.947 -12.020 1.00 97.44 341 PRO A C 1
ATOM 2630 O O . PRO A 1 341 ? -8.603 6.464 -11.915 1.00 97.44 341 PRO A O 1
ATOM 2633 N N . ARG A 1 342 ? -6.695 6.761 -13.088 1.00 97.81 342 ARG A N 1
ATOM 2634 C CA . ARG A 1 342 ? -7.017 5.859 -14.187 1.00 97.81 342 ARG A CA 1
ATOM 2635 C C . ARG A 1 342 ? -6.640 4.431 -13.826 1.00 97.81 342 ARG A C 1
ATOM 2637 O O . ARG A 1 342 ? -5.610 4.200 -13.203 1.00 97.81 342 ARG A O 1
ATOM 2644 N N . TRP A 1 343 ? -7.443 3.471 -14.271 1.00 98.38 343 TRP A N 1
ATOM 2645 C CA . TRP A 1 343 ? -7.241 2.060 -13.960 1.00 98.38 343 TRP A CA 1
ATOM 2646 C C . TRP A 1 343 ? -7.030 1.204 -15.195 1.00 98.38 343 TRP A C 1
ATOM 2648 O O . TRP A 1 343 ? -7.622 1.423 -16.255 1.00 98.38 343 TRP A O 1
ATOM 2658 N N . LEU A 1 344 ? -6.239 0.151 -15.025 1.00 98.38 344 LEU A N 1
ATOM 2659 C CA . LEU A 1 344 ? -6.341 -1.042 -15.847 1.00 98.38 344 LEU A CA 1
ATOM 2660 C C . LEU A 1 344 ? -6.770 -2.203 -14.963 1.00 98.38 344 LEU A C 1
ATOM 2662 O O . LEU A 1 344 ? -6.012 -2.656 -14.105 1.00 98.38 344 LEU A O 1
ATOM 2666 N N . LEU A 1 345 ? -7.980 -2.692 -15.209 1.00 98.50 345 LEU A N 1
ATOM 2667 C CA . LEU A 1 345 ? -8.556 -3.833 -14.509 1.00 98.50 345 LEU A CA 1
ATOM 2668 C C . LEU A 1 345 ? -8.628 -5.016 -15.469 1.00 98.50 345 LEU A C 1
ATOM 2670 O O . LEU A 1 345 ? -9.052 -4.861 -16.622 1.00 98.50 345 LEU A O 1
ATOM 2674 N N . ARG A 1 346 ? -8.144 -6.180 -15.032 1.00 97.88 346 ARG A N 1
ATOM 2675 C CA . ARG A 1 346 ? -8.019 -7.365 -15.887 1.00 97.88 346 ARG A CA 1
ATOM 2676 C C . ARG A 1 346 ? -8.525 -8.619 -15.202 1.00 97.88 346 ARG A C 1
ATOM 2678 O O . ARG A 1 346 ? -8.092 -8.937 -14.096 1.00 97.88 346 ARG A O 1
ATOM 2685 N N . HIS A 1 347 ? -9.320 -9.394 -15.930 1.00 97.00 347 HIS A N 1
ATOM 2686 C CA . HIS A 1 347 ? -9.899 -10.665 -15.493 1.00 97.00 347 HIS A CA 1
ATOM 2687 C C . HIS A 1 347 ? -8.878 -11.806 -15.387 1.00 97.00 347 HIS A C 1
ATOM 2689 O O . HIS A 1 347 ? -9.204 -12.897 -14.931 1.00 97.00 347 HIS A O 1
ATOM 2695 N N . TYR A 1 348 ? -7.612 -11.545 -15.715 1.00 96.38 348 TYR A N 1
ATOM 2696 C CA . TYR A 1 348 ? -6.497 -12.391 -15.294 1.00 96.38 348 TYR A CA 1
ATOM 2697 C C . TYR A 1 348 ? -5.997 -12.079 -13.868 1.00 96.38 348 TYR A C 1
ATOM 2699 O O . TYR A 1 348 ? -4.955 -12.589 -13.467 1.00 96.38 348 TYR A O 1
ATOM 2707 N N . GLY A 1 349 ? -6.692 -11.226 -13.107 1.00 96.38 349 GLY A N 1
ATOM 2708 C CA . GLY A 1 349 ? -6.391 -10.936 -11.704 1.00 96.38 349 GLY A CA 1
ATOM 2709 C C . GLY A 1 349 ? -5.485 -9.727 -11.482 1.00 96.38 349 GLY A C 1
ATOM 2710 O O . GLY A 1 349 ? -4.661 -9.745 -10.576 1.00 96.38 349 GLY A O 1
ATOM 2711 N N . MET A 1 350 ? -5.576 -8.677 -12.299 1.00 97.56 350 MET A N 1
ATOM 2712 C CA . MET A 1 350 ? -4.738 -7.483 -12.117 1.00 97.56 350 MET A CA 1
ATOM 2713 C C . MET A 1 350 ? -5.566 -6.229 -11.887 1.00 97.56 350 MET A C 1
ATOM 2715 O O . MET A 1 350 ? -6.480 -5.926 -12.653 1.00 97.56 350 MET A O 1
ATOM 2719 N N . GLN A 1 351 ? -5.155 -5.489 -10.864 1.00 98.56 351 GLN A N 1
ATOM 2720 C CA . GLN A 1 351 ? -5.585 -4.136 -10.554 1.00 98.56 351 GLN A CA 1
ATOM 2721 C C . GLN A 1 351 ? -4.370 -3.221 -10.712 1.00 98.56 351 GLN A C 1
ATOM 2723 O O . GLN A 1 351 ? -3.385 -3.397 -9.995 1.00 98.56 351 GLN A O 1
ATOM 2728 N N . ASN A 1 352 ? -4.396 -2.287 -11.661 1.00 98.75 352 ASN A N 1
ATOM 2729 C CA . ASN A 1 352 ? -3.306 -1.336 -11.869 1.00 98.75 352 ASN A CA 1
ATOM 2730 C C . ASN A 1 352 ? -3.823 0.103 -11.802 1.00 98.75 352 ASN A C 1
ATOM 2732 O O . ASN A 1 352 ? -4.627 0.500 -12.646 1.00 98.75 352 ASN A O 1
ATOM 2736 N N . VAL A 1 353 ? -3.323 0.865 -10.829 1.00 98.56 353 VAL A N 1
ATOM 2737 C CA . VAL A 1 353 ? -3.509 2.314 -10.735 1.00 98.56 353 VAL A CA 1
ATOM 2738 C C . VAL A 1 353 ? -2.522 2.982 -11.691 1.00 98.56 353 VAL A C 1
ATOM 2740 O O . VAL A 1 353 ? -1.345 3.151 -11.371 1.00 98.56 353 VAL A O 1
ATOM 2743 N N . ALA A 1 354 ? -3.006 3.345 -12.875 1.00 97.94 354 ALA A N 1
ATOM 2744 C CA . ALA A 1 354 ? -2.215 3.868 -13.980 1.00 97.94 354 ALA A CA 1
ATOM 2745 C C . ALA A 1 354 ? -1.847 5.338 -13.748 1.00 97.94 354 ALA A C 1
ATOM 2747 O O . ALA A 1 354 ? -2.548 6.251 -14.185 1.00 97.94 354 ALA A O 1
ATOM 2748 N N . TYR A 1 355 ? -0.727 5.569 -13.067 1.00 97.81 355 TYR A N 1
ATOM 2749 C CA . TYR A 1 355 ? -0.153 6.901 -12.903 1.00 97.81 355 TYR A CA 1
ATOM 2750 C C . TYR A 1 355 ? 1.335 6.919 -13.290 1.00 97.81 355 TYR A C 1
ATOM 2752 O O . TYR A 1 355 ? 2.100 6.090 -12.790 1.00 97.81 355 TYR A O 1
ATOM 2760 N N . PRO A 1 356 ? 1.787 7.865 -14.137 1.00 97.75 356 PRO A N 1
ATOM 2761 C CA . PRO A 1 356 ? 1.020 8.964 -14.744 1.00 97.75 356 PRO A CA 1
ATOM 2762 C C . PRO A 1 356 ? 0.214 8.559 -15.993 1.00 97.75 356 PRO A C 1
ATOM 2764 O O . PRO A 1 356 ? -0.353 9.422 -16.661 1.00 97.75 356 PRO A O 1
ATOM 2767 N N . GLY A 1 357 ? 0.173 7.268 -16.340 1.00 96.94 357 GLY A N 1
ATOM 2768 C CA . GLY A 1 357 ? -0.375 6.816 -17.614 1.00 96.94 357 GLY A CA 1
ATOM 2769 C C . GLY A 1 357 ? 0.627 7.000 -18.754 1.00 96.94 357 GLY A C 1
ATOM 2770 O O . GLY A 1 357 ? 1.834 6.969 -18.539 1.00 96.94 357 GLY A O 1
ATOM 2771 N N . ARG A 1 358 ? 0.140 7.138 -19.989 1.00 96.88 358 ARG A N 1
ATOM 2772 C CA . ARG A 1 358 ? 0.972 7.131 -21.207 1.00 96.88 358 ARG A CA 1
ATOM 2773 C C . ARG A 1 358 ? 2.015 8.255 -21.257 1.00 96.88 358 ARG A C 1
ATOM 2775 O O . ARG A 1 358 ? 3.130 8.018 -21.717 1.00 96.88 358 ARG A O 1
ATOM 2782 N N . GLU A 1 359 ? 1.644 9.450 -20.809 1.00 97.06 359 GLU A N 1
ATOM 2783 C CA . GLU A 1 359 ? 2.479 10.649 -20.915 1.00 97.06 359 GLU A CA 1
ATOM 2784 C C . GLU A 1 359 ? 3.479 10.717 -19.748 1.00 97.06 359 GLU A C 1
ATOM 2786 O O . GLU A 1 359 ? 3.054 10.710 -18.587 1.00 97.06 359 GLU A O 1
ATOM 2791 N N . PRO A 1 360 ? 4.800 10.764 -20.009 1.00 98.00 360 PRO A N 1
ATOM 2792 C CA . PRO A 1 360 ? 5.791 10.846 -18.945 1.00 98.00 360 PRO A CA 1
ATOM 2793 C C . PRO A 1 360 ? 5.710 12.149 -18.157 1.00 98.00 360 PRO A C 1
ATOM 2795 O O . PRO A 1 360 ? 5.569 13.226 -18.733 1.00 98.00 360 PRO A O 1
ATOM 2798 N N . VAL A 1 361 ? 5.909 12.056 -16.844 1.00 98.19 361 VAL A N 1
ATOM 2799 C CA . VAL A 1 361 ? 6.039 13.214 -15.952 1.00 98.19 361 VAL A CA 1
ATOM 2800 C C . VAL A 1 361 ? 7.472 13.331 -15.457 1.00 98.19 361 VAL A C 1
ATOM 2802 O O . VAL A 1 361 ? 8.131 12.320 -15.196 1.00 98.19 361 VAL A O 1
ATOM 2805 N N . ALA A 1 362 ? 7.959 14.564 -15.338 1.00 98.31 362 ALA A N 1
ATOM 2806 C CA . ALA A 1 362 ? 9.245 14.839 -14.712 1.00 98.31 362 ALA A CA 1
ATOM 2807 C C . ALA A 1 362 ? 9.162 14.618 -13.200 1.00 98.31 362 ALA A C 1
ATOM 2809 O O . ALA A 1 362 ? 8.153 14.938 -12.571 1.00 98.31 362 ALA A O 1
ATOM 2810 N N . LEU A 1 363 ? 10.231 14.076 -12.624 1.00 98.56 363 LEU A N 1
ATOM 2811 C CA . LEU A 1 363 ? 10.412 14.043 -11.179 1.00 98.56 363 LEU A CA 1
ATOM 2812 C C . LEU A 1 363 ? 11.101 15.338 -10.730 1.00 98.56 363 LEU A C 1
ATOM 2814 O O . LEU A 1 363 ? 12.017 15.811 -11.402 1.00 98.56 363 LEU A O 1
ATOM 2818 N N . SER A 1 364 ? 10.674 15.897 -9.596 1.00 97.69 364 SER A N 1
ATOM 2819 C CA . SER A 1 364 ? 11.258 17.110 -9.008 1.00 97.69 364 SER A CA 1
ATOM 2820 C C . SER A 1 364 ? 12.118 16.768 -7.792 1.00 97.69 364 SER A C 1
ATOM 2822 O O . SER A 1 364 ? 11.758 15.911 -6.983 1.00 97.69 364 SER A O 1
ATOM 2824 N N . ALA A 1 365 ? 13.268 17.435 -7.672 1.00 95.69 365 ALA A N 1
ATOM 2825 C CA . ALA A 1 365 ? 14.131 17.344 -6.494 1.00 95.69 365 ALA A CA 1
ATOM 2826 C C . ALA A 1 365 ? 13.594 18.167 -5.307 1.00 95.69 365 ALA A C 1
ATOM 2828 O O . ALA A 1 365 ? 13.900 17.850 -4.161 1.00 95.69 365 ALA A O 1
ATOM 2829 N N . GLU A 1 366 ? 12.793 19.202 -5.580 1.00 96.31 366 GLU A N 1
ATOM 2830 C CA . GLU A 1 366 ? 12.202 20.089 -4.567 1.00 96.31 366 GLU A CA 1
ATOM 2831 C C . GLU A 1 366 ? 10.867 19.543 -4.052 1.00 96.31 366 GLU A C 1
ATOM 2833 O O . GLU A 1 366 ? 10.603 19.548 -2.851 1.00 96.31 366 GLU A O 1
ATOM 2838 N N . GLU A 1 367 ? 10.055 19.002 -4.964 1.00 96.31 367 GLU A N 1
ATOM 2839 C CA . GLU A 1 367 ? 8.744 18.419 -4.681 1.00 96.31 367 GLU A CA 1
ATOM 2840 C C . GLU A 1 367 ? 8.716 16.954 -5.141 1.00 96.31 367 GLU A C 1
ATOM 2842 O O . GLU A 1 367 ? 8.264 16.647 -6.249 1.00 96.31 367 GLU A O 1
ATOM 2847 N N . PRO A 1 368 ? 9.223 16.018 -4.317 1.00 97.19 368 PRO A N 1
ATOM 2848 C CA . PRO A 1 368 ? 9.229 14.605 -4.662 1.00 97.19 368 PRO A CA 1
ATOM 2849 C C . PRO A 1 368 ? 7.834 14.087 -5.011 1.00 97.19 368 PRO A C 1
ATOM 2851 O O . PRO A 1 368 ? 6.847 14.421 -4.349 1.00 97.19 368 PRO A O 1
ATOM 2854 N N . LEU A 1 369 ? 7.754 13.186 -5.990 1.00 98.19 369 LEU A N 1
ATOM 2855 C CA . LEU A 1 369 ? 6.498 12.508 -6.290 1.00 98.19 369 LEU A CA 1
ATOM 2856 C C . LEU A 1 369 ? 6.146 11.578 -5.125 1.00 98.19 369 LEU A C 1
ATOM 2858 O O . LEU A 1 369 ? 6.902 10.656 -4.825 1.00 98.19 369 LEU A O 1
ATOM 2862 N N . VAL A 1 370 ? 4.989 11.792 -4.495 1.00 98.12 370 VAL A N 1
ATOM 2863 C CA . VAL A 1 370 ? 4.485 10.942 -3.408 1.00 98.12 370 VAL A CA 1
ATOM 2864 C C . VAL A 1 370 ? 3.217 10.221 -3.855 1.00 98.12 370 VAL A C 1
ATOM 2866 O O . VAL A 1 370 ? 2.185 10.843 -4.095 1.00 98.12 370 VAL A O 1
ATOM 2869 N N . ILE A 1 371 ? 3.287 8.895 -3.921 1.00 98.12 371 ILE A N 1
ATOM 2870 C CA . ILE A 1 371 ? 2.164 8.009 -4.228 1.00 98.12 371 ILE A CA 1
ATOM 2871 C C . ILE A 1 371 ? 1.686 7.374 -2.924 1.00 98.12 371 ILE A C 1
ATOM 2873 O O . ILE A 1 371 ? 2.488 6.835 -2.159 1.00 98.12 371 ILE A O 1
ATOM 2877 N N . ARG A 1 372 ? 0.377 7.449 -2.667 1.00 98.31 372 ARG A N 1
ATOM 2878 C CA . ARG A 1 372 ? -0.258 6.901 -1.466 1.00 98.31 372 ARG A CA 1
ATOM 2879 C C . ARG A 1 372 ? -1.439 6.023 -1.842 1.00 98.31 372 ARG A C 1
ATOM 2881 O O . ARG A 1 372 ? -2.364 6.482 -2.515 1.00 98.31 372 ARG A O 1
ATOM 2888 N N . HIS A 1 373 ? -1.397 4.782 -1.378 1.00 98.50 373 HIS A N 1
ATOM 2889 C CA . HIS A 1 373 ? -2.481 3.823 -1.534 1.00 98.50 373 HIS A CA 1
ATOM 2890 C C . HIS A 1 373 ? -2.693 3.057 -0.237 1.00 98.50 373 HIS A C 1
ATOM 2892 O O . HIS A 1 373 ? -1.733 2.746 0.466 1.00 98.50 373 HIS A O 1
ATOM 2898 N N . ARG A 1 374 ? -3.944 2.693 0.032 1.00 98.69 374 ARG A N 1
ATOM 2899 C CA . ARG A 1 374 ? -4.306 1.741 1.079 1.00 98.69 374 ARG A CA 1
ATOM 2900 C C . ARG A 1 374 ? -4.819 0.472 0.421 1.00 98.69 374 ARG A C 1
ATOM 2902 O O . ARG A 1 374 ? -5.746 0.517 -0.381 1.00 98.69 374 ARG A O 1
ATOM 2909 N N . LEU A 1 375 ? -4.229 -0.666 0.760 1.00 98.88 375 LEU A N 1
ATOM 2910 C CA . LEU A 1 375 ? -4.863 -1.952 0.516 1.00 98.88 375 LEU A CA 1
ATOM 2911 C C . LEU A 1 375 ? -5.849 -2.237 1.639 1.00 98.88 375 LEU A C 1
ATOM 2913 O O . LEU A 1 375 ? -5.514 -2.070 2.813 1.00 98.88 375 LEU A O 1
ATOM 2917 N N . ILE A 1 376 ? -7.028 -2.722 1.277 1.00 98.69 376 ILE A N 1
ATOM 2918 C CA . ILE A 1 376 ? -7.991 -3.292 2.213 1.00 98.69 376 ILE A CA 1
ATOM 2919 C C . ILE A 1 376 ? -8.160 -4.774 1.900 1.00 98.69 376 ILE A C 1
ATOM 2921 O O . ILE A 1 376 ? -8.673 -5.152 0.852 1.00 98.69 376 ILE A O 1
ATOM 2925 N N . LEU A 1 377 ? -7.694 -5.617 2.814 1.00 98.81 377 LEU A N 1
ATOM 2926 C CA . LEU A 1 377 ? -7.969 -7.049 2.810 1.00 98.81 377 LEU A CA 1
ATOM 2927 C C . LEU A 1 377 ? -9.321 -7.251 3.473 1.00 98.81 377 LEU A C 1
ATOM 2929 O O . LEU A 1 377 ? -9.527 -6.704 4.556 1.00 98.81 377 LEU A O 1
ATOM 2933 N N . HIS A 1 378 ? -10.224 -8.019 2.872 1.00 98.69 378 HIS A N 1
ATOM 2934 C CA . HIS A 1 378 ? -11.580 -8.134 3.406 1.00 98.69 378 HIS A CA 1
ATOM 2935 C C . HIS A 1 378 ? -12.205 -9.515 3.234 1.00 98.69 378 HIS A C 1
ATOM 2937 O O . HIS A 1 378 ? -11.803 -10.307 2.380 1.00 98.69 378 HIS A O 1
ATOM 2943 N N . ARG A 1 379 ? -13.191 -9.798 4.089 1.00 98.12 379 ARG A N 1
ATOM 2944 C CA . ARG A 1 379 ? -14.110 -10.933 3.955 1.00 98.12 379 ARG A CA 1
ATOM 2945 C C . ARG A 1 379 ? -15.375 -10.480 3.225 1.00 98.12 379 ARG A C 1
ATOM 2947 O O . ARG A 1 379 ? -15.928 -9.435 3.548 1.00 98.12 379 ARG A O 1
ATOM 2954 N N . GLY A 1 380 ? -15.902 -11.339 2.356 1.00 98.25 380 GLY A N 1
ATOM 2955 C CA . GLY A 1 380 ? -17.155 -11.102 1.640 1.00 98.25 380 GLY A CA 1
ATOM 2956 C C . GLY A 1 380 ? -16.979 -10.448 0.269 1.00 98.25 380 GLY A C 1
ATOM 2957 O O . GLY A 1 380 ? -15.899 -10.466 -0.317 1.00 98.25 380 GLY A O 1
ATOM 2958 N N . THR A 1 381 ? -18.093 -9.967 -0.280 1.00 98.62 381 THR A N 1
ATOM 2959 C CA . THR A 1 381 ? -18.145 -9.167 -1.5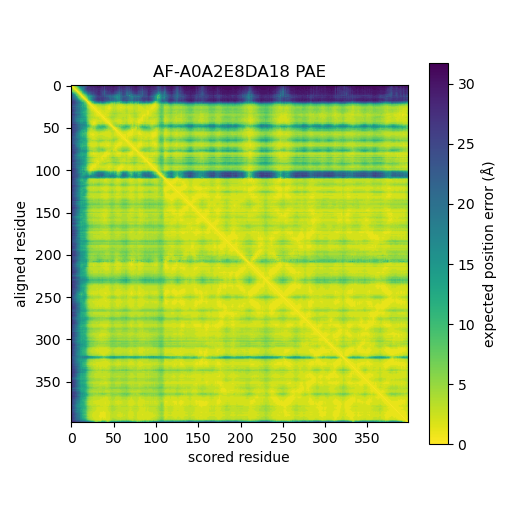14 1.00 98.62 381 THR A CA 1
ATOM 2960 C C . THR A 1 381 ? -17.805 -7.700 -1.236 1.00 98.62 381 THR A C 1
ATOM 2962 O O . THR A 1 381 ? -17.814 -7.276 -0.083 1.00 98.62 381 THR A O 1
ATOM 2965 N N . THR A 1 382 ? -17.586 -6.903 -2.286 1.00 98.56 382 THR A N 1
ATOM 2966 C CA . THR A 1 382 ? -17.368 -5.447 -2.190 1.00 98.56 382 THR A CA 1
ATOM 2967 C C . THR A 1 382 ? -18.433 -4.733 -1.343 1.00 98.56 382 THR A C 1
ATOM 2969 O O . THR A 1 382 ? -18.092 -3.923 -0.482 1.00 98.56 382 THR A O 1
ATOM 2972 N N . GLU A 1 383 ? -19.713 -5.074 -1.528 1.00 98.19 383 GLU A N 1
ATOM 2973 C CA . GLU A 1 383 ? -20.830 -4.525 -0.742 1.00 98.19 383 GLU A CA 1
ATOM 2974 C C . GLU A 1 383 ? -20.771 -4.962 0.730 1.00 98.19 383 GLU A C 1
ATOM 2976 O O . GLU A 1 383 ? -20.857 -4.132 1.632 1.00 98.19 383 GLU A O 1
ATOM 2981 N N . GLN A 1 384 ? -20.567 -6.258 0.997 1.00 97.75 384 GLN A N 1
ATOM 2982 C CA . GLN A 1 384 ? -20.477 -6.784 2.367 1.00 97.75 384 GLN A CA 1
ATOM 2983 C C . GLN A 1 384 ? -19.295 -6.187 3.137 1.00 97.75 384 GLN A C 1
ATOM 2985 O O . GLN A 1 384 ? -19.392 -5.957 4.343 1.00 97.75 384 GLN A O 1
ATOM 2990 N N . ALA A 1 385 ? -18.192 -5.946 2.432 1.00 97.75 385 ALA A N 1
ATOM 2991 C CA . ALA A 1 385 ? -16.990 -5.328 2.959 1.00 97.75 385 ALA A CA 1
ATOM 2992 C C . ALA A 1 385 ? -17.061 -3.797 3.000 1.00 97.75 385 ALA A C 1
ATOM 2994 O O . ALA A 1 385 ? -16.160 -3.197 3.571 1.00 97.75 385 ALA A O 1
ATOM 2995 N N . ARG A 1 386 ? -18.102 -3.166 2.432 1.00 97.94 386 ARG A N 1
ATOM 2996 C CA . ARG A 1 386 ? -18.312 -1.706 2.452 1.00 97.94 386 ARG A CA 1
ATOM 2997 C C . ARG A 1 386 ? -17.116 -0.916 1.898 1.00 97.94 386 ARG A C 1
ATOM 2999 O O . ARG A 1 386 ? -16.659 0.064 2.488 1.00 97.94 386 ARG A O 1
ATOM 3006 N N . ILE A 1 387 ? -16.554 -1.374 0.772 1.00 98.62 387 ILE A N 1
ATOM 3007 C CA . ILE A 1 387 ? -15.320 -0.804 0.192 1.00 98.62 387 ILE A CA 1
ATOM 3008 C C . ILE A 1 387 ? -15.469 0.686 -0.137 1.00 98.62 387 ILE A C 1
ATOM 3010 O O . ILE A 1 387 ? -14.539 1.458 0.100 1.00 98.62 387 ILE A O 1
ATOM 3014 N N . ALA A 1 388 ? -16.635 1.103 -0.636 1.00 98.38 388 ALA A N 1
ATOM 3015 C CA . ALA A 1 388 ? -16.904 2.502 -0.951 1.00 98.38 388 ALA A CA 1
ATOM 3016 C C . ALA A 1 388 ? -16.833 3.392 0.302 1.00 98.38 388 ALA A C 1
ATOM 3018 O O . ALA A 1 388 ? -16.212 4.454 0.275 1.00 98.38 388 ALA A O 1
ATOM 3019 N N . GLU A 1 389 ? -17.388 2.945 1.428 1.00 97.81 389 GLU A N 1
ATOM 3020 C CA . GLU A 1 389 ? -17.294 3.672 2.692 1.00 97.81 389 GLU A CA 1
ATOM 3021 C C . GLU A 1 389 ? -15.872 3.670 3.255 1.00 97.81 389 GLU A C 1
ATOM 3023 O O . GLU A 1 389 ? -15.422 4.682 3.789 1.00 97.81 389 GLU A O 1
ATOM 3028 N N . HIS A 1 390 ? -15.119 2.580 3.097 1.00 97.75 390 HIS A N 1
ATOM 3029 C CA . HIS A 1 390 ? -13.700 2.568 3.457 1.00 97.75 390 HIS A CA 1
ATOM 3030 C C . HIS A 1 390 ? -12.869 3.552 2.619 1.00 97.75 390 HIS A C 1
ATOM 3032 O O . HIS A 1 390 ? -11.977 4.201 3.171 1.00 97.75 390 HIS A O 1
ATOM 3038 N N . GLN A 1 391 ? -13.174 3.716 1.325 1.00 98.12 391 GLN A N 1
ATOM 3039 C CA . GLN A 1 391 ? -12.582 4.775 0.503 1.00 98.12 391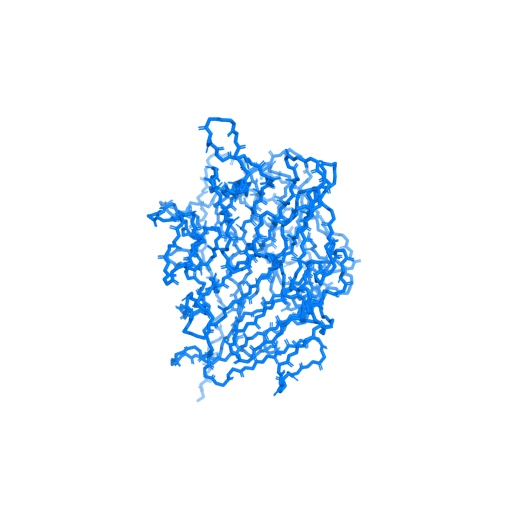 GLN A CA 1
ATOM 3040 C C . GLN A 1 391 ? -12.938 6.159 1.058 1.00 98.12 391 GLN A C 1
ATOM 3042 O O . GLN A 1 391 ? -12.049 6.986 1.236 1.00 98.12 391 GLN A O 1
ATOM 3047 N N . GLN A 1 392 ? -14.212 6.407 1.369 1.00 97.19 392 GLN A N 1
ATOM 3048 C CA . GLN A 1 392 ? -14.650 7.692 1.915 1.00 97.19 392 GLN A CA 1
ATOM 3049 C C . GLN A 1 392 ? -13.948 8.012 3.244 1.00 97.19 392 GLN A C 1
ATOM 3051 O O . GLN A 1 392 ? -13.504 9.138 3.457 1.00 97.19 392 GLN A O 1
ATOM 3056 N N . VAL A 1 393 ? -13.765 7.016 4.119 1.00 95.50 393 VAL A N 1
ATOM 3057 C CA . VAL A 1 393 ? -12.937 7.159 5.326 1.00 95.50 393 VAL A CA 1
ATOM 3058 C C . VAL A 1 393 ? -11.501 7.544 4.964 1.00 95.50 393 VAL A C 1
ATOM 3060 O O . VAL A 1 393 ? -10.950 8.459 5.566 1.00 95.50 393 VAL A O 1
ATOM 3063 N N . TYR A 1 394 ? -10.889 6.885 3.979 1.00 95.56 394 TYR A N 1
ATOM 3064 C CA . TYR A 1 394 ? -9.512 7.177 3.576 1.00 95.56 394 TYR A CA 1
ATOM 3065 C C . TYR A 1 394 ? -9.340 8.595 3.002 1.00 95.56 394 TYR A C 1
ATOM 3067 O O . TYR A 1 394 ? -8.316 9.228 3.238 1.00 95.56 394 TYR A O 1
ATOM 3075 N N . GLU A 1 395 ? -10.353 9.127 2.316 1.00 94.88 395 GLU A N 1
ATOM 3076 C CA . GLU A 1 395 ? -10.370 10.515 1.832 1.00 94.88 395 GLU A CA 1
ATOM 3077 C C . GLU A 1 395 ? -10.522 11.540 2.962 1.00 94.88 395 GLU A C 1
ATOM 3079 O O . GLU A 1 395 ? -9.920 12.612 2.905 1.00 94.88 395 GLU A O 1
ATOM 3084 N N . LEU A 1 396 ? -11.311 11.216 3.992 1.00 92.00 396 LEU A N 1
ATOM 3085 C CA . LEU A 1 396 ? -11.589 12.103 5.126 1.00 92.00 396 LEU A CA 1
ATOM 3086 C C . LEU A 1 396 ? -10.516 12.047 6.222 1.00 92.00 396 LEU A C 1
ATOM 3088 O O . LEU A 1 396 ? -10.377 13.000 6.988 1.00 92.00 396 LEU A O 1
ATOM 3092 N N . THR A 1 397 ? -9.760 10.949 6.312 1.00 84.00 397 THR A N 1
ATOM 3093 C CA . THR A 1 397 ? -8.643 10.775 7.258 1.00 84.00 397 THR A CA 1
ATOM 3094 C C . THR A 1 397 ? -7.355 10.330 6.546 1.00 84.00 397 THR A C 1
ATOM 3096 O O . THR A 1 397 ? -6.923 9.190 6.744 1.00 84.00 397 THR A O 1
ATOM 3099 N N . PRO A 1 398 ? -6.773 11.204 5.704 1.00 61.09 398 PRO A N 1
ATOM 3100 C CA . PRO A 1 398 ? -5.618 10.903 4.854 1.00 61.09 398 PRO A CA 1
ATOM 3101 C C . PRO A 1 398 ? -4.284 10.648 5.577 1.00 61.09 398 PRO A C 1
ATOM 3103 O O . PRO A 1 398 ? -4.008 11.295 6.620 1.00 61.09 398 PRO A O 1
#

Radius of gyration: 21.77 Å; Cα contacts (8 Å, |Δi|>4): 1076; chains: 1; bounding box: 70×44×66 Å

Solvent-accessible surface area (backbone atoms only — not comparable to full-atom values): 20663 Å² total; per-residue (Å²): 137,86,83,80,83,82,80,75,86,74,79,83,75,68,73,60,84,69,99,62,86,66,58,72,45,40,32,40,37,71,39,53,68,83,53,55,68,75,44,75,47,73,40,70,29,44,64,58,74,80,72,50,47,65,37,38,28,44,28,37,43,82,86,50,62,90,50,71,33,52,33,37,26,37,75,75,16,66,46,29,42,32,48,48,60,41,46,83,82,59,35,58,47,73,44,73,28,46,28,36,49,46,56,68,73,49,77,99,55,41,44,13,33,49,42,84,51,92,57,28,34,40,34,23,52,55,92,46,67,37,37,21,40,30,49,47,72,48,75,50,96,89,24,45,51,29,68,28,34,57,55,35,34,41,93,84,70,39,66,44,39,40,58,49,44,92,92,47,50,57,45,51,12,36,35,67,35,23,44,31,33,28,48,64,95,42,77,47,27,23,48,42,68,30,37,51,36,44,55,48,63,73,52,73,44,65,73,36,56,29,86,49,38,17,26,39,41,35,34,28,30,33,31,20,88,82,41,54,46,97,88,65,48,73,38,62,44,32,42,37,41,39,39,42,38,41,43,54,67,55,98,51,42,31,43,36,38,37,41,40,36,39,29,39,65,52,77,59,27,29,41,12,9,31,86,52,93,66,8,56,16,28,49,30,40,29,37,48,69,30,57,78,58,46,40,36,38,85,91,46,77,50,95,60,70,41,69,58,46,71,32,51,37,41,36,40,29,19,19,48,83,91,52,66,47,27,29,49,29,46,29,54,40,73,80,36,95,60,58,53,37,29,29,38,39,39,89,80,25,36,46,27,45,24,48,68,14,43,59,64,41,74,50,31,77,88,62,50,47,61,48,49,39,35,37,39,30,27,44,38,49,65,76,77,50,38,48,69,51,54,40,51,41,42,63,73,54,116

Nearest PDB structures (foldseek):
  3pf1-assembly2_B  TM=3.527E-01  e=4.233E-01  Escherichia coli K-12
  1tly-assembly2_B  TM=2.813E-01  e=4.442E-01  Escherichia coli
  4kra-assembly1_B  TM=1.443E-01  e=7.429E-02  Salmonella enterica subsp. enterica serovar Typhi
  4rdt-assembly1_A  TM=2.359E-01  e=2.531E+00  Neisseria meningitidis MC58
  8sqa-assembly1_A  TM=1.224E-01  e=9.797E+00  Escherichia coli

pLDDT: mean 91.34, std 14.84, range [22.78, 98.88]

Foldseek 3Di:
DDDDDPDDDPPDFDFDDDPDFFDKWKWKDAAALPADAQDWDKFKIFTDDDQDAQFWKFWDDVLCPPDTWIWTHHRRSGIIIITDGDDNSPHHDMDIIMITTTDGCPDPAFQWDWADDVQFIFTHRTPHGQKTARQHWDDDPRAIAHGFIPQHAFPVRFGFADACDPVQRNDGFKDFFFQAKDDAPDGQAGRSSRGQKYWAWDDKDWGHGHHFKTKIKTWTFIWGQSDADPVSHTDGFKIKIWMWMWTDDDPWKTKIKIKIWIATPHPPIKGWHDQDQQGFGTIKGATQQADVKWKAFPVGTDPAWDGFDFGQKMKIWHHRPPDAIKIKMKGFEPPQPCPSFTWTGHSNRMTGRRPPGNDMDTAHNVDIDIGMIMMMIGGDDCVVRVVVSVNVNNHSRD